Protein 3MLR (pdb70)

Sequence (459 aa):
SYDLTQPPSVSVSPGQTASISCSGDKLDDKYVSWYYQRPGQSPVLLMYQDFKRPSGIPERLSGSKSGKTATLTISGTQSLDEGDYYCQAWDASTGVSGGGTKLTVLFGDGTRLTVLGQPKAAPSVTLFPPSSEELQANKATLVCLISDFYPGAVTVAWKADSSPVKAGVETTTPSKQSNNKYAASSYLSLTPEQWKSHKSYSCQVTHEGSTVEKTVAPTEVQLVESGGEVKQPGQSLKISCKSSGYNFLDSWIGWVRQIPGKGLEWIGIIYPDDSDAHYSPSFEGQVTMSVDKSISTAYLQWTTLQASDTGKYFCTRLYLFEGAQSSNAFDLWGQGTMILVSSGTTKGPSVFPLAPSSKSTSGGTAALGCLVKDYFPEPVTVSWNSGALTSGVHTFPAVLQSSGLYSLSSVVTVPSSSLGTQTYICNVNHKPSNTKVDKKVEPKSTKKGIAIGPGRTLY

Radius of gyration: 25.27 Å; Cα contacts (8 Å, |Δi|>4): 1164; chains: 3; bounding box: 60×66×69 Å

Solvent-accessible surface area: 20810 Å² total; per-residue (Å²): 84,21,122,7,87,9,43,111,79,26,72,13,42,66,54,112,75,4,62,0,38,0,43,7,103,84,0,79,67,12,26,0,4,0,0,35,9,93,92,63,110,27,4,73,6,14,0,22,9,23,124,46,95,21,118,79,26,65,148,72,11,57,9,62,54,91,54,103,44,1,29,0,35,5,41,38,4,82,65,122,13,45,3,24,9,6,0,2,0,6,5,11,60,78,42,163,113,40,87,46,40,84,0,13,4,17,26,1,116,11,0,103,1,37,3,67,49,55,113,139,17,74,8,40,3,6,9,2,30,12,16,70,61,2,55,149,54,113,114,2,3,0,0,0,8,0,13,37,0,15,16,25,61,29,94,23,44,4,53,10,61,102,61,114,28,160,82,42,34,57,58,10,106,26,25,113,23,114,79,82,70,36,1,0,0,0,5,0,52,13,62,29,117,77,12,165,91,52,178,22,2,7,0,44,0,44,5,93,69,70,78,43,77,81,75,23,51,48,168,180,78,77,6,73,10,39,54,53,80,66,41,71,61,47,68,72,13,113,5,31,0,125,6,52,50,46,109,11,62,40,16,4,0,0,0,1,23,20,73,86,84,131,22,12,64,13,0,0,0,2,10,0,63,77,59,47,37,14,49,10,90,76,4,79,90,62,5,63,10,32,26,52,105,100,84,33,8,0,41,0,57,6,117,78,3,99,68,69,1,28,0,43,0,0,0,0,16,3,83,31,31,144,45,104,103,51,0,10,0,0,53,23,24,0,87,10,1,67,0,30,5,17,90,18,109,69,82,16,10,53,16,19,13,5,23,18,37,60,37,52,127,100,66,34,45,3,3,0,0,0,1,0,17,31,1,5,23,87,90,14,76,26,36,2,31,102,42,92,42,104,90,45,35,33,56,5,63,26,10,88,38,125,73,22,29,19,1,10,0,0,14,0,43,8,76,51,105,29,42,77,125,86,61,10,54,0,29,2,31,0,157,64,34,129,28,162,46,104,50,65,1,110,66,107,172,140,125,32,4,0,4,0,2,90,92,89,80,27,92

Foldseek 3Di:
DWAKAWDQEWEEAAQAKTKIKIFTPCQVPWKKWKWWDAPPGDIDTAGISQFDGDPPRDPQWTWHDDDRMIMIMHGNDDQVSFGKMKMKTKDWDADPVGDDIDIDIHIYPIYTYHHFPDDFDAKDKDKAWADVVQVVVQWTKIKIKIDDGPPQDKDKWKAQQNHTDDPQKDKDRWDADPVRGTMIMMMHIDTSVSQQPTQKMKIWMADPNDIDMDIDHDD/DFAKAKDAADEAAFFAKDKIKIATDDDQLQAWKKWKWWAAVPGDIHTAWIARNNPRDIDGDPVCPPQWDWDADNVGSMIMIIGNGHDQVVFTWMKMFTWDWDPPPDIDIDGPHIYPTYGYGHHPDDAAFWDKDWAAWDDDPPPPWKTKIKIKTDFGDDDDKDKDKPVNPDDPQKDWDDWDQDPVRGIITMMMGMGTPVCLVPDWIWMWMADVSVRDIDIHTHHHDD/DVPWDAPDVPRIDD

Nearest PDB structures (foldseek):
  3mlr-assembly1_P  TM=1.077E+00  e=1.013E+00  Human immunodeficiency virus type 1 (NEW YORK-5 ISOLATE)
  3mlt-assembly1_P  TM=9.337E-01  e=2.311E+00  Human immunodeficiency virus 1
  3mlt-assembly2_C  TM=8.605E-01  e=2.840E+00  Human immunodeficiency virus 1
  3mls-assembly4_O  TM=9.794E-01  e=2.198E-40  Homo sapiens
  3mlv-assembly1_L  TM=1.003E+00  e=1.243E-39  Homo sapiens

Structure (mmCIF, N/CA/C/O backbone):
data_3MLR
#
_entry.id   3MLR
#
_cell.length_a   42.414
_cell.length_b   43.076
_cell.length_c   58.212
_cell.angle_alpha   87.860
_cell.angle_beta   85.500
_cell.angle_gamma   85.820
#
_symmetry.space_group_name_H-M   'P 1'
#
loop_
_entity.id
_entity.type
_entity.pdbx_description
1 polymer 'Human monoclonal anti-HIV-1 gp120 V3 antibody 2557 Fab light chain'
2 polymer 'Human monoclonal anti-HIV-1 gp120 V3 antibody 2557 Fab heavy chain'
3 polymer 'HIV-1 gp120 third variable region (V3) crown'
4 water water
#
loop_
_atom_site.group_PDB
_atom_site.id
_atom_site.type_symbol
_atom_site.label_atom_id
_atom_site.label_alt_id
_atom_site.label_comp_id
_atom_site.label_asym_id
_atom_site.label_entity_id
_atom_site.label_seq_id
_atom_site.pdbx_PDB_ins_code
_atom_site.Cartn_x
_atom_site.Cartn_y
_atom_site.Cartn_z
_atom_site.occupancy
_atom_site.B_iso_or_equiv
_atom_site.auth_seq_id
_atom_site.auth_comp_id
_atom_site.auth_asym_id
_atom_site.auth_atom_id
_atom_site.pdbx_PDB_model_num
ATOM 1 N N . SER A 1 1 ? 0.515 19.879 -16.219 1.00 39.11 1 SER L N 1
ATOM 2 C CA . SER A 1 1 ? -0.374 20.568 -15.240 1.00 38.32 1 SER L CA 1
ATOM 3 C C . SER A 1 1 ? -1.761 19.928 -15.218 1.00 36.34 1 SER L C 1
ATOM 4 O O . SER A 1 1 ? -2.267 19.547 -14.160 1.00 38.08 1 SER L O 1
ATOM 7 N N . TYR A 1 2 ? -2.368 19.814 -16.394 1.00 32.58 2 TYR L N 1
ATOM 8 C CA . TYR A 1 2 ? -3.696 19.227 -16.527 1.00 27.95 2 TYR L CA 1
ATOM 9 C C . TYR A 1 2 ? -3.795 17.875 -15.820 1.00 26.24 2 TYR L C 1
ATOM 10 O O . TYR A 1 2 ? -2.849 17.084 -15.832 1.00 27.09 2 TYR L O 1
ATOM 19 N N . ASP A 1 3 ? -4.941 17.618 -15.195 1.00 23.16 3 ASP L N 1
ATOM 20 C CA . ASP A 1 3 ? -5.147 16.362 -14.479 1.00 21.07 3 ASP L CA 1
ATOM 21 C C . ASP A 1 3 ? -5.383 15.190 -15.417 1.00 18.52 3 ASP L C 1
ATOM 22 O O . ASP A 1 3 ? -6.014 15.335 -16.463 1.00 17.69 3 ASP L O 1
ATOM 27 N N . LEU A 1 4 ? -4.869 14.028 -15.029 1.00 15.08 4 LEU L N 1
ATOM 28 C CA . LEU A 1 4 ? -5.057 12.808 -15.800 1.00 12.37 4 LEU L CA 1
ATOM 29 C C . LEU A 1 4 ? -6.021 11.946 -14.995 1.00 10.65 4 LEU L C 1
ATOM 30 O O . LEU A 1 4 ? -5.722 11.556 -13.866 1.00 12.64 4 LEU L O 1
ATOM 35 N N . THR A 1 5 ? -7.178 11.662 -15.583 1.00 9.75 5 THR L N 1
ATOM 36 C CA . THR A 1 5 ? -8.214 10.874 -14.932 1.00 7.30 5 THR L CA 1
ATOM 37 C C . THR A 1 5 ? -8.255 9.420 -15.383 1.00 6.06 5 THR L C 1
ATOM 38 O O . THR A 1 5 ? -8.293 9.128 -16.580 1.00 7.72 5 THR L O 1
ATOM 42 N N . GLN A 1 6 ? -8.245 8.516 -14.408 1.00 4.37 6 GLN L N 1
ATOM 43 C CA . GLN A 1 6 ? -8.313 7.078 -14.660 1.00 4.94 6 GLN L CA 1
ATOM 44 C C . GLN A 1 6 ? -9.419 6.478 -13.798 1.00 6.32 6 GLN L C 1
ATOM 45 O O . GLN A 1 6 ? -9.729 7.000 -12.728 1.00 6.92 6 GLN L O 1
ATOM 51 N N . PRO A 1 7 ? -10.030 5.375 -14.253 1.00 7.29 7 PRO L N 1
ATOM 52 C CA . PRO A 1 7 ? -11.088 4.735 -13.463 1.00 7.82 7 PRO L CA 1
ATOM 53 C C . PRO A 1 7 ? -10.354 4.110 -12.280 1.00 7.35 7 PRO L C 1
ATOM 54 O O . PRO A 1 7 ? -9.328 3.453 -12.467 1.00 7.37 7 PRO L O 1
ATOM 58 N N . PRO A 1 8 ? -10.849 4.307 -11.051 1.00 5.87 8 PRO L N 1
ATOM 59 C CA . PRO A 1 8 ? -10.116 3.693 -9.941 1.00 7.32 8 PRO L CA 1
ATOM 60 C C . PRO A 1 8 ? -10.074 2.166 -9.997 1.00 6.55 8 PRO L C 1
ATOM 61 O O . PRO A 1 8 ? -9.144 1.550 -9.478 1.00 6.79 8 PRO L O 1
ATOM 65 N N . SER A 1 9 ? -11.061 1.558 -10.649 1.00 7.11 9 SER L N 1
ATOM 66 C CA . SER A 1 9 ? -11.097 0.106 -10.735 1.00 7.21 9 SER L CA 1
ATOM 67 C C . SER A 1 9 ? -11.681 -0.454 -12.028 1.00 5.97 9 SER L C 1
ATOM 68 O O . SER A 1 9 ? -12.590 0.123 -12.627 1.00 6.75 9 SER L O 1
ATOM 71 N N . VAL A 1 10 ? -11.137 -1.590 -12.447 1.00 5.12 11 VAL L N 1
ATOM 72 C CA . VAL A 1 10 ? -11.597 -2.287 -13.640 1.00 5.63 11 VAL L CA 1
ATOM 73 C C . VAL A 1 10 ? -11.598 -3.770 -13.310 1.00 5.27 11 VAL L C 1
ATOM 74 O O . VAL A 1 10 ? -10.618 -4.295 -12.788 1.00 4.82 11 VAL L O 1
ATOM 78 N N . SER A 1 11 ? -12.713 -4.432 -13.598 1.00 5.26 12 SER L N 1
ATOM 79 C CA . SER A 1 11 ? -12.846 -5.862 -13.342 1.00 8.41 12 SER L CA 1
ATOM 80 C C . SER A 1 11 ? -12.935 -6.582 -14.678 1.00 7.74 12 SER L C 1
ATOM 81 O O . SER A 1 11 ? -13.475 -6.044 -15.643 1.00 7.95 12 SER L O 1
ATOM 84 N N . VAL A 1 12 ? -12.401 -7.796 -14.739 1.00 6.49 13 VAL L N 1
ATOM 85 C CA . VAL A 1 12 ? -12.438 -8.567 -15.975 1.00 7.45 13 VAL L CA 1
ATOM 86 C C . VAL A 1 12 ? -12.415 -10.059 -15.663 1.00 9.35 13 VAL L C 1
ATOM 87 O O . VAL A 1 12 ? -11.906 -10.476 -14.623 1.00 9.24 13 VAL L O 1
ATOM 91 N N . SER A 1 13 ? -12.988 -10.863 -16.554 1.00 10.53 14 SER L N 1
ATOM 92 C CA . SER A 1 13 ? -12.978 -12.307 -16.367 1.00 10.47 14 SER L CA 1
ATOM 93 C C . SER A 1 13 ? -11.756 -12.832 -17.106 1.00 10.70 14 SER L C 1
ATOM 94 O O . SER A 1 13 ? -11.410 -12.334 -18.176 1.00 9.13 14 SER L O 1
ATOM 97 N N . PRO A 1 14 ? -11.084 -13.845 -16.541 1.00 10.18 15 PRO L N 1
ATOM 98 C CA . PRO A 1 14 ? -9.884 -14.456 -17.125 1.00 10.45 15 PRO L CA 1
ATOM 99 C C . PRO A 1 14 ? -10.067 -14.825 -18.592 1.00 11.90 15 PRO L C 1
ATOM 100 O O . PRO A 1 14 ? -11.074 -15.427 -18.965 1.00 11.90 15 PRO L O 1
ATOM 104 N N . GLY A 1 15 ? -9.086 -14.467 -19.414 1.00 10.50 16 GLY L N 1
ATOM 105 C CA . GLY A 1 15 ? -9.160 -14.781 -20.827 1.00 11.04 16 GLY L CA 1
ATOM 106 C C . GLY A 1 15 ? -9.797 -13.685 -21.654 1.00 9.31 16 GLY L C 1
ATOM 107 O O . GLY A 1 15 ? -9.572 -13.605 -22.862 1.00 11.61 16 GLY L O 1
ATOM 108 N N . GLN A 1 16 ? -10.607 -12.845 -21.018 1.00 9.58 17 GLN L N 1
ATOM 109 C CA . GLN A 1 16 ? -11.260 -11.756 -21.732 1.00 10.39 17 GLN L CA 1
ATOM 110 C C . GLN A 1 16 ? -10.358 -10.527 -21.766 1.00 8.62 17 GLN L C 1
ATOM 111 O O . GLN A 1 16 ? -9.306 -10.497 -21.122 1.00 9.14 17 GLN L O 1
ATOM 117 N N . THR A 1 17 ? -10.763 -9.519 -22.523 1.00 7.25 18 THR L N 1
ATOM 118 C CA . THR A 1 17 ? -9.960 -8.310 -22.639 1.00 7.92 18 THR L CA 1
ATOM 119 C C . THR A 1 17 ? -10.408 -7.223 -21.678 1.00 7.42 18 THR L C 1
ATOM 120 O O . THR A 1 17 ? -11.599 -7.009 -21.481 1.00 6.11 18 THR L O 1
ATOM 124 N N . ALA A 1 18 ? -9.436 -6.553 -21.067 1.00 6.98 19 ALA L N 1
ATOM 125 C CA . ALA A 1 18 ? -9.721 -5.458 -20.152 1.00 7.04 19 ALA L CA 1
ATOM 126 C C . ALA A 1 18 ? -9.152 -4.188 -20.768 1.00 8.24 19 ALA L C 1
ATOM 127 O O . ALA A 1 18 ? -8.075 -4.211 -21.368 1.00 8.07 19 ALA L O 1
ATOM 129 N N . SER A 1 19 ? -9.885 -3.089 -20.624 1.00 6.18 20 SER L N 1
ATOM 130 C CA . SER A 1 19 ? -9.462 -1.797 -21.151 1.00 7.24 20 SER L CA 1
ATOM 131 C C . SER A 1 19 ? -9.407 -0.772 -20.020 1.00 5.52 20 SER L C 1
ATOM 132 O O . SER A 1 19 ? -10.325 -0.684 -19.202 1.00 6.38 20 SER L O 1
ATOM 135 N N . ILE A 1 20 ? -8.325 -0.006 -19.975 1.00 5.40 21 ILE L N 1
ATOM 136 C CA . ILE A 1 20 ? -8.150 1.016 -18.944 1.00 6.00 21 ILE L CA 1
ATOM 137 C C . ILE A 1 20 ? -7.969 2.364 -19.617 1.00 5.18 21 ILE L C 1
ATOM 138 O O . ILE A 1 20 ? -7.063 2.541 -20.433 1.00 5.68 21 ILE L O 1
ATOM 143 N N . SER A 1 21 ? -8.833 3.312 -19.268 1.00 6.48 22 SER L N 1
ATOM 144 C CA . SER A 1 21 ? -8.787 4.648 -19.843 1.00 6.23 22 SER L CA 1
ATOM 145 C C . SER A 1 21 ? -7.964 5.649 -19.036 1.00 7.17 22 SER L C 1
ATOM 146 O O . SER A 1 21 ? -7.683 5.456 -17.850 1.00 6.67 22 SER L O 1
ATOM 149 N N . CYS A 1 22 ? -7.590 6.730 -19.708 1.00 7.12 23 CYS L N 1
ATOM 150 C CA . CYS A 1 22 ? -6.805 7.810 -19.124 1.00 7.82 23 CYS L CA 1
ATOM 151 C C . CYS A 1 22 ? -7.178 9.039 -19.935 1.00 7.60 23 CYS L C 1
ATOM 152 O O . CYS A 1 22 ? -6.932 9.084 -21.140 1.00 8.00 23 CYS L O 1
ATOM 155 N N . SER A 1 23 ? -7.788 10.023 -19.281 1.00 8.86 24 SER L N 1
ATOM 156 C CA . SER A 1 23 ? -8.216 11.240 -19.964 1.00 7.91 24 SER L CA 1
ATOM 157 C C . SER A 1 23 ? -7.538 12.482 -19.411 1.00 8.62 24 SER L C 1
ATOM 158 O O . SER A 1 23 ? -7.337 12.602 -18.202 1.00 9.13 24 SER L O 1
ATOM 161 N N . GLY A 1 24 ? -7.208 13.406 -20.310 1.00 8.44 25 GLY L N 1
ATOM 162 C CA . GLY A 1 24 ? -6.557 14.647 -19.926 1.00 9.86 25 GLY L CA 1
ATOM 163 C C . GLY A 1 24 ? -6.729 15.679 -21.026 1.00 11.13 25 GLY L C 1
ATOM 164 O O . GLY A 1 24 ? -6.707 15.341 -22.211 1.00 11.49 25 GLY L O 1
ATOM 165 N N . ASP A 1 25 ? -6.887 16.941 -20.643 1.00 12.99 26 ASP L N 1
ATOM 166 C CA . ASP A 1 25 ? -7.094 18.012 -21.615 1.00 15.63 26 ASP L CA 1
ATOM 167 C C . ASP A 1 25 ? -6.083 18.128 -22.755 1.00 15.84 26 ASP L C 1
ATOM 168 O O . ASP A 1 25 ? -6.451 18.493 -23.868 1.00 17.38 26 ASP L O 1
ATOM 173 N N . LYS A 1 26 ? -4.819 17.817 -22.502 1.00 17.35 27 LYS L N 1
ATOM 174 C CA . LYS A 1 26 ? -3.825 17.929 -23.564 1.00 16.45 27 LYS L CA 1
ATOM 175 C C . LYS A 1 26 ? -3.347 16.596 -24.135 1.00 16.00 27 LYS L C 1
ATOM 176 O O . LYS A 1 26 ? -2.467 16.568 -24.997 1.00 15.14 27 LYS L O 1
ATOM 182 N N . LEU A 1 27 ? -3.934 15.496 -23.680 1.00 14.53 28 LEU L N 1
ATOM 183 C CA . LEU A 1 27 ? -3.507 14.185 -24.150 1.00 13.83 28 LEU L CA 1
ATOM 184 C C . LEU A 1 27 ? -3.535 13.976 -25.659 1.00 14.54 28 LEU L C 1
ATOM 185 O O . LEU A 1 27 ? -2.734 13.210 -26.190 1.00 14.64 28 LEU L O 1
ATOM 190 N N . ASP A 1 28 ? -4.442 14.655 -26.355 1.00 15.87 29 ASP L N 1
ATOM 191 C CA . ASP A 1 28 ? -4.537 14.499 -27.802 1.00 17.70 29 ASP L CA 1
ATOM 192 C C . ASP A 1 28 ? -3.250 14.875 -28.537 1.00 17.03 29 ASP L C 1
ATOM 193 O O . ASP A 1 28 ? -3.046 14.462 -29.678 1.00 18.77 29 ASP L O 1
ATOM 198 N N . ASP A 1 29 ? -2.376 15.643 -27.891 1.00 16.79 30 ASP L N 1
ATOM 199 C CA . ASP A 1 29 ? -1.115 16.028 -28.527 1.00 16.03 30 ASP L CA 1
ATOM 200 C C . ASP A 1 29 ? 0.092 15.749 -27.626 1.00 13.98 30 ASP L C 1
ATOM 201 O O . ASP A 1 29 ? 1.185 16.273 -27.847 1.00 12.25 30 ASP L O 1
ATOM 206 N N . LYS A 1 30 ? -0.112 14.905 -26.620 1.00 11.13 31 LYS L N 1
ATOM 207 C CA . LYS A 1 30 ? 0.945 14.546 -25.672 1.00 11.59 31 LYS L CA 1
ATOM 208 C C . LYS A 1 30 ? 1.142 13.036 -25.644 1.00 9.74 31 LYS L C 1
ATOM 209 O O . LYS A 1 30 ? 0.167 12.298 -25.523 1.00 10.84 31 LYS L O 1
ATOM 215 N N . TYR A 1 31 ? 2.389 12.577 -25.753 1.00 7.39 32 TYR L N 1
ATOM 216 C CA . TYR A 1 31 ? 2.660 11.138 -25.719 1.00 6.98 32 TYR L CA 1
ATOM 217 C C . TYR A 1 31 ? 2.322 10.574 -24.350 1.00 6.27 32 TYR L C 1
ATOM 218 O O . TYR A 1 31 ? 2.662 11.164 -23.323 1.00 5.36 32 TYR L O 1
ATOM 227 N N . VAL A 1 32 ? 1.674 9.417 -24.338 1.00 7.24 33 VAL L N 1
ATOM 228 C CA . VAL A 1 32 ? 1.303 8.774 -23.086 1.00 5.68 33 VAL L CA 1
ATOM 229 C C . VAL A 1 32 ? 2.111 7.501 -22.861 1.00 5.74 33 VAL L C 1
ATOM 230 O O . VAL A 1 32 ? 2.406 6.764 -23.803 1.00 6.75 33 VAL L O 1
ATOM 234 N N . SER A 1 33 ? 2.480 7.262 -21.608 1.00 4.80 34 SER L N 1
ATOM 235 C CA . SER A 1 33 ? 3.224 6.069 -21.228 1.00 5.36 34 SER L CA 1
ATOM 236 C C . SER A 1 33 ? 2.401 5.390 -20.144 1.00 4.56 34 SER L C 1
ATOM 237 O O . SER A 1 33 ? 1.607 6.040 -19.468 1.00 3.90 34 SER L O 1
ATOM 240 N N . TRP A 1 34 ? 2.582 4.084 -19.989 1.00 4.15 35 TRP L N 1
ATOM 241 C CA . TRP A 1 34 ? 1.844 3.336 -18.978 1.00 3.97 35 TRP L CA 1
ATOM 242 C C . TRP A 1 34 ? 2.796 2.533 -18.105 1.00 3.66 35 TRP L C 1
ATOM 243 O O . TRP A 1 34 ? 3.811 2.032 -18.588 1.00 3.35 35 TRP L O 1
ATOM 254 N N . TYR A 1 35 ? 2.457 2.407 -16.825 1.00 3.92 36 TYR L N 1
ATOM 255 C CA . TYR A 1 35 ? 3.282 1.661 -15.879 1.00 4.17 36 TYR L CA 1
ATOM 256 C C . TYR A 1 35 ? 2.440 0.699 -15.060 1.00 5.40 36 TYR L C 1
ATOM 257 O O . TYR A 1 35 ? 1.286 0.985 -14.743 1.00 6.34 36 TYR L O 1
ATOM 266 N N . TYR A 1 36 ? 3.037 -0.437 -14.719 1.00 4.25 37 TYR L N 1
ATOM 267 C CA . TYR A 1 36 ? 2.384 -1.462 -13.917 1.00 5.02 37 TYR L CA 1
ATOM 268 C C . TYR A 1 36 ? 3.067 -1.530 -12.555 1.00 4.41 37 TYR L C 1
ATOM 269 O O . TYR A 1 36 ? 4.284 -1.385 -12.453 1.00 6.07 37 TYR L O 1
ATOM 278 N N . GLN A 1 37 ? 2.290 -1.749 -11.506 1.00 4.51 38 GLN L N 1
ATOM 279 C CA . GLN A 1 37 ? 2.885 -1.864 -10.187 1.00 7.21 38 GLN L CA 1
ATOM 280 C C . GLN A 1 37 ? 2.151 -2.879 -9.338 1.00 8.72 38 GLN L C 1
ATOM 281 O O . GLN A 1 37 ? 0.959 -2.742 -9.072 1.00 8.19 38 GLN L O 1
ATOM 287 N N . ARG A 1 38 ? 2.877 -3.908 -8.919 1.00 11.28 39 ARG L N 1
ATOM 288 C CA . ARG A 1 38 ? 2.311 -4.938 -8.067 1.00 15.20 39 ARG L CA 1
ATOM 289 C C . ARG A 1 38 ? 2.519 -4.441 -6.634 1.00 16.72 39 ARG L C 1
ATOM 290 O O . ARG A 1 38 ? 3.533 -3.810 -6.329 1.00 14.86 39 ARG L O 1
ATOM 298 N N . PRO A 1 39 ? 1.556 -4.703 -5.737 1.00 18.69 40 PRO L N 1
ATOM 299 C CA . PRO A 1 39 ? 1.674 -4.260 -4.344 1.00 20.13 40 PRO L CA 1
ATOM 300 C C . PRO A 1 39 ? 3.056 -4.480 -3.727 1.00 19.49 40 PRO L C 1
ATOM 301 O O . PRO A 1 39 ? 3.590 -5.589 -3.758 1.00 21.48 40 PRO L O 1
ATOM 305 N N . GLY A 1 40 ? 3.630 -3.412 -3.179 1.00 19.13 41 GLY L N 1
ATOM 306 C CA . GLY A 1 40 ? 4.933 -3.505 -2.542 1.00 18.30 41 GLY L CA 1
ATOM 307 C C . GLY A 1 40 ? 6.139 -3.501 -3.464 1.00 18.03 41 GLY L C 1
ATOM 308 O O . GLY A 1 40 ? 7.276 -3.443 -2.995 1.00 18.58 41 GLY L O 1
ATOM 309 N N . GLN A 1 41 ? 5.902 -3.557 -4.770 1.00 14.28 42 GLN L N 1
ATOM 310 C CA . GLN A 1 41 ? 6.992 -3.569 -5.744 1.00 14.04 42 GLN L CA 1
ATOM 311 C C . GLN A 1 41 ? 7.160 -2.231 -6.453 1.00 10.94 42 GLN L C 1
ATOM 312 O O . GLN A 1 41 ? 6.361 -1.317 -6.276 1.00 11.38 42 GLN L O 1
ATOM 318 N N . SER A 1 42 ? 8.208 -2.127 -7.264 1.00 9.25 43 SER L N 1
ATOM 319 C CA . SER A 1 42 ? 8.474 -0.904 -8.012 1.00 8.09 43 SER L CA 1
ATOM 320 C C . SER A 1 42 ? 7.707 -0.920 -9.330 1.00 6.84 43 SER L C 1
ATOM 321 O O . SER A 1 42 ? 7.399 -1.984 -9.872 1.00 7.18 43 SER L O 1
ATOM 324 N N . PRO A 1 43 ? 7.389 0.267 -9.864 1.00 6.77 44 PRO L N 1
ATOM 325 C CA . PRO A 1 43 ? 6.664 0.359 -11.131 1.00 5.74 44 PRO L CA 1
ATOM 326 C C . PRO A 1 43 ? 7.484 -0.245 -12.270 1.00 5.48 44 PRO L C 1
ATOM 327 O O . PRO A 1 43 ? 8.717 -0.308 -12.202 1.00 4.60 44 PRO L O 1
ATOM 331 N N . VAL A 1 44 ? 6.791 -0.677 -13.316 1.00 5.22 45 VAL L N 1
ATOM 332 C CA . VAL A 1 44 ? 7.433 -1.258 -14.490 1.00 5.65 45 VAL L CA 1
ATOM 333 C C . VAL A 1 44 ? 6.835 -0.615 -15.740 1.00 4.04 45 VAL L C 1
ATOM 334 O O . VAL A 1 44 ? 5.613 -0.511 -15.870 1.00 3.25 45 VAL L O 1
ATOM 338 N N . LEU A 1 45 ? 7.699 -0.179 -16.649 1.00 4.01 46 LEU L N 1
ATOM 339 C CA . LEU A 1 45 ? 7.252 0.453 -17.889 1.00 3.66 46 LEU L CA 1
ATOM 340 C C . LEU A 1 45 ? 6.598 -0.573 -18.803 1.00 3.98 46 LEU L C 1
ATOM 341 O O . LEU A 1 45 ? 7.194 -1.602 -19.116 1.00 4.32 46 LEU L O 1
ATOM 346 N N . LEU A 1 46 ? 5.383 -0.270 -19.249 1.00 2.25 47 LEU L N 1
ATOM 347 C CA . LEU A 1 46 ? 4.636 -1.166 -20.125 1.00 3.78 47 LEU L CA 1
ATOM 348 C C . LEU A 1 46 ? 4.460 -0.644 -21.536 1.00 3.98 47 LEU L C 1
ATOM 349 O O . LEU A 1 46 ? 4.360 -1.421 -22.490 1.00 4.04 47 LEU L O 1
ATOM 354 N N . MET A 1 47 ? 4.418 0.677 -21.662 1.00 4.11 48 MET L N 1
ATOM 355 C CA . MET A 1 47 ? 4.118 1.285 -22.947 1.00 4.48 48 MET L CA 1
ATOM 356 C C . MET A 1 47 ? 4.581 2.737 -22.977 1.00 4.50 48 MET L C 1
ATOM 357 O O . MET A 1 47 ? 4.581 3.411 -21.952 1.00 5.06 48 MET L O 1
ATOM 362 N N . TYR A 1 48 ? 4.973 3.219 -24.152 1.00 5.11 49 TYR L N 1
ATOM 363 C CA . TYR A 1 48 ? 5.406 4.605 -24.281 1.00 4.16 49 TYR L CA 1
ATOM 364 C C . TYR A 1 48 ? 5.037 5.124 -25.668 1.00 5.27 49 TYR L C 1
ATOM 365 O O . TYR A 1 48 ? 4.692 4.343 -26.553 1.00 4.79 49 TYR L O 1
ATOM 374 N N . GLN A 1 49 ? 5.078 6.440 -25.846 1.00 4.40 50 GLN L N 1
ATOM 375 C CA . GLN A 1 49 ? 4.721 7.051 -27.127 1.00 5.04 50 GLN L CA 1
ATOM 376 C C . GLN A 1 49 ? 3.345 6.530 -27.575 1.00 6.14 50 GLN L C 1
ATOM 377 O O . GLN A 1 49 ? 3.120 6.244 -28.755 1.00 7.71 50 GLN L O 1
ATOM 383 N N . ASP A 1 50 ? 2.433 6.414 -26.608 1.00 5.01 51 ASP L N 1
ATOM 384 C CA . ASP A 1 50 ? 1.066 5.934 -26.824 1.00 5.88 51 ASP L CA 1
ATOM 385 C C . ASP A 1 50 ? 0.886 4.437 -27.065 1.00 7.31 51 ASP L C 1
ATOM 386 O O . ASP A 1 50 ? 0.085 3.791 -26.392 1.00 4.92 51 ASP L O 1
ATOM 391 N N . PHE A 1 51 ? 1.627 3.890 -28.029 1.00 6.45 52 PHE L N 1
ATOM 392 C CA . PHE A 1 51 ? 1.447 2.489 -28.417 1.00 7.11 52 PHE L CA 1
ATOM 393 C C . PHE A 1 51 ? 2.678 1.596 -28.496 1.00 7.14 52 PHE L C 1
ATOM 394 O O . PHE A 1 51 ? 2.573 0.439 -28.911 1.00 8.18 52 PHE L O 1
ATOM 402 N N . LYS A 1 52 ? 3.838 2.106 -28.113 1.00 6.34 53 LYS L N 1
ATOM 403 C CA . LYS A 1 52 ? 5.048 1.310 -28.215 1.00 6.55 53 LYS L CA 1
ATOM 404 C C . LYS A 1 52 ? 5.422 0.508 -26.979 1.00 6.10 53 LYS L C 1
ATOM 405 O O . LYS A 1 52 ? 5.493 1.035 -25.873 1.00 5.45 53 LYS L O 1
ATOM 411 N N . ARG A 1 53 ? 5.662 -0.780 -27.186 1.00 5.64 54 ARG L N 1
ATOM 412 C CA . ARG A 1 53 ? 6.044 -1.668 -26.098 1.00 6.86 54 ARG L CA 1
ATOM 413 C C . ARG A 1 53 ? 7.549 -1.796 -25.971 1.00 6.55 54 ARG L C 1
ATOM 414 O O . ARG A 1 53 ? 8.236 -2.037 -26.962 1.00 7.23 54 ARG L O 1
ATOM 422 N N . PRO A 1 54 ? 8.086 -1.620 -24.754 1.00 7.24 55 PRO L N 1
ATOM 423 C CA . PRO A 1 54 ? 9.536 -1.764 -24.603 1.00 8.56 55 PRO L CA 1
ATOM 424 C C . PRO A 1 54 ? 9.804 -3.268 -24.695 1.00 7.52 55 PRO L C 1
ATOM 425 O O . PRO A 1 54 ? 8.872 -4.059 -24.609 1.00 7.60 55 PRO L O 1
ATOM 429 N N . SER A 1 55 ? 11.057 -3.667 -24.877 1.00 10.05 56 SER L N 1
ATOM 430 C CA . SER A 1 55 ? 11.370 -5.090 -25.004 1.00 12.58 56 SER L CA 1
ATOM 431 C C . SER A 1 55 ? 10.868 -5.934 -23.833 1.00 11.43 56 SER L C 1
ATOM 432 O O . SER A 1 55 ? 10.910 -5.506 -22.681 1.00 12.14 56 SER L O 1
ATOM 435 N N . GLY A 1 56 ? 10.383 -7.134 -24.143 1.00 10.68 57 GLY L N 1
ATOM 436 C CA . GLY A 1 56 ? 9.906 -8.030 -23.106 1.00 11.30 57 GLY L CA 1
ATOM 437 C C . GLY A 1 56 ? 8.430 -7.938 -22.773 1.00 9.70 57 GLY L C 1
ATOM 438 O O . GLY A 1 56 ? 7.870 -8.867 -22.196 1.00 8.80 57 GLY L O 1
ATOM 439 N N . ILE A 1 57 ? 7.794 -6.822 -23.116 1.00 7.72 58 ILE L N 1
ATOM 440 C CA . ILE A 1 57 ? 6.372 -6.667 -22.839 1.00 6.80 58 ILE L CA 1
ATOM 441 C C . ILE A 1 57 ? 5.619 -7.445 -23.917 1.00 6.31 58 ILE L C 1
ATOM 442 O O . ILE A 1 57 ? 5.823 -7.221 -25.110 1.00 6.97 58 ILE L O 1
ATOM 447 N N . PRO A 1 58 ? 4.739 -8.374 -23.504 1.00 6.87 59 PRO L N 1
ATOM 448 C CA . PRO A 1 58 ? 3.944 -9.219 -24.401 1.00 7.94 59 PRO L CA 1
ATOM 449 C C . PRO A 1 58 ? 2.995 -8.491 -25.346 1.00 8.59 59 PRO L C 1
ATOM 450 O O . PRO A 1 58 ? 2.432 -7.454 -25.010 1.00 7.45 59 PRO L O 1
ATOM 454 N N . GLU A 1 59 ? 2.818 -9.073 -26.527 1.00 7.70 60 GLU L N 1
ATOM 455 C CA . GLU A 1 59 ? 1.967 -8.513 -27.563 1.00 12.76 60 GLU L CA 1
ATOM 456 C C . GLU A 1 59 ? 0.492 -8.417 -27.167 1.00 11.20 60 GLU L C 1
ATOM 457 O O . GLU A 1 59 ? -0.260 -7.649 -27.766 1.00 11.90 60 GLU L O 1
ATOM 463 N N . ARG A 1 60 ? 0.079 -9.170 -26.149 1.00 9.14 61 ARG L N 1
ATOM 464 C CA . ARG A 1 60 ? -1.315 -9.126 -25.718 1.00 6.35 61 ARG L CA 1
ATOM 465 C C . ARG A 1 60 ? -1.658 -7.804 -25.036 1.00 7.97 61 ARG L C 1
ATOM 466 O O . ARG A 1 60 ? -2.824 -7.523 -24.758 1.00 6.62 61 ARG L O 1
ATOM 474 N N . LEU A 1 61 ? -0.639 -6.994 -24.768 1.00 6.21 62 LEU L N 1
ATOM 475 C CA . LEU A 1 61 ? -0.849 -5.691 -24.157 1.00 7.76 62 LEU L CA 1
ATOM 476 C C . LEU A 1 61 ? -0.690 -4.662 -25.272 1.00 8.16 62 LEU L C 1
ATOM 477 O O . LEU A 1 61 ? 0.306 -4.678 -25.988 1.00 8.47 62 LEU L O 1
ATOM 482 N N . SER A 1 62 ? -1.674 -3.786 -25.444 1.00 5.94 63 SER L N 1
ATOM 483 C CA . SER A 1 62 ? -1.571 -2.764 -26.482 1.00 7.73 63 SER L CA 1
ATOM 484 C C . SER A 1 62 ? -1.994 -1.413 -25.936 1.00 6.98 63 SER L C 1
ATOM 485 O O . SER A 1 62 ? -2.740 -1.338 -24.964 1.00 7.38 63 SER L O 1
ATOM 488 N N . GLY A 1 63 ? -1.508 -0.351 -26.569 1.00 6.63 64 GLY L N 1
ATOM 489 C CA . GLY A 1 63 ? -1.845 0.995 -26.144 1.00 9.30 64 GLY L CA 1
ATOM 490 C C . GLY A 1 63 ? -2.364 1.793 -27.325 1.00 8.76 64 GLY L C 1
ATOM 491 O O . GLY A 1 63 ? -1.903 1.615 -28.454 1.00 10.08 64 GLY L O 1
ATOM 492 N N . SER A 1 64 ? -3.335 2.661 -27.077 1.00 8.78 65 SER L N 1
ATOM 493 C CA . SER A 1 64 ? -3.896 3.474 -28.145 1.00 10.22 65 SER L CA 1
ATOM 494 C C . SER A 1 64 ? -4.375 4.800 -27.596 1.00 11.69 65 SER L C 1
ATOM 495 O O . SER A 1 64 ? -4.325 5.049 -26.392 1.00 10.26 65 SER L O 1
ATOM 498 N N . LYS A 1 65 ? -4.846 5.659 -28.485 1.00 12.60 66 LYS L N 1
ATOM 499 C CA . LYS A 1 65 ? -5.338 6.950 -28.056 1.00 13.56 66 LYS L CA 1
ATOM 500 C C . LYS A 1 65 ? -6.307 7.496 -29.084 1.00 15.53 66 LYS L C 1
ATOM 501 O O . LYS A 1 65 ? -6.067 7.411 -30.288 1.00 14.19 66 LYS L O 1
ATOM 507 N N . SER A 1 66 ? -7.415 8.033 -28.593 1.00 14.46 67 SER L N 1
ATOM 508 C CA . SER A 1 66 ? -8.437 8.616 -29.446 1.00 17.43 67 SER L CA 1
ATOM 509 C C . SER A 1 66 ? -8.873 9.913 -28.771 1.00 16.24 67 SER L C 1
ATOM 510 O O . SER A 1 66 ? -9.355 9.903 -27.639 1.00 15.18 67 SER L O 1
ATOM 513 N N . GLY A 1 67 ? -8.701 11.028 -29.467 1.00 16.39 68 GLY L N 1
ATOM 514 C CA . GLY A 1 67 ? -9.068 12.300 -28.879 1.00 15.93 68 GLY L CA 1
ATOM 515 C C . GLY A 1 67 ? -8.207 12.540 -27.654 1.00 14.94 68 GLY L C 1
ATOM 516 O O . GLY A 1 67 ? -7.001 12.293 -27.679 1.00 17.37 68 GLY L O 1
ATOM 517 N N . LYS A 1 68 ? -8.825 13.000 -26.572 1.00 13.64 69 LYS L N 1
ATOM 518 C CA . LYS A 1 68 ? -8.097 13.278 -25.340 1.00 13.44 69 LYS L CA 1
ATOM 519 C C . LYS A 1 68 ? -8.016 12.064 -24.419 1.00 11.40 69 LYS L C 1
ATOM 520 O O . LYS A 1 68 ? -7.679 12.202 -23.242 1.00 8.85 69 LYS L O 1
ATOM 526 N N . THR A 1 69 ? -8.318 10.883 -24.952 1.00 11.40 70 THR L N 1
ATOM 527 C CA . THR A 1 69 ? -8.292 9.668 -24.144 1.00 10.27 70 TH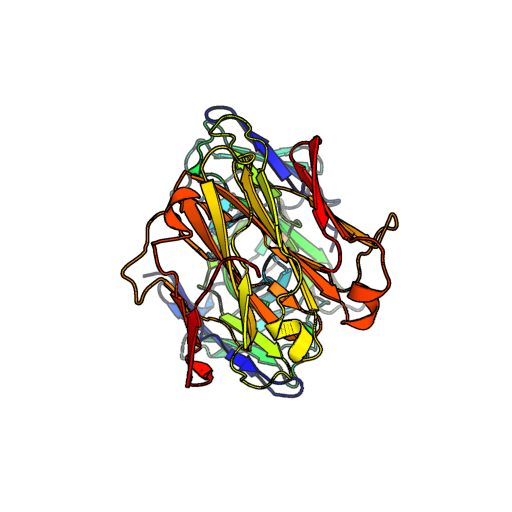R L CA 1
ATOM 528 C C . THR A 1 69 ? -7.314 8.594 -24.611 1.00 11.25 70 THR L C 1
ATOM 529 O O . THR A 1 69 ? -7.368 8.140 -25.754 1.00 12.37 70 THR L O 1
ATOM 533 N N . ALA A 1 70 ? -6.433 8.180 -23.706 1.00 8.88 71 ALA L N 1
ATOM 534 C CA . ALA A 1 70 ? -5.470 7.128 -23.994 1.00 7.64 71 ALA L CA 1
ATOM 535 C C . ALA A 1 70 ? -6.054 5.854 -23.386 1.00 8.03 71 ALA L C 1
ATOM 536 O O . ALA A 1 70 ? -6.711 5.903 -22.341 1.00 7.44 71 ALA L O 1
ATOM 538 N N . THR A 1 71 ? -5.820 4.721 -24.037 1.00 7.35 72 THR L N 1
ATOM 539 C CA . THR A 1 71 ? -6.346 3.454 -23.549 1.00 8.23 72 THR L CA 1
ATOM 540 C C . THR A 1 71 ? -5.317 2.333 -23.548 1.00 7.13 72 THR L C 1
ATOM 541 O O . THR A 1 71 ? -4.598 2.129 -24.524 1.00 8.67 72 THR L O 1
ATOM 545 N N . LEU A 1 72 ? -5.244 1.616 -22.434 1.00 7.36 73 LEU L N 1
ATOM 546 C CA . LEU A 1 72 ? -4.338 0.485 -22.321 1.00 6.03 73 LEU L CA 1
ATOM 547 C C . LEU A 1 72 ? -5.244 -0.737 -22.381 1.00 5.80 73 LEU L C 1
ATOM 548 O O . LEU A 1 72 ? -6.177 -0.866 -21.587 1.00 5.34 73 LEU L O 1
ATOM 553 N N . THR A 1 73 ? -4.978 -1.624 -23.332 1.00 5.46 74 THR L N 1
ATOM 554 C CA . THR A 1 73 ? -5.799 -2.811 -23.493 1.00 7.01 74 THR L CA 1
ATOM 555 C C . THR A 1 73 ? -5.022 -4.093 -23.246 1.00 8.48 74 THR L C 1
ATOM 556 O O . THR A 1 73 ? -3.989 -4.341 -23.870 1.00 7.53 74 THR L O 1
ATOM 560 N N . ILE A 1 74 ? -5.539 -4.906 -22.329 1.00 8.09 75 ILE L N 1
ATOM 561 C CA . ILE A 1 74 ? -4.911 -6.165 -21.964 1.00 9.73 75 ILE L CA 1
ATOM 562 C C . ILE A 1 74 ? -5.784 -7.314 -22.431 1.00 10.12 75 ILE L C 1
ATOM 563 O O . ILE A 1 74 ? -6.859 -7.530 -21.871 1.00 10.25 75 ILE L O 1
ATOM 568 N N . SER A 1 75 ? -5.345 -8.043 -23.454 1.00 9.27 76 SER L N 1
ATOM 569 C CA . SER A 1 75 ? -6.133 -9.178 -23.925 1.00 9.78 76 SER L CA 1
ATOM 570 C C . SER A 1 75 ? -5.621 -10.447 -23.248 1.00 9.90 76 SER L C 1
ATOM 571 O O . SER A 1 75 ? -4.516 -10.458 -22.697 1.00 9.85 76 SER L O 1
ATOM 574 N N . GLY A 1 76 ? -6.434 -11.503 -23.274 1.00 7.97 77 GLY L N 1
ATOM 575 C CA . GLY A 1 76 ? -6.053 -12.759 -22.648 1.00 9.99 77 GLY L CA 1
ATOM 576 C C . GLY A 1 76 ? -5.648 -12.569 -21.195 1.00 11.00 77 GLY L C 1
ATOM 577 O O . GLY A 1 76 ? -4.682 -13.175 -20.725 1.00 9.72 77 GLY L O 1
ATOM 578 N N . THR A 1 77 ? -6.390 -11.734 -20.476 1.00 9.58 78 THR L N 1
ATOM 579 C CA . THR A 1 77 ? -6.072 -11.461 -19.077 1.00 9.15 78 THR L CA 1
ATOM 580 C C . THR A 1 77 ? -5.932 -12.710 -18.216 1.00 10.40 78 THR L C 1
ATOM 581 O O . THR A 1 77 ? -6.638 -13.704 -18.407 1.00 11.18 78 THR L O 1
ATOM 585 N N . GLN A 1 78 ? -5.002 -12.645 -17.269 1.00 11.23 79 GLN L N 1
ATOM 586 C CA . GLN A 1 78 ? -4.743 -13.742 -16.343 1.00 11.57 79 GLN L CA 1
ATOM 587 C C . GLN A 1 78 ? -4.667 -13.175 -14.932 1.00 10.47 79 GLN L C 1
ATOM 588 O O . GLN A 1 78 ? -4.453 -11.979 -14.752 1.00 9.29 79 GLN L O 1
ATOM 594 N N . SER A 1 79 ? -4.842 -14.033 -13.934 1.00 10.34 80 SER L N 1
ATOM 595 C CA . SER A 1 79 ? -4.810 -13.589 -12.543 1.00 11.35 80 SER L CA 1
ATOM 596 C C . SER A 1 79 ? -3.581 -12.756 -12.195 1.00 10.16 80 SER L C 1
ATOM 597 O O . SER A 1 79 ? -3.676 -11.784 -11.444 1.00 9.44 80 SER L O 1
ATOM 600 N N . LEU A 1 80 ? -2.428 -13.133 -12.736 1.00 11.37 81 LEU L N 1
ATOM 601 C CA . LEU A 1 80 ? -1.199 -12.402 -12.448 1.00 12.19 81 LEU L CA 1
ATOM 602 C C . LEU A 1 80 ? -1.215 -10.959 -12.946 1.00 10.62 81 LEU L C 1
ATOM 603 O O . LEU A 1 80 ? -0.392 -10.148 -12.526 1.00 10.91 81 LEU L O 1
ATOM 608 N N . ASP A 1 81 ? -2.156 -10.636 -13.831 1.00 9.29 82 ASP L N 1
ATOM 609 C CA . ASP A 1 81 ? -2.260 -9.279 -14.361 1.00 9.02 82 ASP L CA 1
ATOM 610 C C . AS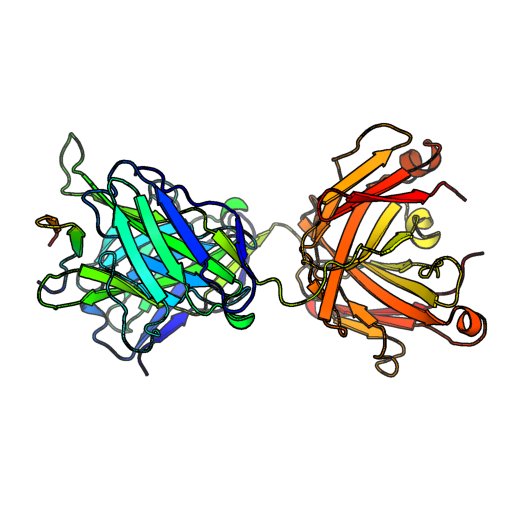P A 1 81 ? -2.787 -8.298 -13.313 1.00 8.96 82 ASP L C 1
ATOM 611 O O . ASP A 1 81 ? -2.711 -7.079 -13.499 1.00 7.39 82 ASP L O 1
ATOM 616 N N . GLU A 1 82 ? -3.328 -8.819 -12.216 1.00 8.97 83 GLU L N 1
ATOM 617 C CA . GLU A 1 82 ? -3.848 -7.943 -11.173 1.00 8.36 83 GLU L CA 1
ATOM 618 C C . GLU A 1 82 ? -2.768 -7.007 -10.642 1.00 9.71 83 GLU L C 1
ATOM 619 O O . GLU A 1 82 ? -1.589 -7.367 -10.565 1.00 9.03 83 GLU L O 1
ATOM 625 N N . GLY A 1 83 ? -3.192 -5.804 -10.275 1.00 7.52 84 GLY L N 1
ATOM 626 C CA . GLY A 1 83 ? -2.272 -4.810 -9.761 1.00 6.81 84 GLY L CA 1
ATOM 627 C C . GLY A 1 83 ? -2.728 -3.426 -10.172 1.00 6.35 84 GLY L C 1
ATOM 628 O O . GLY A 1 83 ? -3.863 -3.245 -10.625 1.00 7.97 84 GLY L O 1
ATOM 629 N N . ASP A 1 84 ? -1.845 -2.445 -10.027 1.00 6.26 85 ASP L N 1
ATOM 630 C CA . ASP A 1 84 ? -2.175 -1.074 -10.385 1.00 5.63 85 ASP L CA 1
ATOM 631 C C . ASP A 1 84 ? -1.551 -0.652 -11.705 1.00 5.22 85 ASP L C 1
ATOM 632 O O . ASP A 1 84 ? -0.427 -1.041 -12.037 1.00 4.65 85 ASP L O 1
ATOM 637 N N . TYR A 1 85 ? -2.297 0.145 -12.461 1.00 3.76 86 TYR L N 1
ATOM 638 C CA . TYR A 1 85 ? -1.829 0.635 -13.746 1.00 6.07 86 TYR L CA 1
ATOM 639 C C . TYR A 1 85 ? -1.928 2.153 -13.754 1.00 5.93 86 TYR L C 1
ATOM 640 O O . TYR A 1 85 ? -2.976 2.717 -13.437 1.00 7.44 86 TYR L O 1
ATOM 649 N N . TYR A 1 86 ? -0.825 2.804 -14.109 1.00 4.91 87 TYR L N 1
ATOM 650 C CA . TYR A 1 86 ? -0.765 4.260 -14.144 1.00 4.58 87 TYR L CA 1
ATOM 651 C C . TYR A 1 86 ? -0.408 4.809 -15.512 1.00 5.71 87 TYR L C 1
ATOM 652 O O . TYR A 1 86 ? 0.511 4.315 -16.165 1.00 4.87 87 TYR L O 1
ATOM 661 N N . CYS A 1 87 ? -1.122 5.842 -15.948 1.00 4.84 88 CYS L N 1
ATOM 662 C CA . CYS A 1 87 ? -0.772 6.461 -17.215 1.00 5.33 88 CYS L CA 1
ATOM 663 C C . CYS A 1 87 ? 0.055 7.681 -16.852 1.00 5.47 88 CYS L C 1
ATOM 664 O O . CYS A 1 87 ? -0.041 8.195 -15.735 1.00 6.29 88 CYS L O 1
ATOM 667 N N . GLN A 1 88 ? 0.869 8.138 -17.792 1.00 5.14 89 GLN L N 1
ATOM 668 C CA . GLN A 1 88 ? 1.745 9.274 -17.538 1.00 5.23 89 GLN L CA 1
ATOM 669 C C . GLN A 1 88 ? 1.955 10.086 -18.808 1.00 4.41 89 GLN L C 1
ATOM 670 O O . GLN A 1 88 ? 1.986 9.536 -19.911 1.00 4.87 89 GLN L O 1
ATOM 676 N N . ALA A 1 89 ? 2.090 11.399 -18.652 1.00 5.04 90 ALA L N 1
ATOM 677 C CA . ALA A 1 89 ? 2.308 12.278 -19.792 1.00 4.74 90 ALA L CA 1
ATOM 678 C C . ALA A 1 89 ? 3.066 13.508 -19.317 1.00 6.11 90 ALA L C 1
ATOM 679 O O . ALA A 1 89 ? 3.482 13.577 -18.159 1.00 6.78 90 ALA L O 1
ATOM 681 N N . TRP A 1 90 ? 3.241 14.479 -20.205 1.00 6.68 91 TRP L N 1
ATOM 682 C CA . TRP A 1 90 ? 3.975 15.687 -19.853 1.00 7.25 91 TRP L CA 1
ATOM 683 C C . TRP A 1 90 ? 3.209 16.960 -20.162 1.00 8.23 91 TRP L C 1
ATOM 684 O O . TRP A 1 90 ? 2.226 16.963 -20.900 1.00 7.24 91 TRP L O 1
ATOM 695 N N . ASP A 1 91 ? 3.699 18.048 -19.585 1.00 9.32 92 ASP L N 1
ATOM 696 C CA . ASP A 1 91 ? 3.164 19.377 -19.821 1.00 11.85 92 ASP L CA 1
ATOM 697 C C . ASP A 1 91 ? 4.409 20.239 -19.933 1.00 10.16 92 ASP L C 1
ATOM 698 O O . ASP A 1 91 ? 5.392 20.000 -19.234 1.00 6.93 92 ASP L O 1
ATOM 703 N N . ALA A 1 92 ? 4.385 21.218 -20.830 1.00 11.20 93 ALA L N 1
ATOM 704 C CA . ALA A 1 92 ? 5.521 22.108 -21.002 1.00 11.15 93 ALA L CA 1
ATOM 705 C C . ALA A 1 92 ? 5.007 23.511 -21.279 1.00 13.22 93 ALA L C 1
ATOM 706 O O . ALA A 1 92 ? 4.129 23.703 -22.118 1.00 14.09 93 ALA L O 1
ATOM 708 N N . SER A 1 93 ? 5.544 24.486 -20.559 1.00 13.01 94 SER L N 1
ATOM 709 C CA . SER A 1 93 ? 5.135 25.871 -20.752 1.00 13.92 94 SER L CA 1
ATOM 710 C C . SER A 1 93 ? 6.213 26.801 -20.237 1.00 13.32 94 SER L C 1
ATOM 711 O O . SER A 1 93 ? 6.994 26.436 -19.362 1.00 14.47 94 SER L O 1
ATOM 714 N N . THR A 1 94 ? 6.252 28.011 -20.779 1.00 13.02 95 THR L N 1
ATOM 715 C CA . THR A 1 94 ? 7.243 28.985 -20.351 1.00 13.06 95 THR L CA 1
ATOM 716 C C . THR A 1 94 ? 6.561 30.036 -19.492 1.00 11.89 95 THR L C 1
ATOM 717 O O . THR A 1 94 ? 5.485 30.525 -19.837 1.00 9.60 95 THR L O 1
ATOM 721 N N . GLY A 1 95 A 7.181 30.360 -18.363 1.00 9.17 95 GLY L N 1
ATOM 722 C CA . GLY A 1 95 A 6.621 31.354 -17.468 1.00 10.28 95 GLY L CA 1
ATOM 723 C C . GLY A 1 95 A 6.432 32.676 -18.185 1.00 9.19 95 GLY L C 1
ATOM 724 O O . GLY A 1 95 A 7.200 33.015 -19.082 1.00 9.73 95 GLY L O 1
ATOM 725 N N . VAL A 1 96 B 5.409 33.422 -17.785 1.00 9.49 95 VAL L N 1
ATOM 726 C CA . VAL A 1 96 B 5.113 34.707 -18.396 1.00 10.83 95 VAL L CA 1
ATOM 727 C C . VAL A 1 96 B 6.314 35.656 -18.359 1.00 10.08 95 VAL L C 1
ATOM 728 O O . VAL A 1 96 B 6.500 36.453 -19.277 1.00 9.69 95 VAL L O 1
ATOM 732 N N . SER A 1 97 C 7.137 35.562 -17.317 1.00 10.56 95 SER L N 1
ATOM 733 C CA . SER A 1 97 C 8.299 36.441 -17.207 1.00 10.70 95 SER L CA 1
ATOM 734 C C . SER A 1 97 C 9.608 35.796 -17.664 1.00 11.70 95 SER L C 1
ATOM 735 O O . SER A 1 97 C 10.695 36.278 -17.337 1.00 10.92 95 SER L O 1
ATOM 738 N N . GLY A 1 98 D 9.495 34.708 -18.425 1.00 10.22 95 GLY L N 1
ATOM 739 C CA . GLY A 1 98 D 10.675 34.032 -18.935 1.00 11.16 95 GLY L CA 1
ATOM 740 C C . GLY A 1 98 D 11.181 32.907 -18.057 1.00 12.53 95 GLY L C 1
ATOM 741 O O . GLY A 1 98 D 10.451 32.386 -17.214 1.00 13.31 95 GLY L O 1
ATOM 742 N N . GLY A 1 99 E 12.438 32.526 -18.262 1.00 14.39 95 GLY L N 1
ATOM 743 C CA . GLY A 1 99 E 13.018 31.459 -17.469 1.00 16.57 95 GLY L CA 1
ATOM 744 C C . GLY A 1 99 E 13.084 30.130 -18.194 1.00 16.49 95 GLY L C 1
ATOM 745 O O . GLY A 1 99 E 13.396 29.106 -17.588 1.00 18.81 95 GLY L O 1
ATOM 746 N N . GLY A 1 100 F 12.783 30.141 -19.488 1.00 16.30 95 GLY L N 1
ATOM 747 C CA . GLY A 1 100 F 12.829 28.920 -20.271 1.00 17.05 95 GLY L CA 1
ATOM 748 C C . GLY A 1 100 F 11.634 28.022 -20.035 1.00 15.75 95 GLY L C 1
ATOM 749 O O . GLY A 1 100 F 10.839 28.259 -19.129 1.00 15.44 95 GLY L O 1
ATOM 750 N N . THR A 1 101 ? 11.504 26.981 -20.847 1.00 16.25 96 THR L N 1
ATOM 751 C CA . THR A 1 101 ? 10.385 26.063 -20.707 1.00 15.25 96 THR L CA 1
ATOM 752 C C . THR A 1 101 ? 10.464 25.293 -19.392 1.00 14.97 96 THR L C 1
ATOM 753 O O . THR A 1 101 ? 11.534 24.850 -18.982 1.00 15.71 96 THR L O 1
ATOM 757 N N . LYS A 1 102 ? 9.318 25.150 -18.734 1.00 12.60 97 LYS L N 1
ATOM 758 C CA . LYS A 1 102 ? 9.232 24.429 -17.471 1.00 13.16 97 LYS L CA 1
ATOM 759 C C . LYS A 1 102 ? 8.502 23.118 -17.755 1.00 11.41 97 LYS L C 1
ATOM 760 O O . LYS A 1 102 ? 7.409 23.123 -18.319 1.00 10.31 97 LYS L O 1
ATOM 766 N N . LEU A 1 103 ? 9.118 22.000 -17.380 1.00 9.07 98 LEU L N 1
ATOM 767 C CA . LEU A 1 103 ? 8.529 20.688 -17.618 1.00 8.17 98 LEU L CA 1
ATOM 768 C C . LEU A 1 103 ? 7.804 20.114 -16.411 1.00 8.56 98 LEU L C 1
ATOM 769 O O . LEU A 1 103 ? 8.205 20.339 -15.267 1.00 6.56 98 LEU L O 1
ATOM 774 N N . THR A 1 104 ? 6.724 19.385 -16.681 1.00 6.20 99 THR L N 1
ATOM 775 C CA . THR A 1 104 ? 5.938 18.744 -15.634 1.00 6.46 99 THR L CA 1
ATOM 776 C C . THR A 1 104 ? 5.579 17.311 -16.025 1.00 5.50 99 THR L C 1
ATOM 777 O O . THR A 1 104 ? 5.064 17.068 -17.120 1.00 5.23 99 THR L O 1
ATOM 781 N N . VAL A 1 105 ? 5.862 16.367 -15.132 1.00 7.23 100 VAL L N 1
ATOM 782 C CA . VAL A 1 105 ? 5.515 14.969 -15.363 1.00 6.61 100 VAL L CA 1
ATOM 783 C C . VAL A 1 105 ? 4.163 14.779 -14.687 1.00 7.90 100 VAL L C 1
ATOM 784 O O . VAL A 1 105 ? 4.004 15.092 -13.503 1.00 7.90 100 VAL L O 1
ATOM 788 N N . LEU A 1 106 ? 3.189 14.292 -15.448 1.00 7.34 101 LEU L N 1
ATOM 789 C CA . LEU A 1 106 ? 1.838 14.076 -14.937 1.00 5.90 101 LEU L CA 1
ATOM 790 C C . LEU A 1 106 ? 1.509 12.591 -14.819 1.00 5.34 101 LEU L C 1
ATOM 791 O O . LEU A 1 106 ? 1.839 11.815 -15.709 1.00 5.98 101 LE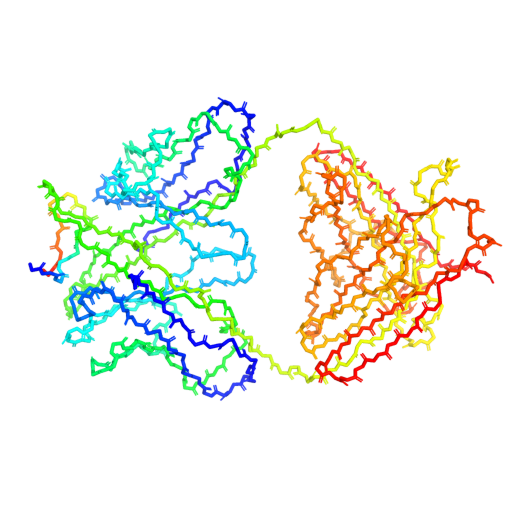U L O 1
ATOM 796 N N . PHE A 1 107 ? 0.866 12.204 -13.718 1.00 5.55 102 PHE L N 1
ATOM 797 C CA . PHE A 1 107 ? 0.469 10.812 -13.502 1.00 5.87 102 PHE L CA 1
ATOM 798 C C . PHE A 1 107 ? -1.032 10.704 -13.266 1.00 7.08 102 PHE L C 1
ATOM 799 O O . PHE A 1 107 ? -1.631 11.570 -12.625 1.00 7.93 102 PHE L O 1
ATOM 807 N N . GLY A 1 108 ? -1.634 9.638 -13.782 1.00 6.30 103 GLY L N 1
ATOM 808 C CA . GLY A 1 108 ? -3.046 9.414 -13.545 1.00 6.77 103 GLY L CA 1
ATOM 809 C C . GLY A 1 108 ? -3.089 8.895 -12.122 1.00 7.68 103 GLY L C 1
ATOM 810 O O . GLY A 1 108 ? -2.050 8.511 -11.588 1.00 7.03 103 GLY L O 1
ATOM 811 N N . ASP A 1 109 ? -4.263 8.871 -11.500 1.00 7.51 104 ASP L N 1
ATOM 812 C CA . ASP A 1 109 ? -4.373 8.407 -10.122 1.00 8.69 104 ASP L CA 1
ATOM 813 C C . ASP A 1 109 ? -4.262 6.894 -9.972 1.00 6.86 104 ASP L C 1
ATOM 814 O O . ASP A 1 109 ? -4.194 6.373 -8.854 1.00 7.14 104 ASP L O 1
ATOM 819 N N . GLY A 1 110 ? -4.237 6.196 -11.102 1.00 7.01 105 GLY L N 1
ATOM 820 C CA . GLY A 1 110 ? -4.101 4.753 -11.077 1.00 5.12 105 GLY L CA 1
ATOM 821 C C . GLY A 1 110 ? -5.392 3.965 -11.142 1.00 6.84 105 GLY L C 1
ATOM 822 O O . GLY A 1 110 ? -6.439 4.401 -10.660 1.00 6.36 105 GLY L O 1
ATOM 823 N N . THR A 1 111 ? -5.306 2.787 -11.747 1.00 6.08 106 THR L N 1
ATOM 824 C CA . THR A 1 111 ? -6.445 1.893 -11.872 1.00 6.72 106 THR L CA 1
ATOM 825 C C . THR A 1 111 ? -6.055 0.526 -11.323 1.00 6.40 106 THR L C 1
ATOM 826 O O . THR A 1 111 ? -5.039 -0.045 -11.729 1.00 7.22 106 THR L O 1
ATOM 830 N N . ARG A 1 112 A -6.858 0.006 -10.402 1.00 6.01 106 ARG L N 1
ATOM 831 C CA . ARG A 1 112 A -6.597 -1.313 -9.841 1.00 6.61 106 ARG L CA 1
ATOM 832 C C . ARG A 1 112 A -7.374 -2.323 -10.679 1.00 5.84 106 ARG L C 1
ATOM 833 O O . ARG A 1 112 A -8.599 -2.236 -10.798 1.00 6.25 106 ARG L O 1
ATOM 841 N N . LEU A 1 113 ? -6.657 -3.268 -11.275 1.00 6.10 107 LEU L N 1
ATOM 842 C CA . LEU A 1 113 ? -7.291 -4.289 -12.096 1.00 5.70 107 LEU L CA 1
ATOM 843 C C . LEU A 1 113 ? -7.586 -5.533 -11.272 1.00 4.38 107 LEU L C 1
ATOM 844 O O . LEU A 1 113 ? -6.725 -6.032 -10.539 1.00 4.90 107 LEU L O 1
ATOM 849 N N . THR A 1 114 ? -8.816 -6.018 -11.386 1.00 4.35 108 THR L N 1
ATOM 850 C CA . THR A 1 114 ? -9.234 -7.226 -10.694 1.00 5.26 108 THR L CA 1
ATOM 851 C C . THR A 1 114 ? -9.589 -8.258 -11.754 1.00 7.56 108 THR L C 1
ATOM 852 O O . THR A 1 114 ? -10.308 -7.952 -12.705 1.00 6.88 108 THR L O 1
ATOM 856 N N . VAL A 1 115 ? -9.066 -9.471 -11.599 1.00 6.94 109 VAL L N 1
ATOM 857 C CA . VAL A 1 115 ? -9.352 -10.554 -12.531 1.00 8.91 109 VAL L CA 1
ATOM 858 C C . VAL A 1 115 ? -10.118 -11.582 -11.712 1.00 11.21 109 VAL L C 1
ATOM 859 O O . VAL A 1 115 ? -9.568 -12.191 -10.793 1.00 10.68 109 VAL L O 1
ATOM 863 N N . LEU A 1 116 ? -11.398 -11.740 -12.036 1.00 11.80 110 LEU L N 1
ATOM 864 C CA . LEU A 1 116 ? -12.286 -12.655 -11.320 1.00 14.42 110 LEU L CA 1
ATOM 865 C C . LEU A 1 116 ? -11.980 -14.119 -11.606 1.00 15.22 110 LEU L C 1
ATOM 866 O O . LEU A 1 116 ? -12.585 -14.722 -12.492 1.00 16.25 110 LEU L O 1
ATOM 871 N N . GLY A 1 117 ? -11.060 -14.686 -10.827 1.00 15.57 111 GLY L N 1
ATOM 872 C CA . GLY A 1 117 ? -10.647 -16.066 -11.018 1.00 17.26 111 GLY L CA 1
ATOM 873 C C . GLY A 1 117 ? -11.395 -17.155 -10.268 1.00 18.47 111 GLY L C 1
ATOM 874 O O . GLY A 1 117 ? -11.076 -18.338 -10.408 1.00 18.66 111 GLY L O 1
ATOM 875 N N . GLN A 1 118 ? -12.378 -16.773 -9.464 1.00 17.82 112 GLN L N 1
ATOM 876 C CA . GLN A 1 118 ? -13.160 -17.752 -8.723 1.00 17.83 112 GLN L CA 1
ATOM 877 C C . GLN A 1 118 ? -14.542 -17.176 -8.437 1.00 17.39 112 GLN L C 1
ATOM 878 O O . GLN A 1 118 ? -14.758 -15.969 -8.559 1.00 14.66 112 GLN L O 1
ATOM 884 N N . PRO A 1 119 ? -15.502 -18.036 -8.068 1.00 16.65 113 PRO L N 1
ATOM 885 C CA . PRO A 1 119 ? -16.872 -17.608 -7.771 1.00 17.14 113 PRO L CA 1
ATOM 886 C C . PRO A 1 119 ? -1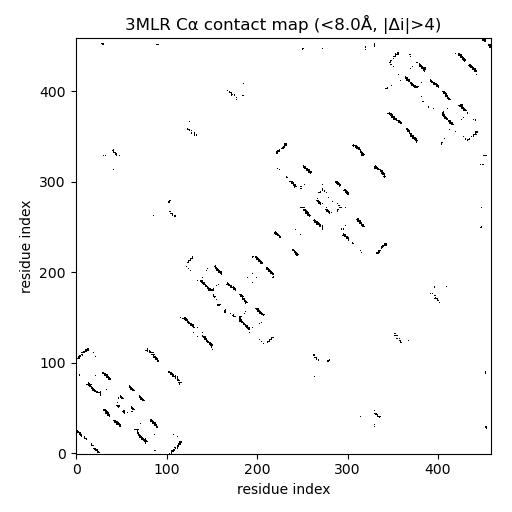6.976 -16.567 -6.660 1.00 16.24 113 PRO L C 1
ATOM 887 O O . PRO A 1 119 ? -16.130 -16.507 -5.769 1.00 15.81 113 PRO L O 1
ATOM 891 N N . LYS A 1 120 ? -18.015 -15.741 -6.723 1.00 16.49 114 LYS L N 1
ATOM 892 C CA . LYS A 1 120 ? -18.225 -14.736 -5.692 1.00 15.40 114 LYS L CA 1
ATOM 893 C C . LYS A 1 120 ? -18.530 -15.478 -4.400 1.00 14.82 114 LYS L C 1
ATOM 894 O O . LYS A 1 120 ? -19.291 -16.444 -4.403 1.00 14.83 114 LYS L O 1
ATOM 900 N N . ALA A 1 121 ? -17.928 -15.036 -3.302 1.00 13.72 115 ALA L N 1
ATOM 901 C CA . ALA A 1 121 ? -18.161 -15.663 -2.006 1.00 12.66 115 ALA L CA 1
ATOM 902 C C . ALA A 1 121 ? -18.437 -14.580 -0.971 1.00 12.90 115 ALA L C 1
ATOM 903 O O . ALA A 1 121 ? -17.635 -13.661 -0.791 1.00 12.23 115 ALA L O 1
ATOM 905 N N . ALA A 1 122 ? -19.584 -14.688 -0.305 1.00 12.33 116 ALA L N 1
ATOM 906 C CA . ALA A 1 122 ? -19.978 -13.721 0.714 1.00 12.15 116 ALA L CA 1
ATOM 907 C C . ALA A 1 122 ? -19.096 -13.860 1.949 1.00 10.76 116 ALA L C 1
ATOM 908 O O . ALA A 1 122 ? -18.672 -14.959 2.305 1.00 11.71 116 ALA L O 1
ATOM 910 N N . PRO A 1 123 ? -18.815 -12.740 2.630 1.00 9.80 117 PRO L N 1
ATOM 911 C CA . PRO A 1 123 ? -17.973 -12.766 3.826 1.00 9.58 117 PRO L CA 1
ATOM 912 C C . PRO A 1 123 ? -18.644 -13.262 5.103 1.00 10.12 117 PRO L C 1
ATOM 913 O O . PRO A 1 123 ? -19.847 -13.108 5.291 1.00 9.49 117 PRO L O 1
ATOM 917 N N . SER A 1 124 ? -17.840 -13.869 5.967 1.00 11.48 118 SER L N 1
ATOM 918 C CA . SER A 1 124 ? -18.308 -14.325 7.268 1.00 11.81 118 SER L CA 1
ATOM 919 C C . SER A 1 124 ? -17.806 -13.207 8.165 1.00 11.11 118 SER L C 1
ATOM 920 O O . SER A 1 124 ? -16.668 -12.765 8.020 1.00 10.54 118 SER L O 1
ATOM 923 N N . VAL A 1 125 ? -18.654 -12.737 9.069 1.00 10.51 119 VAL L N 1
ATOM 924 C CA . VAL A 1 125 ? -18.272 -11.656 9.965 1.00 9.41 119 VAL L CA 1
ATOM 925 C C . VAL A 1 125 ? -18.332 -12.094 11.421 1.00 9.24 119 VAL L C 1
ATOM 926 O O . VAL A 1 125 ? -19.330 -12.660 11.867 1.00 9.18 119 VAL L O 1
ATOM 930 N N . THR A 1 126 ? -17.250 -11.838 12.148 1.00 9.71 120 THR L N 1
ATOM 931 C CA . THR A 1 126 ? -17.168 -12.165 13.566 1.00 10.45 120 THR L CA 1
ATOM 932 C C . THR A 1 126 ? -16.776 -10.875 14.278 1.00 9.15 120 THR L C 1
ATOM 933 O O . THR A 1 126 ? -15.740 -10.278 13.977 1.00 8.73 120 THR L O 1
ATOM 937 N N . LEU A 1 127 ? -17.609 -10.438 15.215 1.00 7.65 121 LEU L N 1
ATOM 938 C CA . LEU A 1 127 ? -17.338 -9.209 15.947 1.00 7.15 121 LEU L CA 1
ATOM 939 C C . LEU A 1 127 ? -16.967 -9.509 17.397 1.00 8.75 121 LEU L C 1
ATOM 940 O O . LEU A 1 127 ? -17.735 -10.136 18.124 1.00 7.25 121 LEU L O 1
ATOM 945 N N . PHE A 1 128 ? -15.776 -9.069 17.797 1.00 8.12 122 PHE L N 1
ATOM 946 C CA . PHE A 1 128 ? -15.275 -9.283 19.153 1.00 6.99 122 PHE L CA 1
ATOM 947 C C . PHE A 1 128 ? -15.417 -8.032 20.006 1.00 6.88 122 PHE L C 1
ATOM 948 O O . PHE A 1 128 ? -14.977 -6.946 19.613 1.00 6.97 122 PHE L O 1
ATOM 956 N N . PRO A 1 129 ? -16.024 -8.166 21.192 1.00 6.70 123 PRO L N 1
ATOM 957 C CA . PRO A 1 129 ? -16.184 -7.009 22.075 1.00 6.81 123 PRO L CA 1
ATOM 958 C C . PRO A 1 129 ? -14.861 -6.784 22.809 1.00 7.97 123 PRO L C 1
ATOM 959 O O . PRO A 1 129 ? -13.940 -7.599 22.705 1.00 7.49 123 PRO L O 1
ATOM 963 N N . PRO A 1 130 ? -14.748 -5.675 23.556 1.00 8.67 124 PRO L N 1
ATOM 964 C CA . PRO A 1 130 ? -13.510 -5.402 24.289 1.00 10.28 124 PRO L CA 1
ATOM 965 C C . PRO A 1 130 ? -13.225 -6.529 25.279 1.00 11.64 124 PRO L C 1
ATOM 966 O O . PRO A 1 130 ? -14.146 -7.081 25.880 1.00 10.31 124 PRO L O 1
ATOM 970 N N . SER A 1 131 ? -11.955 -6.884 25.434 1.00 9.71 125 SER L N 1
ATOM 971 C CA . SER A 1 131 ? -11.590 -7.931 26.376 1.00 10.83 125 SER L CA 1
ATOM 972 C C . SER A 1 131 ? -11.672 -7.341 27.781 1.00 10.46 125 SER L C 1
ATOM 973 O O . SER A 1 131 ? -11.562 -6.128 27.956 1.00 8.79 125 SER L O 1
ATOM 976 N N . SER A 1 132 ? -11.875 -8.191 28.781 1.00 10.97 126 SER L N 1
ATOM 977 C CA . SER A 1 132 ? -11.935 -7.699 30.149 1.00 13.06 126 SER L CA 1
ATOM 978 C C . SER A 1 132 ? -10.576 -7.085 30.480 1.00 11.77 126 SER L C 1
ATOM 979 O O . SER A 1 132 ? -10.494 -6.114 31.224 1.00 10.48 126 SER L O 1
ATOM 982 N N . GLU A 1 133 ? -9.510 -7.644 29.910 1.00 11.00 127 GLU L N 1
ATOM 983 C CA . GLU A 1 133 ? -8.172 -7.119 30.165 1.00 10.49 127 GLU L CA 1
ATOM 984 C C . GLU A 1 133 ? -7.998 -5.701 29.633 1.00 9.89 127 GLU L C 1
ATOM 985 O O . GLU A 1 133 ? -7.424 -4.843 30.303 1.00 9.77 127 GLU L O 1
ATOM 991 N N . GLU A 1 134 ? -8.482 -5.447 28.423 1.00 7.38 128 GLU L N 1
ATOM 992 C CA . GLU A 1 134 ? -8.347 -4.112 27.869 1.00 7.39 128 GLU L CA 1
ATOM 993 C C . GLU A 1 134 ? -9.187 -3.120 28.671 1.00 6.11 128 GLU L C 1
ATOM 994 O O . GLU A 1 134 ? -8.753 -2.002 28.931 1.00 8.52 128 GLU L O 1
ATOM 1000 N N . LEU A 1 135 ? -10.387 -3.532 29.067 1.00 7.66 129 LEU L N 1
ATOM 1001 C CA . LEU A 1 135 ? -11.257 -2.656 29.849 1.00 8.27 129 LEU L CA 1
ATOM 1002 C C . LEU A 1 135 ? -10.617 -2.319 31.192 1.00 10.48 129 LEU L C 1
ATOM 1003 O O . LEU A 1 135 ? -10.757 -1.199 31.694 1.00 11.09 129 LEU L O 1
ATOM 1008 N N . GLN A 1 136 ? -9.917 -3.292 31.771 1.00 8.92 130 GLN L N 1
ATOM 1009 C CA . GLN A 1 136 ? -9.256 -3.089 33.055 1.00 10.04 130 GLN L CA 1
ATOM 1010 C C . GLN A 1 136 ? -8.039 -2.191 32.871 1.00 10.65 130 GLN L C 1
ATOM 1011 O O . GLN A 1 136 ? -7.450 -1.712 33.841 1.00 9.16 130 GLN L O 1
ATOM 1017 N N . ALA A 1 137 ? -7.675 -1.963 31.613 1.00 8.56 131 ALA L N 1
ATOM 1018 C CA . ALA A 1 137 ? -6.561 -1.089 31.275 1.00 10.87 131 ALA L CA 1
ATOM 1019 C C . ALA A 1 137 ? -7.145 0.258 30.845 1.00 11.62 131 ALA L C 1
ATOM 1020 O O . ALA A 1 137 ? -6.445 1.106 30.296 1.00 14.19 131 ALA L O 1
ATOM 1022 N N . ASN A 1 138 ? -8.440 0.437 31.098 1.00 12.88 132 ASN L N 1
ATOM 1023 C CA . ASN A 1 138 ? -9.154 1.672 30.765 1.00 14.58 132 ASN L CA 1
ATOM 1024 C C . ASN A 1 138 ? -9.231 1.997 29.280 1.00 13.78 132 ASN L C 1
ATOM 1025 O O . ASN A 1 138 ? -9.243 3.166 28.883 1.00 14.55 132 ASN L O 1
ATOM 1030 N N . LYS A 1 139 ? -9.298 0.956 28.463 1.00 12.77 133 LYS L N 1
ATOM 1031 C CA . LYS A 1 139 ? -9.392 1.124 27.023 1.00 13.05 133 LYS L CA 1
ATOM 1032 C C . LYS A 1 139 ? -10.433 0.149 26.501 1.00 10.82 133 LYS L C 1
ATOM 1033 O O . LYS A 1 139 ? -10.847 -0.771 27.207 1.00 9.26 133 LYS L O 1
ATOM 1039 N N . ALA A 1 140 ? -10.860 0.354 25.262 1.00 10.40 134 ALA L N 1
ATOM 1040 C CA . ALA A 1 140 ? -11.839 -0.530 24.658 1.00 8.56 134 ALA L CA 1
ATOM 1041 C C . ALA A 1 140 ? -11.680 -0.508 23.148 1.00 9.19 134 ALA L C 1
ATOM 1042 O O . ALA A 1 140 ? -11.596 0.556 22.529 1.00 10.12 134 ALA L O 1
ATOM 1044 N N . THR A 1 141 ? -11.621 -1.694 22.562 1.00 6.82 135 THR L N 1
ATOM 1045 C CA . THR A 1 141 ? -11.487 -1.817 21.121 1.00 6.95 135 THR L CA 1
ATOM 1046 C C . THR A 1 141 ? -12.388 -2.938 20.632 1.00 6.38 135 THR L C 1
ATOM 1047 O O . THR A 1 141 ? -12.366 -4.046 21.175 1.00 6.82 135 THR L O 1
ATOM 1051 N N . LEU A 1 142 ? -13.196 -2.641 19.619 1.00 5.50 136 LEU L N 1
ATOM 1052 C CA . LEU A 1 142 ? -14.074 -3.639 19.032 1.00 6.06 136 LEU L CA 1
ATOM 1053 C C . LEU A 1 142 ? -13.327 -4.117 17.802 1.00 6.64 136 LEU L C 1
ATOM 1054 O O . LEU A 1 142 ? -12.781 -3.303 17.059 1.00 6.12 136 LEU L O 1
ATOM 1059 N N . VAL A 1 143 ? -13.295 -5.426 17.587 1.00 5.31 137 VAL L N 1
ATOM 1060 C CA . VAL A 1 143 ? -12.583 -5.970 16.441 1.00 6.50 137 VAL L CA 1
ATOM 1061 C C . VAL A 1 143 ? -13.524 -6.740 15.536 1.00 6.89 137 VAL L C 1
ATOM 1062 O O . VAL A 1 143 ? -14.158 -7.713 15.946 1.00 6.49 137 VAL L O 1
ATOM 1066 N N . CYS A 1 144 ? -13.616 -6.282 14.295 1.00 6.63 138 CYS L N 1
ATOM 1067 C CA . CYS A 1 144 ? -14.483 -6.912 13.319 1.00 6.51 138 CYS L CA 1
ATOM 1068 C C . CYS A 1 144 ? -13.635 -7.701 12.329 1.00 7.99 138 CYS L C 1
ATOM 1069 O O . CYS A 1 144 ? -12.924 -7.117 11.516 1.00 8.11 138 CYS L O 1
ATOM 1072 N N . LEU A 1 145 ? -13.701 -9.028 12.415 1.00 8.46 139 LEU L N 1
ATOM 1073 C CA . LEU A 1 145 ? -12.938 -9.883 11.513 1.00 10.05 139 LEU L CA 1
ATOM 1074 C C . LEU A 1 145 ? -13.833 -10.358 10.377 1.00 8.67 139 LEU L C 1
ATOM 1075 O O . LEU A 1 145 ? -14.889 -10.948 10.601 1.00 8.35 139 LEU L O 1
ATOM 1080 N N . ILE A 1 146 ? -13.399 -10.070 9.155 1.00 9.33 140 ILE L N 1
ATOM 1081 C CA . ILE A 1 146 ? -14.140 -10.411 7.945 1.00 8.57 140 ILE L CA 1
ATOM 1082 C C . ILE A 1 146 ? -13.334 -11.463 7.186 1.00 8.58 140 ILE L C 1
ATOM 1083 O O . ILE A 1 146 ? -12.156 -11.257 6.911 1.00 9.78 140 ILE L O 1
ATOM 1088 N N . SER A 1 147 ? -13.957 -12.589 6.849 1.00 9.56 141 SER L N 1
ATOM 1089 C CA . SER A 1 147 ? -13.221 -13.639 6.159 1.00 10.96 141 SER L CA 1
ATOM 1090 C C . SER A 1 147 ? -13.972 -14.421 5.089 1.00 9.67 141 SER L C 1
ATOM 1091 O O . SER A 1 147 ? -15.190 -14.313 4.941 1.00 9.01 141 SER L O 1
ATOM 1094 N N . ASP A 1 148 ? -13.204 -15.222 4.357 1.00 10.09 142 ASP L N 1
ATOM 1095 C CA . ASP A 1 148 ? -13.700 -16.087 3.292 1.00 12.09 142 ASP L CA 1
ATOM 1096 C C . ASP A 1 148 ? -14.527 -15.410 2.208 1.00 11.51 142 ASP L C 1
ATOM 1097 O O . ASP A 1 148 ? -15.539 -15.958 1.766 1.00 12.04 142 ASP L O 1
ATOM 1102 N N . PHE A 1 149 ? -14.109 -14.230 1.766 1.00 10.00 143 PHE L N 1
ATOM 1103 C CA . PHE A 1 149 ? -14.860 -13.560 0.717 1.00 9.24 143 PHE L CA 1
ATOM 1104 C C . PHE A 1 149 ? -14.075 -13.389 -0.574 1.00 8.84 143 PHE L C 1
ATOM 1105 O O . PHE A 1 149 ? -12.849 -13.427 -0.585 1.00 8.59 143 PHE L O 1
ATOM 1113 N N . TYR A 1 150 ? -14.811 -13.219 -1.666 1.00 8.50 144 TYR L N 1
ATOM 1114 C CA . TYR A 1 150 ? -14.214 -13.018 -2.977 1.00 8.48 144 TYR L CA 1
ATOM 1115 C C . TYR A 1 150 ? -15.255 -12.328 -3.841 1.00 8.59 144 TYR L C 1
ATOM 1116 O O . TYR A 1 150 ? -16.420 -12.727 -3.841 1.00 10.90 144 TYR L O 1
ATOM 1125 N N . PRO A 1 151 ? -14.855 -11.294 -4.606 1.00 8.98 145 PRO L N 1
ATOM 1126 C CA . PRO A 1 151 ? -13.516 -10.704 -4.747 1.00 8.84 145 PRO L CA 1
ATOM 1127 C C . PRO A 1 151 ? -13.013 -10.048 -3.465 1.00 9.51 145 PRO L C 1
ATOM 1128 O O . PRO A 1 151 ? -13.761 -9.901 -2.501 1.00 8.79 145 PRO L O 1
ATOM 1132 N N . GLY A 1 152 ? -11.751 -9.626 -3.481 1.00 9.11 146 GLY L N 1
ATOM 1133 C CA . GLY A 1 152 ? -11.150 -9.023 -2.305 1.00 9.22 146 GLY L CA 1
ATOM 1134 C C . GLY A 1 152 ? -11.388 -7.545 -2.085 1.00 9.23 146 GLY L C 1
ATOM 1135 O O . GLY A 1 152 ? -10.447 -6.753 -2.117 1.00 11.07 146 GLY L O 1
ATOM 1136 N N . ALA A 1 153 ? -12.639 -7.162 -1.861 1.00 8.96 147 ALA L N 1
ATOM 1137 C CA . ALA A 1 153 ? -12.961 -5.762 -1.614 1.00 8.65 147 ALA L CA 1
ATOM 1138 C C . ALA A 1 153 ? -14.246 -5.666 -0.811 1.00 7.72 147 ALA L C 1
ATOM 1139 O O . ALA A 1 153 ? -15.225 -6.344 -1.109 1.00 7.19 147 ALA L O 1
ATOM 1141 N N . VAL A 1 154 ? -14.229 -4.835 0.224 1.00 8.71 148 VAL L N 1
ATOM 1142 C CA . VAL A 1 154 ? -15.406 -4.640 1.062 1.00 7.21 148 VAL L CA 1
ATOM 1143 C C . VAL A 1 154 ? -15.368 -3.244 1.654 1.00 7.78 148 VAL L C 1
ATOM 1144 O O . VAL A 1 154 ? -14.340 -2.570 1.614 1.00 8.51 148 VAL L O 1
ATOM 1148 N N . THR A 1 155 ? -16.507 -2.812 2.182 1.00 8.37 149 THR L N 1
ATOM 1149 C CA . THR A 1 155 ? -16.599 -1.529 2.857 1.00 9.27 149 THR L CA 1
ATOM 1150 C C . THR A 1 155 ? -17.183 -1.880 4.214 1.00 10.30 149 THR L C 1
ATOM 1151 O O . THR A 1 155 ? -17.962 -2.832 4.336 1.00 10.13 149 THR L O 1
ATOM 1155 N N . VAL A 1 156 ? -16.797 -1.131 5.237 1.00 8.82 150 VAL L N 1
ATOM 1156 C CA . VAL A 1 156 ? -17.285 -1.406 6.576 1.00 8.90 150 VAL L CA 1
ATOM 1157 C C . VAL A 1 156 ? -17.919 -0.171 7.189 1.00 9.01 150 VAL L C 1
ATOM 1158 O O . VAL A 1 156 ? -17.399 0.940 7.073 1.00 10.25 150 VAL L O 1
ATOM 1162 N N . ALA A 1 157 ? -19.059 -0.375 7.833 1.00 7.11 151 ALA L N 1
ATOM 1163 C CA . ALA A 1 157 ? -19.765 0.708 8.486 1.00 8.55 151 ALA L CA 1
ATOM 1164 C C . ALA A 1 157 ? -19.986 0.305 9.936 1.00 9.14 151 ALA L C 1
ATOM 1165 O O . ALA A 1 157 ? -20.385 -0.822 10.218 1.00 9.93 151 ALA L O 1
ATOM 1167 N N . TRP A 1 158 ? -19.700 1.218 10.856 1.00 7.67 152 TRP L N 1
ATOM 1168 C CA . TRP A 1 158 ? -19.898 0.938 12.269 1.00 7.03 152 TRP L CA 1
ATOM 1169 C C . TRP A 1 158 ? -21.075 1.752 12.775 1.00 6.03 152 TRP L C 1
ATOM 1170 O O . TRP A 1 158 ? -21.354 2.838 12.267 1.00 6.48 152 TRP L O 1
ATOM 1181 N N . LYS A 1 159 ? -21.763 1.217 13.773 1.00 6.73 153 LYS L N 1
ATOM 1182 C CA . LYS A 1 159 ? -22.901 1.899 14.367 1.00 8.57 153 LYS L CA 1
ATOM 1183 C C . LYS A 1 159 ? -22.840 1.820 15.890 1.00 8.64 153 LYS L C 1
ATOM 1184 O O . LYS A 1 159 ? -22.492 0.779 16.444 1.00 6.49 153 LYS L O 1
ATOM 1190 N N . ALA A 1 160 ? -23.148 2.934 16.551 1.00 8.07 154 ALA L N 1
ATOM 1191 C CA . ALA A 1 160 ? -23.196 3.001 18.014 1.00 8.34 154 ALA L CA 1
ATOM 1192 C C . ALA A 1 160 ? -24.707 3.043 18.212 1.00 7.61 154 ALA L C 1
ATOM 1193 O O . ALA A 1 160 ? -25.348 4.028 17.858 1.00 7.70 154 ALA L O 1
ATOM 1195 N N . ASP A 1 161 ? -25.267 1.978 18.774 1.00 9.40 155 ASP L N 1
ATOM 1196 C CA . ASP A 1 161 ? -26.712 1.863 18.899 1.00 10.81 155 ASP L CA 1
ATOM 1197 C C . ASP A 1 161 ? -27.144 1.827 17.433 1.00 13.15 155 ASP L C 1
ATOM 1198 O O . ASP A 1 161 ? -26.770 0.900 16.707 1.00 14.04 155 ASP L O 1
ATOM 1203 N N . SER A 1 162 ? -27.883 2.829 16.973 1.00 11.84 156 SER L N 1
ATOM 1204 C CA . SER A 1 162 ? -28.318 2.839 15.579 1.00 13.89 156 SER L CA 1
ATOM 1205 C C . SER A 1 162 ? -27.671 3.930 14.739 1.00 13.66 156 SER L C 1
ATOM 1206 O O . SER A 1 162 ? -27.896 3.999 13.530 1.00 13.19 156 SER L O 1
ATOM 1209 N N . SER A 1 163 ? -26.861 4.770 15.370 1.00 14.41 157 SER L N 1
ATOM 1210 C CA . SER A 1 163 ? -26.224 5.870 14.651 1.00 14.88 157 SER L CA 1
ATOM 1211 C C . SER A 1 163 ? -24.859 5.533 14.067 1.00 13.47 157 SER L C 1
ATOM 1212 O O . SER A 1 163 ? -24.090 4.766 14.646 1.00 10.01 157 SER L O 1
ATOM 1215 N N . PRO A 1 164 ? -24.544 6.107 12.897 1.00 11.72 158 PRO L N 1
ATOM 1216 C CA . PRO A 1 164 ? -23.255 5.856 12.251 1.00 12.49 158 PRO L CA 1
ATOM 1217 C C . PRO A 1 164 ? -22.116 6.427 13.090 1.00 11.36 158 PRO L C 1
ATOM 1218 O O . PRO A 1 164 ? -22.264 7.477 13.716 1.00 9.59 158 PRO L O 1
ATOM 1222 N N . VAL A 1 165 ? -20.989 5.725 13.116 1.00 13.23 159 VAL L N 1
ATOM 1223 C CA . VAL A 1 165 ? -19.818 6.204 13.838 1.00 13.09 159 VAL L CA 1
ATOM 1224 C C . VAL A 1 165 ? -18.624 6.008 12.916 1.00 14.24 159 VAL L C 1
ATOM 1225 O O . VAL A 1 165 ? -18.364 4.899 12.450 1.00 15.17 159 VAL L O 1
ATOM 1229 N N . LYS A 1 166 ? -17.919 7.099 12.636 1.00 15.01 160 LYS L N 1
ATOM 1230 C CA . LYS A 1 166 ? -16.760 7.067 11.747 1.00 16.86 160 LYS L CA 1
ATOM 1231 C C . LYS A 1 166 ? -15.466 7.368 12.488 1.00 17.26 160 LYS L C 1
ATOM 1232 O O . LYS A 1 166 ? -14.384 6.978 12.047 1.00 16.24 160 LYS L O 1
ATOM 1238 N N . ALA A 1 167 ? -15.578 8.071 13.610 1.00 15.57 161 ALA L N 1
ATOM 1239 C CA . ALA A 1 167 ? -14.404 8.416 14.397 1.00 15.69 161 ALA L CA 1
ATOM 1240 C C . ALA A 1 167 ? -13.819 7.168 15.050 1.00 14.76 161 ALA L C 1
ATOM 1241 O O . ALA A 1 167 ? -14.552 6.292 15.499 1.00 15.07 161 ALA L O 1
ATOM 1243 N N . GLY A 1 168 ? -12.493 7.085 15.086 1.00 13.91 162 GLY L N 1
ATOM 1244 C CA . GLY A 1 168 ? -11.843 5.944 15.705 1.00 11.42 162 GLY L CA 1
ATOM 1245 C C . GLY A 1 168 ? -11.930 4.643 14.932 1.00 9.47 162 GLY L C 1
ATOM 1246 O O . GLY A 1 168 ? -11.714 3.571 15.495 1.00 10.58 162 GLY L O 1
ATOM 1247 N N . VAL A 1 169 ? -12.244 4.727 13.643 1.00 10.24 163 VAL L N 1
ATOM 1248 C CA . VAL A 1 169 ? -12.347 3.535 12.813 1.00 10.01 163 VAL L CA 1
ATOM 1249 C C . VAL A 1 169 ? -11.112 3.358 11.941 1.00 10.36 163 VAL L C 1
ATOM 1250 O O . VAL A 1 169 ? -10.607 4.316 11.365 1.00 9.83 163 VAL L O 1
ATOM 1254 N N . GLU A 1 170 ? -10.637 2.122 11.847 1.00 9.69 164 GLU L N 1
ATOM 1255 C CA . GLU A 1 170 ? -9.472 1.798 11.033 1.00 10.85 164 GLU L CA 1
ATOM 1256 C C . GLU A 1 170 ? -9.757 0.439 10.399 1.00 9.71 164 GLU L C 1
ATOM 1257 O O . GLU A 1 170 ? -10.203 -0.481 11.080 1.00 8.80 164 GLU L O 1
ATOM 1263 N N . THR A 1 171 ? -9.508 0.312 9.100 1.00 9.37 165 THR L N 1
ATOM 1264 C CA . THR A 1 171 ? -9.777 -0.941 8.401 1.00 7.89 165 THR L CA 1
ATOM 1265 C C . THR A 1 171 ? -8.619 -1.310 7.484 1.00 8.68 165 THR L C 1
ATOM 1266 O O . THR A 1 171 ? -8.029 -0.445 6.839 1.00 7.33 165 THR L O 1
ATOM 1270 N N . THR A 1 172 ? -8.294 -2.594 7.420 1.00 9.19 166 THR L N 1
ATOM 1271 C CA . THR A 1 172 ? -7.192 -3.031 6.574 1.00 9.23 166 THR L CA 1
ATOM 1272 C C . THR A 1 172 ? -7.660 -3.369 5.170 1.00 10.29 166 THR L C 1
ATOM 1273 O O . THR A 1 172 ? -8.842 -3.634 4.937 1.00 8.12 166 THR L O 1
ATOM 1277 N N . THR A 1 173 ? -6.727 -3.333 4.225 1.00 11.14 167 THR L N 1
ATOM 1278 C CA . THR A 1 173 ? -7.049 -3.688 2.856 1.00 12.13 167 THR L CA 1
ATOM 1279 C C . THR A 1 173 ? -7.070 -5.210 2.875 1.00 12.23 167 THR L C 1
ATOM 1280 O O . THR A 1 173 ? -6.187 -5.838 3.462 1.00 10.66 167 THR L O 1
ATOM 1284 N N . PRO A 1 174 ? -8.088 -5.823 2.252 1.00 12.08 168 PRO L N 1
ATOM 1285 C CA . PRO A 1 174 ? -8.191 -7.284 2.226 1.00 13.73 168 PRO L CA 1
ATOM 1286 C C . PRO A 1 174 ? -6.932 -8.016 1.784 1.00 14.05 168 PRO L C 1
ATOM 1287 O O . PRO A 1 174 ? -6.304 -7.665 0.781 1.00 14.58 168 PRO L O 1
ATOM 1291 N N . SER A 1 175 ? -6.577 -9.030 2.567 1.00 14.86 169 SER L N 1
ATOM 1292 C CA . SER A 1 175 ? -5.404 -9.862 2.338 1.00 15.14 169 SER L CA 1
ATOM 1293 C C . SER A 1 175 ? -5.850 -11.281 2.005 1.00 13.93 169 SER L C 1
ATOM 1294 O O . SER A 1 175 ? -6.848 -11.764 2.531 1.00 12.81 169 SER L O 1
ATOM 1297 N N . LYS A 1 176 ? -5.115 -11.958 1.132 1.00 14.85 170 LYS L N 1
ATOM 1298 C CA . LYS A 1 176 ? -5.496 -13.312 0.771 1.00 15.65 170 LYS L CA 1
ATOM 1299 C C . LYS A 1 176 ? -5.230 -14.302 1.898 1.00 15.93 170 LYS L C 1
ATOM 1300 O O . LYS A 1 176 ? -4.205 -14.233 2.579 1.00 16.07 170 LYS L O 1
ATOM 1306 N N . GLN A 1 177 ? -6.175 -15.215 2.094 1.00 15.86 171 GLN L N 1
ATOM 1307 C CA . GLN A 1 177 ? -6.069 -16.244 3.122 1.00 19.11 171 GLN L CA 1
ATOM 1308 C C . GLN A 1 177 ? -5.400 -17.470 2.520 1.00 18.99 171 GLN L C 1
ATOM 1309 O O . GLN A 1 177 ? -5.183 -17.532 1.313 1.00 20.14 171 GLN L O 1
ATOM 1315 N N . SER A 1 178 ? -5.092 -18.450 3.363 1.00 20.37 172 SER L N 1
ATOM 1316 C CA . SER A 1 178 ? -4.458 -19.678 2.903 1.00 21.77 172 SER L CA 1
ATOM 1317 C C . SER A 1 178 ? -5.308 -20.417 1.870 1.00 21.16 172 SER L C 1
ATOM 1318 O O . SER A 1 178 ? -4.774 -21.116 1.008 1.00 21.81 172 SER L O 1
ATOM 1321 N N . ASN A 1 179 ? -6.627 -20.263 1.955 1.00 20.93 173 ASN L N 1
ATOM 1322 C CA . ASN A 1 179 ? -7.530 -20.936 1.026 1.00 19.88 173 ASN L CA 1
ATOM 1323 C C . ASN A 1 179 ? -7.833 -20.135 -0.236 1.00 19.91 173 ASN L C 1
ATOM 1324 O O . ASN A 1 179 ? -8.762 -20.463 -0.970 1.00 19.73 173 ASN L O 1
ATOM 1329 N N . ASN A 1 180 ? -7.050 -19.085 -0.474 1.00 20.63 174 ASN L N 1
ATOM 1330 C CA . ASN A 1 180 ? -7.192 -18.229 -1.657 1.00 21.28 174 ASN L CA 1
ATOM 1331 C C . ASN A 1 180 ? -8.326 -17.212 -1.635 1.00 19.02 174 ASN L C 1
ATOM 1332 O O . ASN A 1 180 ? -8.463 -16.412 -2.562 1.00 19.15 174 ASN L O 1
ATOM 1337 N N . LYS A 1 181 ? -9.148 -17.247 -0.594 1.00 16.01 175 LYS L N 1
ATOM 1338 C CA . LYS A 1 181 ? -10.228 -16.279 -0.471 1.00 13.46 175 LYS L CA 1
ATOM 1339 C C . LYS A 1 181 ? -9.620 -15.107 0.288 1.00 11.95 175 LYS L C 1
ATOM 1340 O O . LYS A 1 181 ? -8.438 -15.145 0.632 1.00 11.88 175 LYS L O 1
ATOM 1346 N N . TYR A 1 182 ? -10.402 -14.068 0.552 1.00 10.36 176 TYR L N 1
ATOM 1347 C CA . TYR A 1 182 ? -9.861 -12.917 1.261 1.00 10.47 176 TYR L CA 1
ATOM 1348 C C . TYR A 1 182 ? -10.373 -12.717 2.677 1.00 10.20 176 TYR L C 1
ATOM 1349 O O . TYR A 1 182 ? -11.410 -13.250 3.068 1.00 10.78 176 TYR L O 1
ATOM 1358 N N . ALA A 1 183 ? -9.618 -11.936 3.440 1.00 9.73 177 ALA L N 1
ATOM 1359 C CA . ALA A 1 183 ? -9.973 -11.611 4.812 1.00 9.70 177 ALA L CA 1
ATOM 1360 C C . ALA A 1 183 ? -9.650 -10.138 5.008 1.00 9.72 177 ALA L C 1
ATOM 1361 O O . ALA A 1 183 ? -8.837 -9.568 4.280 1.00 9.29 177 ALA L O 1
ATOM 1363 N N . ALA A 1 184 ? -10.300 -9.520 5.984 1.00 8.11 178 ALA L N 1
ATOM 1364 C CA . ALA A 1 184 ? -10.062 -8.120 6.279 1.00 7.74 178 ALA L CA 1
ATOM 1365 C C . ALA A 1 184 ? -10.395 -7.907 7.742 1.00 6.68 178 ALA L C 1
ATOM 1366 O O . ALA A 1 184 ? -11.070 -8.729 8.355 1.00 9.49 178 ALA L O 1
ATOM 1368 N N . SER A 1 185 ? -9.913 -6.808 8.305 1.00 8.71 179 SER L N 1
ATOM 1369 C CA . SER A 1 185 ? -10.187 -6.507 9.699 1.00 7.71 179 SER L CA 1
ATOM 1370 C C . SER A 1 185 ? -10.548 -5.034 9.848 1.00 6.95 179 SER L C 1
ATOM 1371 O O . SER A 1 185 ? -10.082 -4.190 9.083 1.00 9.64 179 SER L O 1
ATOM 1374 N N . SER A 1 186 ? -11.402 -4.725 10.816 1.00 6.59 180 SER L N 1
ATOM 1375 C CA . SER A 1 186 ? -11.776 -3.338 11.060 1.00 6.83 180 SER L CA 1
ATOM 1376 C C . SER A 1 186 ? -11.813 -3.135 12.560 1.00 5.81 180 SER L C 1
ATOM 1377 O O . SER A 1 186 ? -12.212 -4.032 13.302 1.00 5.26 180 SER L O 1
ATOM 1380 N N . TYR A 1 187 ? -11.383 -1.960 13.000 1.00 6.21 181 TYR L N 1
ATOM 1381 C CA . TYR A 1 187 ? -11.344 -1.652 14.418 1.00 8.11 181 TYR L CA 1
ATOM 1382 C C . TYR A 1 187 ? -12.081 -0.375 14.761 1.00 8.58 181 TYR L C 1
ATOM 1383 O O . TYR A 1 187 ? -12.059 0.590 13.996 1.00 11.33 181 TYR L O 1
ATOM 1392 N N . LEU A 1 188 ? -12.729 -0.382 15.923 1.00 7.25 182 LEU L N 1
ATOM 1393 C CA . LEU A 1 188 ? -13.431 0.788 16.427 1.00 7.91 182 LEU L CA 1
ATOM 1394 C C . LEU A 1 188 ? -12.904 1.030 17.835 1.00 7.04 182 LEU L C 1
ATOM 1395 O O . LEU A 1 188 ? -13.070 0.184 18.718 1.00 5.78 182 LEU L O 1
ATOM 1400 N N . SER A 1 189 ? -12.239 2.165 18.028 1.00 8.99 183 SER L N 1
ATOM 1401 C CA . SER A 1 189 ? -11.691 2.521 19.330 1.00 10.71 183 SER L CA 1
ATOM 1402 C C . SER A 1 189 ? -12.714 3.349 20.078 1.00 10.71 183 SER L C 1
ATOM 1403 O O . SER A 1 189 ? -13.233 4.335 19.554 1.00 11.96 183 SER L O 1
ATOM 1406 N N . LEU A 1 190 ? -12.993 2.938 21.309 1.00 11.14 184 LEU L N 1
ATOM 1407 C CA . LEU A 1 190 ? -13.969 3.608 22.158 1.00 12.49 184 LEU L CA 1
ATOM 1408 C C . LEU A 1 190 ? -13.408 3.693 23.565 1.00 11.05 184 LEU L C 1
ATOM 1409 O O . LEU A 1 190 ? -12.415 3.048 23.886 1.00 10.10 184 LEU L O 1
ATOM 1414 N N . THR A 1 191 ? -14.057 4.485 24.405 1.00 12.11 185 THR L N 1
ATOM 1415 C CA . THR A 1 191 ? -13.646 4.599 25.795 1.00 11.18 185 THR L CA 1
ATOM 1416 C C . THR A 1 191 ? -14.523 3.593 26.533 1.00 11.21 185 THR L C 1
ATOM 1417 O O . THR A 1 191 ? -15.581 3.202 26.031 1.00 9.98 185 THR L O 1
ATOM 1421 N N . PRO A 1 192 ? -14.092 3.139 27.718 1.00 9.34 186 PRO L N 1
ATOM 1422 C CA . PRO A 1 192 ? -14.933 2.181 28.441 1.00 10.69 186 PRO L CA 1
ATOM 1423 C C . PRO A 1 192 ? -16.318 2.779 28.706 1.00 9.51 186 PRO L C 1
ATOM 1424 O O . PRO A 1 192 ? -17.318 2.068 28.699 1.00 10.45 186 PRO L O 1
ATOM 1428 N N . GLU A 1 193 ? -16.365 4.090 28.935 1.00 10.37 187 GLU L N 1
ATOM 1429 C CA . GLU A 1 193 ? -17.623 4.789 29.204 1.00 12.01 187 GLU L CA 1
ATOM 1430 C C . GLU A 1 193 ? -18.586 4.690 28.025 1.00 11.44 187 GLU L C 1
ATOM 1431 O O . GLU A 1 193 ? -19.781 4.456 28.209 1.00 11.45 187 GLU L O 1
ATOM 1437 N N . GLN A 1 194 ? -18.065 4.877 26.815 1.00 9.96 188 GLN L N 1
ATOM 1438 C CA . GLN A 1 194 ? -18.890 4.793 25.613 1.00 10.84 188 GLN L CA 1
ATOM 1439 C C . GLN A 1 194 ? -19.406 3.372 25.447 1.00 10.64 188 GLN L C 1
ATOM 1440 O O . GLN A 1 194 ? -20.587 3.150 25.183 1.00 11.28 188 GLN L O 1
ATOM 1446 N N . TRP A 1 195 ? -18.501 2.412 25.596 1.00 8.44 189 TRP L N 1
ATOM 1447 C CA . TRP A 1 195 ? -18.845 1.003 25.465 1.00 9.04 189 TRP L CA 1
ATOM 1448 C C . TRP A 1 195 ? -19.987 0.625 26.399 1.00 9.16 189 TRP L C 1
ATOM 1449 O O . TRP A 1 195 ? -20.930 -0.058 26.002 1.00 10.81 189 TRP L O 1
ATOM 1460 N N . LYS A 1 196 ? -19.897 1.088 27.638 1.00 9.20 190 LYS L N 1
ATOM 1461 C CA . LYS A 1 196 ? -20.895 0.790 28.653 1.00 11.89 190 LYS L CA 1
ATOM 1462 C C . LYS A 1 196 ? -22.222 1.530 28.485 1.00 11.12 190 LYS L C 1
ATOM 1463 O O . LYS A 1 196 ? -23.287 0.979 28.778 1.00 12.22 190 LYS L O 1
ATOM 1469 N N . SER A 1 197 ? -22.155 2.761 27.991 1.00 8.78 191 SER L N 1
ATOM 1470 C CA . SER A 1 197 ? -23.339 3.597 27.838 1.00 10.20 191 SER L CA 1
ATOM 1471 C C . SER A 1 197 ? -24.259 3.337 26.647 1.00 9.89 191 SER L C 1
ATOM 1472 O O . SER A 1 197 ? -25.393 3.817 26.631 1.00 12.69 191 SER L O 1
ATOM 1475 N N . HIS A 1 198 ? -23.789 2.607 25.643 1.00 8.92 192 HIS L N 1
ATOM 1476 C CA . HIS A 1 198 ? -24.649 2.314 24.502 1.00 8.80 192 HIS L CA 1
ATOM 1477 C C . HIS A 1 198 ? -25.234 0.928 24.698 1.00 8.64 192 HIS L C 1
ATOM 1478 O O . HIS A 1 198 ? -24.659 0.110 25.407 1.00 8.51 192 HIS L O 1
ATOM 1485 N N . LYS A 1 199 ? -26.377 0.664 24.074 1.00 9.46 193 LYS L N 1
ATOM 1486 C CA . LYS A 1 199 ? -27.003 -0.647 24.202 1.00 10.25 193 LYS L CA 1
ATOM 1487 C C . LYS A 1 199 ? -26.262 -1.661 23.345 1.00 9.08 193 LYS L C 1
ATOM 1488 O O . LYS A 1 199 ? -26.250 -2.853 23.649 1.00 6.52 193 LYS L O 1
ATOM 1494 N N . SER A 1 200 ? -25.640 -1.187 22.270 1.00 8.55 194 SER L N 1
ATOM 1495 C CA . SER A 1 200 ? -24.895 -2.083 21.393 1.00 8.31 194 SER L CA 1
ATOM 1496 C C . SER A 1 200 ? -24.072 -1.323 20.371 1.00 6.57 194 SER L C 1
ATOM 1497 O O . SER A 1 200 ? -24.224 -0.113 20.205 1.00 7.80 194 SER L O 1
ATOM 1500 N N . TYR A 1 201 ? -23.182 -2.057 19.712 1.00 6.76 195 TYR L N 1
ATOM 1501 C CA . TYR A 1 201 ? -22.349 -1.535 18.637 1.00 6.70 195 TYR L CA 1
ATOM 1502 C C . TYR A 1 201 ? -22.420 -2.599 17.564 1.00 6.67 195 TYR L C 1
ATOM 1503 O O . TYR A 1 201 ? -22.493 -3.791 17.869 1.00 7.88 195 TYR L O 1
ATOM 1512 N N . SER A 1 202 ? -22.394 -2.172 16.308 1.00 6.86 196 SER L N 1
ATOM 1513 C CA . SER A 1 202 ? -22.482 -3.109 15.200 1.00 5.92 196 SER L CA 1
ATOM 1514 C C . SER A 1 202 ? -21.452 -2.835 14.124 1.00 5.51 196 SER L C 1
ATOM 1515 O O . SER A 1 202 ? -21.015 -1.703 13.928 1.00 7.07 196 SER L O 1
ATOM 1518 N N . CYS A 1 203 ? -21.079 -3.900 13.427 1.00 6.54 197 CYS L N 1
ATOM 1519 C CA . CYS A 1 203 ? -20.135 -3.832 12.326 1.00 6.38 197 CYS L CA 1
ATOM 1520 C C . CYS A 1 203 ? -20.912 -4.379 11.138 1.00 6.31 197 CYS L C 1
ATOM 1521 O O . CYS A 1 203 ? -21.293 -5.553 11.127 1.00 8.27 197 CYS L O 1
ATOM 1524 N N . GLN A 1 204 ? -21.177 -3.523 10.159 1.00 4.67 198 GLN L N 1
ATOM 1525 C CA . GLN A 1 204 ? -21.912 -3.949 8.975 1.00 4.99 198 GLN L CA 1
ATOM 1526 C C . GLN A 1 204 ? -20.980 -3.918 7.772 1.00 5.82 198 GLN L C 1
ATOM 1527 O O . GLN A 1 204 ? -20.466 -2.867 7.389 1.00 7.75 198 GLN L O 1
ATOM 1533 N N . VAL A 1 205 ? -20.765 -5.087 7.178 1.00 5.16 199 VAL L N 1
ATOM 1534 C CA . VAL A 1 205 ? -19.877 -5.209 6.033 1.00 5.18 199 VAL L CA 1
ATOM 1535 C C . VAL A 1 205 ? -20.684 -5.341 4.751 1.00 6.24 199 VAL L C 1
ATOM 1536 O O . VAL A 1 205 ? -21.670 -6.070 4.711 1.00 8.24 199 VAL L O 1
ATOM 1540 N N . THR A 1 206 ? -20.267 -4.617 3.719 1.00 6.10 200 THR L N 1
ATOM 1541 C CA . THR A 1 206 ? -20.931 -4.666 2.422 1.00 8.44 200 THR L CA 1
ATOM 1542 C C . THR A 1 206 ? -19.943 -5.261 1.431 1.00 7.86 200 THR L C 1
ATOM 1543 O O . THR A 1 206 ? -18.846 -4.736 1.245 1.00 6.46 200 THR L O 1
ATOM 1547 N N . HIS A 1 207 ? -20.335 -6.372 0.818 1.00 8.61 201 HIS L N 1
ATOM 1548 C CA . HIS A 1 207 ? -19.502 -7.051 -0.162 1.00 7.97 201 HIS L CA 1
ATOM 1549 C C . HIS A 1 207 ? -20.333 -7.259 -1.421 1.00 9.96 201 HIS L C 1
ATOM 1550 O O . HIS A 1 207 ? -21.366 -7.926 -1.388 1.00 10.39 201 HIS L O 1
ATOM 1557 N N . GLU A 1 208 ? -19.884 -6.678 -2.528 1.00 9.87 202 GLU L N 1
ATOM 1558 C CA . GLU A 1 208 ? -20.619 -6.798 -3.780 1.00 14.30 202 GLU L CA 1
ATOM 1559 C C . GLU A 1 208 ? -22.075 -6.382 -3.574 1.00 14.76 202 GLU L C 1
ATOM 1560 O O . GLU A 1 208 ? -23.001 -7.075 -3.996 1.00 15.25 202 GLU L O 1
ATOM 1566 N N . GLY A 1 209 ? -22.265 -5.251 -2.900 1.00 16.73 203 GLY L N 1
ATOM 1567 C CA . GLY A 1 209 ? -23.603 -4.733 -2.669 1.00 18.51 203 GLY L CA 1
ATOM 1568 C C . GLY A 1 209 ? -24.474 -5.408 -1.623 1.00 18.86 203 GLY L C 1
ATOM 1569 O O . GLY A 1 209 ? -25.536 -4.882 -1.286 1.00 21.12 203 GLY L O 1
ATOM 1570 N N . SER A 1 210 ? -24.047 -6.558 -1.112 1.00 18.07 204 SER L N 1
ATOM 1571 C CA . SER A 1 210 ? -24.822 -7.274 -0.101 1.00 16.70 204 SER L CA 1
ATOM 1572 C C . SER A 1 210 ? -24.186 -7.099 1.273 1.00 14.65 204 SER L C 1
ATOM 1573 O O . SER A 1 210 ? -22.967 -7.180 1.411 1.00 11.14 204 SER L O 1
ATOM 1576 N N . THR A 1 211 ? -25.020 -6.879 2.285 1.00 13.73 205 THR L N 1
ATOM 1577 C CA . THR A 1 211 ? -24.528 -6.655 3.641 1.00 13.15 205 THR L CA 1
ATOM 1578 C C . THR A 1 211 ? -24.629 -7.841 4.594 1.00 13.06 205 THR L C 1
ATOM 1579 O O . THR A 1 211 ? -25.542 -8.665 4.509 1.00 12.70 205 THR L O 1
ATOM 1583 N N . VAL A 1 212 ? -23.670 -7.899 5.513 1.00 10.41 206 VAL L N 1
ATOM 1584 C CA . VAL A 1 212 ? -23.602 -8.932 6.538 1.00 11.13 206 VAL L CA 1
ATOM 1585 C C . VAL A 1 212 ? -23.211 -8.164 7.788 1.00 11.14 206 VAL L C 1
ATOM 1586 O O . VAL A 1 212 ? -22.198 -7.466 7.788 1.00 10.00 206 VAL L O 1
ATOM 1590 N N . GLU A 1 213 ? -24.005 -8.263 8.845 1.00 10.07 207 GLU L N 1
ATOM 1591 C CA . GLU A 1 213 ? -23.658 -7.526 10.047 1.00 11.33 207 GLU L CA 1
ATOM 1592 C C . GLU A 1 213 ? -23.707 -8.346 11.321 1.00 10.02 207 GLU L C 1
ATOM 1593 O O . GLU A 1 213 ? -24.404 -9.355 11.410 1.00 10.05 207 GLU L O 1
ATOM 1599 N N . LYS A 1 214 ? -22.930 -7.903 12.300 1.00 8.74 208 LYS L N 1
ATOM 1600 C CA . LYS A 1 214 ? -22.874 -8.538 13.607 1.00 8.35 208 LYS L CA 1
ATOM 1601 C C . LYS A 1 214 ? -22.991 -7.426 14.638 1.00 8.77 208 LYS L C 1
ATOM 1602 O O . LYS A 1 214 ? -22.537 -6.298 14.409 1.00 7.23 208 LYS L O 1
ATOM 1608 N N . THR A 1 215 ? -23.602 -7.754 15.769 1.00 6.91 209 THR L N 1
ATOM 1609 C CA . THR A 1 215 ? -23.819 -6.794 16.845 1.00 7.50 209 THR L CA 1
ATOM 1610 C C . THR A 1 215 ? -23.325 -7.356 18.175 1.00 7.92 209 THR L C 1
ATOM 1611 O O . THR A 1 215 ? -23.425 -8.553 18.421 1.00 8.77 209 THR L O 1
ATOM 1615 N N . VAL A 1 216 ? -22.774 -6.491 19.023 1.00 7.88 210 VAL L N 1
ATOM 1616 C CA . VAL A 1 216 ? -22.301 -6.902 20.342 1.00 8.22 210 VAL L CA 1
ATOM 1617 C C . VAL A 1 216 ? -22.746 -5.881 21.379 1.00 9.64 210 VAL L C 1
ATOM 1618 O O . VAL A 1 216 ? -23.053 -4.740 21.041 1.00 9.98 210 VAL L O 1
ATOM 1622 N N . ALA A 1 217 ? -22.792 -6.301 22.639 1.00 10.01 211 ALA L N 1
ATOM 1623 C CA . ALA A 1 217 ? -23.206 -5.417 23.722 1.00 11.49 211 ALA L CA 1
ATOM 1624 C C . ALA A 1 217 ? -22.430 -5.737 24.996 1.00 11.59 211 ALA L C 1
ATOM 1625 O O . ALA A 1 217 ? -21.915 -6.838 25.157 1.00 11.73 211 ALA L O 1
ATOM 1627 N N . PRO A 1 218 ? -22.338 -4.769 25.918 1.00 14.55 212 PRO L N 1
ATOM 1628 C CA . PRO A 1 218 ? -21.614 -4.974 27.177 1.00 17.63 212 PRO L CA 1
ATOM 1629 C C . PRO A 1 218 ? -22.090 -6.216 27.927 1.00 21.92 212 PRO L C 1
ATOM 1630 O O . PRO A 1 218 ? -23.293 -6.454 28.049 1.00 21.87 212 PRO L O 1
ATOM 1634 N N . THR A 1 219 ? -21.134 -6.999 28.423 1.00 25.73 213 THR L N 1
ATOM 1635 C CA . THR A 1 219 ? -21.423 -8.227 29.163 1.00 30.47 213 THR L CA 1
ATOM 1636 C C . THR A 1 219 ? -22.098 -7.938 30.498 1.00 32.38 213 THR L C 1
ATOM 1637 O O . THR A 1 219 ? -23.155 -8.549 30.767 1.00 34.77 213 THR L O 1
ATOM 1642 N N . GLU B 2 1 ? 24.778 -5.080 -13.989 1.00 32.86 1 GLU H N 1
ATOM 1643 C CA . GLU B 2 1 ? 23.473 -4.912 -14.692 1.00 31.88 1 GLU H CA 1
ATOM 1644 C C . GLU B 2 1 ? 22.986 -3.462 -14.633 1.00 29.07 1 GLU H C 1
ATOM 1645 O O . GLU B 2 1 ? 23.445 -2.675 -13.806 1.00 29.16 1 GLU H O 1
ATOM 1651 N N . VAL B 2 2 ? 22.056 -3.121 -15.520 1.00 25.01 2 VAL H N 1
ATOM 1652 C CA . VAL B 2 2 ? 21.490 -1.774 -15.580 1.00 21.59 2 VAL H CA 1
ATOM 1653 C C . VAL B 2 2 ? 20.470 -1.620 -14.455 1.00 17.68 2 VAL H C 1
ATOM 1654 O O . VAL B 2 2 ? 19.431 -2.283 -14.458 1.00 13.35 2 VAL H O 1
ATOM 1658 N N . GLN B 2 3 ? 20.761 -0.745 -13.496 1.00 14.65 3 GLN H N 1
ATOM 1659 C CA . GLN B 2 3 ? 19.858 -0.568 -12.371 1.00 12.61 3 GLN H CA 1
ATOM 1660 C C . GLN B 2 3 ? 20.095 0.690 -11.547 1.00 10.61 3 GLN H C 1
ATOM 1661 O O . GLN B 2 3 ? 21.090 1.398 -11.716 1.00 8.34 3 GLN H O 1
ATOM 1667 N N . LEU B 2 4 ? 19.149 0.949 -10.653 1.00 8.50 4 LEU H N 1
ATOM 1668 C CA . LEU B 2 4 ? 19.205 2.076 -9.730 1.00 6.69 4 LEU H CA 1
ATOM 1669 C C . LEU B 2 4 ? 19.020 1.457 -8.347 1.00 8.46 4 LEU H C 1
ATOM 1670 O O . LEU B 2 4 ? 18.046 0.741 -8.107 1.00 7.32 4 LEU H O 1
ATOM 1675 N N . VAL B 2 5 ? 19.964 1.707 -7.446 1.00 8.10 5 VAL H N 1
ATOM 1676 C CA . VAL B 2 5 ? 19.878 1.160 -6.099 1.00 7.48 5 VAL H CA 1
ATOM 1677 C C . VAL B 2 5 ? 19.801 2.296 -5.090 1.00 6.27 5 VAL H C 1
ATOM 1678 O O . VAL B 2 5 ? 20.726 3.095 -4.965 1.00 7.71 5 VAL H O 1
ATOM 1682 N N . GLU B 2 6 ? 18.691 2.356 -4.364 1.00 5.68 6 GLU H N 1
ATOM 1683 C CA . GLU B 2 6 ? 18.478 3.417 -3.389 1.00 4.44 6 GLU H CA 1
ATOM 1684 C C . GLU B 2 6 ? 18.911 3.089 -1.962 1.00 5.66 6 GLU H C 1
ATOM 1685 O O . GLU B 2 6 ? 19.038 1.924 -1.583 1.00 6.06 6 GLU H O 1
ATOM 1691 N N . SER B 2 7 ? 19.133 4.142 -1.181 1.00 6.34 7 SER H N 1
ATOM 1692 C CA . SER B 2 7 ? 19.545 4.004 0.209 1.00 7.04 7 SER H CA 1
ATOM 1693 C C . SER B 2 7 ? 18.439 3.376 1.060 1.00 6.85 7 SER H C 1
ATOM 1694 O O . SER B 2 7 ? 17.281 3.295 0.635 1.00 5.36 7 SER H O 1
ATOM 1697 N N . GLY B 2 8 ? 18.806 2.940 2.263 1.00 7.43 8 GLY H N 1
ATOM 1698 C CA . GLY B 2 8 ? 17.866 2.285 3.160 1.00 7.39 8 GLY H CA 1
ATOM 1699 C C . GLY B 2 8 ? 16.752 3.105 3.786 1.00 6.93 8 GLY H C 1
ATOM 1700 O O . GLY B 2 8 ? 16.881 4.310 3.976 1.00 6.55 8 GLY H O 1
ATOM 1701 N N . GLY B 2 9 ? 15.654 2.429 4.118 1.00 7.04 9 GLY H N 1
ATOM 1702 C CA . GLY B 2 9 ? 14.517 3.103 4.726 1.00 6.13 9 GLY H CA 1
ATOM 1703 C C . GLY B 2 9 ? 14.848 3.680 6.088 1.00 7.03 9 GLY H C 1
ATOM 1704 O O . GLY B 2 9 ? 15.687 3.131 6.808 1.00 6.95 9 GLY H O 1
ATOM 1705 N N . GLU B 2 10 ? 14.193 4.777 6.458 1.00 5.81 10 GLU H N 1
ATOM 1706 C CA . GLU B 2 10 ? 14.466 5.398 7.752 1.00 8.15 10 GLU H CA 1
ATOM 1707 C C . GLU B 2 10 ? 13.231 5.975 8.439 1.00 9.83 10 GLU H C 1
ATOM 1708 O O . GLU B 2 10 ? 12.276 6.390 7.780 1.00 9.45 10 GLU H O 1
ATOM 1714 N N . VAL B 2 11 ? 13.266 5.992 9.772 1.00 7.46 11 VAL H N 1
ATOM 1715 C CA . VAL B 2 11 ? 12.199 6.580 10.574 1.00 7.90 11 VAL H CA 1
ATOM 1716 C C . VAL B 2 11 ? 12.822 7.878 11.076 1.00 7.95 11 VAL H C 1
ATOM 1717 O O . VAL B 2 11 ? 13.883 7.855 11.695 1.00 8.46 11 VAL H O 1
ATOM 1721 N N . LYS B 2 12 ? 12.173 9.002 10.793 1.00 8.58 12 LYS H N 1
ATOM 1722 C CA . LYS B 2 12 ? 12.688 10.307 11.188 1.00 9.28 12 LYS H CA 1
ATOM 1723 C C . LYS B 2 12 ? 11.675 11.096 12.013 1.00 10.45 12 LYS H C 1
ATOM 1724 O O . LYS B 2 12 ? 10.478 10.831 11.967 1.00 12.11 12 LYS H O 1
ATOM 1730 N N . GLN B 2 13 ? 12.167 12.069 12.770 1.00 11.72 13 GLN H N 1
ATOM 1731 C CA . GLN B 2 13 ? 11.300 12.914 13.580 1.00 12.72 13 GLN H CA 1
ATOM 1732 C C . GLN B 2 13 ? 11.051 14.190 12.788 1.00 11.14 13 GLN H C 1
ATOM 1733 O O . GLN B 2 13 ? 11.912 14.629 12.026 1.00 11.44 13 GLN H O 1
ATOM 1739 N N . PRO B 2 14 ? 9.866 14.794 12.940 1.00 11.30 14 PRO H N 1
ATOM 1740 C CA . PRO B 2 14 ? 9.641 16.029 12.189 1.00 11.95 14 PRO H CA 1
ATOM 1741 C C . PRO B 2 14 ? 10.655 17.073 12.666 1.00 11.87 14 PRO H C 1
ATOM 1742 O O . PRO B 2 14 ? 11.055 17.074 13.834 1.00 12.63 14 PRO H O 1
ATOM 1746 N N . GLY B 2 15 ? 11.086 17.941 11.761 1.00 10.27 15 GLY H N 1
ATOM 1747 C CA . GLY B 2 15 ? 12.060 18.953 12.121 1.00 10.09 15 GLY H CA 1
ATOM 1748 C C . GLY B 2 15 ? 13.482 18.544 11.772 1.00 11.53 15 GLY H C 1
ATOM 1749 O O . GLY B 2 15 ? 14.373 19.390 11.674 1.00 11.71 15 GLY H O 1
ATOM 1750 N N . GLN B 2 16 ? 13.700 17.248 11.575 1.00 10.03 16 GLN H N 1
ATOM 1751 C CA . GLN B 2 16 ? 15.029 16.740 11.239 1.00 11.14 16 GLN H CA 1
ATOM 1752 C C . GLN B 2 16 ? 15.365 16.892 9.755 1.00 11.02 16 GLN H C 1
ATOM 1753 O O . GLN B 2 16 ? 14.477 17.032 8.916 1.00 10.14 16 GLN H O 1
ATOM 1759 N N . SER B 2 17 ? 16.659 16.872 9.444 1.00 11.47 17 SER H N 1
ATOM 1760 C CA . SER B 2 17 ? 17.121 16.978 8.064 1.00 11.15 17 SER H CA 1
ATOM 1761 C C . SER B 2 17 ? 17.203 15.562 7.503 1.00 9.99 17 SER H C 1
ATOM 1762 O O . SER B 2 17 ? 17.202 14.589 8.262 1.00 9.89 17 SER H O 1
ATOM 1765 N N . LEU B 2 18 ? 17.275 15.444 6.181 1.00 7.76 18 LEU H N 1
ATOM 1766 C CA . LEU B 2 18 ? 17.357 14.132 5.548 1.00 7.99 18 LEU H CA 1
ATOM 1767 C C . LEU B 2 18 ? 17.901 14.210 4.136 1.00 7.98 18 LEU H C 1
ATOM 1768 O O . LEU B 2 18 ? 17.607 15.148 3.394 1.00 8.40 18 LEU H O 1
ATOM 1773 N N . LYS B 2 19 ? 18.695 13.209 3.771 1.00 7.95 19 LYS H N 1
ATOM 1774 C CA . LYS B 2 19 ? 19.256 13.126 2.433 1.00 7.64 19 LYS H CA 1
ATOM 1775 C C . LYS B 2 19 ? 19.254 11.657 2.055 1.00 5.97 19 LYS H C 1
ATOM 1776 O O . LYS B 2 19 ? 19.836 10.826 2.755 1.00 8.94 19 LYS H O 1
ATOM 1782 N N . ILE B 2 20 ? 18.565 11.327 0.970 1.00 6.51 20 ILE H N 1
ATOM 1783 C CA . ILE B 2 20 ? 18.505 9.948 0.517 1.00 4.81 20 ILE H CA 1
ATOM 1784 C C . ILE B 2 20 ? 19.228 9.879 -0.816 1.00 5.70 20 ILE H C 1
ATOM 1785 O O . ILE B 2 20 ? 19.344 10.886 -1.515 1.00 6.15 20 ILE H O 1
ATOM 1790 N N . SER B 2 21 ? 19.726 8.699 -1.166 1.00 6.80 21 SER H N 1
ATOM 1791 C CA . SER B 2 21 ? 20.486 8.555 -2.398 1.00 6.09 21 SER H CA 1
ATOM 1792 C C . SER B 2 21 ? 19.995 7.478 -3.350 1.00 6.96 21 SER H C 1
ATOM 1793 O O . SER B 2 21 ? 19.230 6.587 -2.982 1.00 4.27 21 SER H O 1
ATOM 1796 N N . CYS B 2 22 ? 20.484 7.571 -4.580 1.00 6.39 22 CYS H N 1
ATOM 1797 C CA . CYS B 2 22 ? 20.122 6.656 -5.645 1.00 7.25 22 CYS H CA 1
ATOM 1798 C C . CYS B 2 22 ? 21.370 6.434 -6.492 1.00 9.38 22 CYS H C 1
ATOM 1799 O O . CYS B 2 22 ? 21.785 7.327 -7.234 1.00 9.93 22 CYS H O 1
ATOM 1802 N N . LYS B 2 23 ? 21.969 5.253 -6.363 1.00 8.74 23 LYS H N 1
ATOM 1803 C CA . LYS B 2 23 ? 23.180 4.912 -7.105 1.00 9.11 23 LYS H CA 1
ATOM 1804 C C . LYS B 2 23 ? 22.851 4.205 -8.414 1.00 8.83 23 LYS H C 1
ATOM 1805 O O . LYS B 2 23 ? 22.199 3.163 -8.431 1.00 9.22 23 LYS H O 1
ATOM 1811 N N . SER B 2 24 ? 23.334 4.780 -9.507 1.00 8.63 24 SER H N 1
ATOM 1812 C CA . SER B 2 24 ? 23.094 4.269 -10.845 1.00 7.03 24 SER H CA 1
ATOM 1813 C C . SER B 2 24 ? 24.259 3.446 -11.384 1.00 8.35 24 SER H C 1
ATOM 1814 O O . SER B 2 24 ? 25.414 3.713 -11.072 1.00 9.15 24 SER H O 1
ATOM 1817 N N . SER B 2 25 ? 23.949 2.437 -12.191 1.00 8.18 25 SER H N 1
ATOM 1818 C CA . SER B 2 25 ? 24.986 1.603 -12.794 1.00 7.91 25 SER H CA 1
ATOM 1819 C C . SER B 2 25 ? 24.430 0.922 -14.043 1.00 8.31 25 SER H C 1
ATOM 1820 O O . SER B 2 25 ? 23.217 0.820 -14.209 1.00 8.44 25 SER H O 1
ATOM 1823 N N . GLY B 2 26 ? 25.317 0.488 -14.935 1.00 7.18 26 GLY H N 1
ATOM 1824 C CA . GLY B 2 26 ? 24.871 -0.207 -16.129 1.00 8.91 26 GLY H CA 1
ATOM 1825 C C . GLY B 2 26 ? 24.662 0.615 -17.386 1.00 8.43 26 GLY H C 1
ATOM 1826 O O . GLY B 2 26 ? 24.393 0.050 -18.447 1.00 10.18 26 GLY H O 1
ATOM 1827 N N . TYR B 2 27 ? 24.770 1.935 -17.278 1.00 7.01 27 TYR H N 1
ATOM 1828 C CA . TYR B 2 27 ? 24.600 2.816 -18.435 1.00 7.05 27 TYR H CA 1
ATOM 1829 C C . TYR B 2 27 ? 25.310 4.148 -18.168 1.00 7.68 27 TYR H C 1
ATOM 1830 O O . TYR B 2 27 ? 25.835 4.362 -17.079 1.00 7.16 27 TYR H O 1
ATOM 1839 N N . ASN B 2 28 ? 25.337 5.040 -19.155 1.00 7.61 28 ASN H N 1
ATOM 1840 C CA . ASN B 2 28 ? 25.996 6.328 -18.963 1.00 9.47 28 ASN H CA 1
ATOM 1841 C C . ASN B 2 28 ? 25.146 7.264 -18.102 1.00 7.91 28 ASN H C 1
ATOM 1842 O O . ASN B 2 28 ? 24.227 7.918 -18.586 1.00 7.64 28 ASN H O 1
ATOM 1847 N N . PHE B 2 29 ? 25.476 7.310 -16.813 1.00 8.39 29 PHE H N 1
ATOM 1848 C CA . PHE B 2 29 ? 24.770 8.128 -15.824 1.00 7.70 29 PHE H CA 1
ATOM 1849 C C . PHE B 2 29 ? 24.547 9.597 -16.192 1.00 8.12 29 PHE H C 1
ATOM 1850 O O . PHE B 2 29 ? 23.481 10.157 -15.941 1.00 7.64 29 PHE H O 1
ATOM 1858 N N . LEU B 2 30 ? 25.548 10.225 -16.789 1.00 6.82 30 LEU H N 1
ATOM 1859 C CA . LEU B 2 30 ? 25.432 11.637 -17.125 1.00 7.46 30 LEU H CA 1
ATOM 1860 C C . LEU B 2 30 ? 24.395 11.993 -18.179 1.00 8.40 30 LEU H C 1
ATOM 1861 O O . LEU B 2 30 ? 23.814 13.081 -18.140 1.00 7.77 30 LEU H O 1
ATOM 1866 N N . ASP B 2 31 ? 24.143 11.071 -19.100 1.00 8.92 31 ASP H N 1
ATOM 1867 C CA . ASP B 2 31 ? 23.251 11.347 -20.217 1.00 9.80 31 ASP H CA 1
ATOM 1868 C C . ASP B 2 31 ? 21.751 11.095 -20.149 1.00 7.76 31 ASP H C 1
ATOM 1869 O O . ASP B 2 31 ? 21.054 11.360 -21.122 1.00 6.91 31 ASP H O 1
ATOM 1874 N N . SER B 2 32 ? 21.247 10.600 -19.024 1.00 6.99 32 SER H N 1
ATOM 1875 C CA . SER B 2 32 ? 19.813 10.358 -18.889 1.00 5.92 32 SER H CA 1
ATOM 1876 C C . SER B 2 32 ? 19.237 11.101 -17.690 1.00 4.81 32 SER H C 1
ATOM 1877 O O . SER B 2 32 ? 19.823 11.091 -16.610 1.00 4.79 32 SER H O 1
ATOM 1880 N N . TRP B 2 33 ? 18.092 11.746 -17.884 1.00 3.99 33 TRP H N 1
ATOM 1881 C CA . TRP B 2 33 ? 17.437 12.453 -16.793 1.00 4.34 33 TRP H CA 1
ATOM 1882 C C . TRP B 2 33 ? 17.092 11.458 -15.685 1.00 4.41 33 TRP H C 1
ATOM 1883 O O . TRP B 2 33 ? 16.821 10.288 -15.958 1.00 5.49 33 TRP H O 1
ATOM 1894 N N . ILE B 2 34 ? 17.117 11.925 -14.440 1.00 4.74 34 ILE H N 1
ATOM 1895 C CA . ILE B 2 34 ? 16.749 11.093 -13.297 1.00 5.38 34 ILE H CA 1
ATOM 1896 C C . ILE B 2 34 ? 15.506 11.724 -12.697 1.00 5.77 34 ILE H C 1
ATOM 1897 O O . ILE B 2 34 ? 15.463 12.938 -12.474 1.00 7.79 34 ILE H O 1
ATOM 1902 N N . GLY B 2 35 ? 14.492 10.904 -12.446 1.00 5.36 35 GLY H N 1
ATOM 1903 C CA . GLY B 2 35 ? 13.266 11.421 -11.876 1.00 3.87 35 GLY H CA 1
ATOM 1904 C C . GLY B 2 35 ? 13.049 10.909 -10.470 1.00 4.58 35 GLY H C 1
ATOM 1905 O O . GLY B 2 35 ? 13.620 9.895 -10.073 1.00 5.53 35 GLY H O 1
ATOM 1906 N N . TRP B 2 36 ? 12.240 11.636 -9.708 1.00 5.23 36 TRP H N 1
ATOM 1907 C CA . TRP B 2 36 ? 11.910 11.247 -8.347 1.00 4.44 36 TRP H CA 1
ATOM 1908 C C . TRP B 2 36 ? 10.398 11.250 -8.250 1.00 5.09 36 TRP H C 1
ATOM 1909 O O . TRP B 2 36 ? 9.733 12.146 -8.771 1.00 4.91 36 TRP H O 1
ATOM 1920 N N . VAL B 2 37 ? 9.873 10.228 -7.589 1.00 3.59 37 VAL H N 1
ATOM 1921 C CA . VAL B 2 37 ? 8.442 10.039 -7.428 1.00 5.27 37 VAL H CA 1
ATOM 1922 C C . VAL B 2 37 ? 8.168 9.544 -6.016 1.00 6.65 37 VAL H C 1
ATOM 1923 O O . VAL B 2 37 ? 8.926 8.736 -5.477 1.00 6.40 37 VAL H O 1
ATOM 1927 N N . ARG B 2 38 ? 7.101 10.040 -5.407 1.00 6.26 38 ARG H N 1
ATOM 1928 C CA . ARG B 2 38 ? 6.755 9.587 -4.074 1.00 7.57 38 ARG H CA 1
ATOM 1929 C C . ARG B 2 38 ? 5.442 8.840 -4.121 1.00 8.11 38 ARG H C 1
ATOM 1930 O O . ARG B 2 38 ? 4.560 9.160 -4.912 1.00 7.97 38 ARG H O 1
ATOM 1938 N N . GLN B 2 39 ? 5.320 7.830 -3.271 1.00 8.54 39 GLN H N 1
ATOM 1939 C CA . GLN B 2 39 ? 4.093 7.071 -3.197 1.00 8.34 39 GLN H CA 1
ATOM 1940 C C . GLN B 2 39 ? 3.770 6.802 -1.744 1.00 9.13 39 GLN H C 1
ATOM 1941 O O . GLN B 2 39 ? 4.485 6.068 -1.062 1.00 10.77 39 GLN H O 1
ATOM 1947 N N . ILE B 2 40 ? 2.700 7.422 -1.267 1.00 9.76 40 ILE H N 1
ATOM 1948 C CA . ILE B 2 40 ? 2.270 7.218 0.103 1.00 12.93 40 ILE H CA 1
ATOM 1949 C C . ILE B 2 40 ? 1.648 5.827 0.127 1.00 14.20 40 ILE H C 1
ATOM 1950 O O . ILE B 2 40 ? 0.882 5.473 -0.769 1.00 12.45 40 ILE H O 1
ATOM 1955 N N . PRO B 2 41 ? 1.987 5.011 1.139 1.00 16.57 41 PRO H N 1
ATOM 1956 C CA . PRO B 2 41 ? 1.431 3.658 1.225 1.00 18.06 41 PRO H CA 1
ATOM 1957 C C . PRO B 2 41 ? -0.069 3.612 0.930 1.00 17.45 41 PRO H C 1
ATOM 1958 O O . PRO B 2 41 ? -0.860 4.288 1.588 1.00 18.79 41 PRO H O 1
ATOM 1962 N N . GLY B 2 42 ? -0.445 2.824 -0.073 1.00 17.48 42 GLY H N 1
ATOM 1963 C CA . GLY B 2 42 ? -1.846 2.694 -0.436 1.00 16.73 42 GLY H CA 1
ATOM 1964 C C . GLY B 2 42 ? -2.358 3.749 -1.401 1.00 17.41 42 GLY H C 1
ATOM 1965 O O . GLY B 2 42 ? -3.529 3.723 -1.790 1.00 17.07 42 GLY H O 1
ATOM 1966 N N . LYS B 2 43 ? -1.485 4.670 -1.799 1.00 14.68 43 LYS H N 1
ATOM 1967 C CA . LYS B 2 43 ? -1.865 5.742 -2.713 1.00 14.33 43 LYS H CA 1
ATOM 1968 C C . LYS B 2 43 ? -1.140 5.659 -4.055 1.00 12.75 43 LYS H C 1
ATOM 1969 O O . LYS B 2 43 ? -0.360 4.736 -4.297 1.00 12.23 43 LYS H O 1
ATOM 1975 N N . GLY B 2 44 ? -1.397 6.640 -4.917 1.00 11.59 44 GLY H N 1
ATOM 1976 C CA . GLY B 2 44 ? -0.789 6.656 -6.237 1.00 9.08 44 GLY H CA 1
ATOM 1977 C C . GLY B 2 44 ? 0.605 7.247 -6.326 1.00 9.59 44 GLY H C 1
ATOM 1978 O O . GLY B 2 44 ? 1.236 7.555 -5.317 1.00 10.87 44 GLY H O 1
ATOM 1979 N N . LEU B 2 45 ? 1.089 7.395 -7.553 1.00 8.82 45 LEU H N 1
ATOM 1980 C CA . LEU B 2 45 ? 2.415 7.944 -7.801 1.00 8.07 45 LEU H CA 1
ATOM 1981 C C . LEU B 2 45 ? 2.369 9.465 -7.897 1.00 9.65 45 LEU H C 1
ATOM 1982 O O . LEU B 2 45 ? 1.551 10.025 -8.626 1.00 10.47 45 LEU H O 1
ATOM 1987 N N . GLU B 2 46 ? 3.249 10.130 -7.157 1.00 8.51 46 GLU H N 1
ATOM 1988 C CA . GLU B 2 46 ? 3.308 11.586 -7.176 1.00 9.79 46 GLU H CA 1
ATOM 1989 C C . GLU B 2 46 ? 4.675 12.048 -7.672 1.00 8.03 46 GLU H C 1
ATOM 1990 O O . GLU B 2 46 ? 5.701 11.689 -7.101 1.00 8.29 46 GLU H O 1
ATOM 1996 N N . TRP B 2 47 ? 4.688 12.841 -8.740 1.00 6.97 47 TRP H N 1
ATOM 1997 C CA . TRP B 2 47 ? 5.948 13.325 -9.290 1.00 5.78 47 TRP H CA 1
ATOM 1998 C C . TRP B 2 47 ? 6.586 14.396 -8.414 1.00 6.49 47 TRP H C 1
ATOM 1999 O O . TRP B 2 47 ? 5.913 15.315 -7.945 1.00 5.55 47 TRP H O 1
ATOM 2010 N N . ILE B 2 48 ? 7.893 14.270 -8.202 1.00 4.49 48 ILE H N 1
ATOM 2011 C CA . ILE B 2 48 ? 8.636 15.228 -7.389 1.00 5.59 48 ILE H CA 1
ATOM 2012 C C . ILE B 2 48 ? 9.460 16.140 -8.288 1.00 4.77 48 ILE H C 1
ATOM 2013 O O . ILE B 2 48 ? 9.440 17.358 -8.129 1.00 5.54 48 ILE H O 1
ATOM 2018 N N . GLY B 2 49 ? 10.190 15.539 -9.223 1.00 4.71 49 GLY H N 1
ATOM 2019 C CA . GLY B 2 49 ? 11.004 16.318 -10.137 1.00 3.82 49 GLY H CA 1
ATOM 2020 C C . GLY B 2 49 ? 11.947 15.475 -10.974 1.00 4.51 49 GLY H C 1
ATOM 2021 O O . GLY B 2 49 ? 11.986 14.250 -10.838 1.00 4.15 49 GLY H O 1
ATOM 2022 N N . ILE B 2 50 ? 12.685 16.134 -11.866 1.00 4.49 50 ILE H N 1
ATOM 2023 C CA . ILE B 2 50 ? 13.679 15.469 -12.699 1.00 4.98 50 ILE H CA 1
ATOM 2024 C C . ILE B 2 50 ? 14.918 16.350 -12.722 1.00 5.07 50 ILE H C 1
ATOM 2025 O O . ILE B 2 50 ? 14.830 17.575 -12.582 1.00 7.25 50 ILE H O 1
ATOM 2030 N N . ILE B 2 51 ? 16.072 15.720 -12.892 1.00 4.33 51 ILE H N 1
ATOM 2031 C CA . ILE B 2 51 ? 17.329 16.442 -12.928 1.00 4.94 51 ILE H CA 1
ATOM 2032 C C . ILE B 2 51 ? 18.240 15.759 -13.936 1.00 5.31 51 ILE H C 1
ATOM 2033 O O . ILE B 2 51 ? 18.257 14.534 -14.026 1.00 4.78 51 ILE H O 1
ATOM 2038 N N . TYR B 2 52 ? 18.976 16.555 -14.708 1.00 4.57 52 TYR H N 1
ATOM 2039 C CA . TYR B 2 52 ? 19.884 16.016 -15.714 1.00 5.30 52 TYR H CA 1
ATOM 2040 C C . TYR B 2 52 ? 21.280 15.967 -15.090 1.00 5.77 52 TYR H C 1
ATOM 2041 O O . TYR B 2 52 ? 21.895 17.001 -14.845 1.00 6.48 52 TYR H O 1
ATOM 2050 N N . PRO B 2 53 A 21.799 14.758 -14.836 1.00 7.20 52 PRO H N 1
ATOM 2051 C CA . PRO B 2 53 A 23.122 14.584 -14.222 1.00 8.02 52 PRO H CA 1
ATOM 2052 C C . PRO B 2 53 A 24.306 15.341 -14.825 1.00 8.40 52 PRO H C 1
ATOM 2053 O O . PRO B 2 53 A 25.167 15.831 -14.096 1.00 9.13 52 PRO H O 1
ATOM 2057 N N . ASP B 2 54 ? 24.348 15.447 -16.146 1.00 8.86 53 ASP H N 1
ATOM 2058 C CA . ASP B 2 54 ? 25.466 16.117 -16.802 1.00 9.69 53 ASP H CA 1
ATOM 2059 C C . ASP B 2 54 ? 25.656 17.593 -16.433 1.00 9.60 53 ASP H C 1
ATOM 2060 O O . ASP B 2 54 ? 26.791 18.070 -16.359 1.00 9.90 53 ASP H O 1
ATOM 2065 N N . ASP B 2 55 ? 24.560 18.309 -16.193 1.00 8.75 54 ASP H N 1
ATOM 2066 C CA . ASP B 2 55 ? 24.642 19.735 -15.870 1.00 9.05 54 ASP H CA 1
ATOM 2067 C C . ASP B 2 55 ? 23.756 20.195 -14.714 1.00 9.70 54 ASP H C 1
ATOM 2068 O O . ASP B 2 55 ? 23.713 21.383 -14.385 1.00 10.58 54 ASP H O 1
ATOM 2073 N N . SER B 2 56 ? 23.055 19.251 -14.100 1.00 8.37 55 SER H N 1
ATOM 2074 C CA . SER B 2 56 ? 22.168 19.539 -12.978 1.00 9.63 55 SER H CA 1
ATOM 2075 C C . SER B 2 56 ? 20.960 20.414 -13.298 1.00 9.36 55 SER H C 1
ATOM 2076 O O . SER B 2 56 ? 20.369 21.009 -12.394 1.00 8.72 55 SER H O 1
ATOM 2079 N N . ASP B 2 57 ? 20.597 20.492 -14.577 1.00 9.16 56 ASP H N 1
ATOM 2080 C CA . ASP B 2 57 ? 19.422 21.256 -14.988 1.00 11.49 56 ASP H CA 1
ATOM 2081 C C . ASP B 2 57 ? 18.275 20.532 -14.286 1.00 11.95 56 ASP H C 1
ATOM 2082 O O . ASP B 2 57 ? 18.260 19.302 -14.247 1.00 9.62 56 ASP H O 1
ATOM 2087 N N . ALA B 2 58 ? 17.316 21.267 -13.734 1.00 10.87 57 ALA H N 1
ATOM 2088 C CA . ALA B 2 58 ? 16.231 20.607 -13.020 1.00 9.77 57 ALA H CA 1
ATOM 2089 C C . ALA B 2 58 ? 14.852 21.231 -13.182 1.00 10.66 57 ALA H C 1
ATOM 2090 O O . ALA B 2 58 ? 14.712 22.434 -13.409 1.00 9.55 57 ALA H O 1
ATOM 2092 N N . HIS B 2 59 ? 13.838 20.382 -13.052 1.00 7.95 58 HIS H N 1
ATOM 2093 C CA . HIS B 2 59 ? 12.443 20.778 -13.131 1.00 7.42 58 HIS H CA 1
ATOM 2094 C C . HIS B 2 59 ? 11.771 20.159 -11.907 1.00 8.00 58 HIS H C 1
ATOM 2095 O O . HIS B 2 59 ? 11.856 18.948 -11.697 1.00 7.48 58 HIS H O 1
ATOM 2102 N N . TYR B 2 60 ? 11.121 20.986 -11.094 1.00 7.50 59 TYR H N 1
ATOM 2103 C CA . TYR B 2 60 ? 10.445 20.495 -9.895 1.00 8.87 59 TYR H CA 1
ATOM 2104 C C . TYR B 2 60 ? 8.933 20.580 -9.994 1.00 9.54 59 TYR H C 1
ATOM 2105 O O . TYR B 2 60 ? 8.389 21.382 -10.751 1.00 8.80 59 TYR H O 1
ATOM 2114 N N . SER B 2 61 ? 8.262 19.748 -9.207 1.00 9.41 60 SER H N 1
ATOM 2115 C CA . SER B 2 61 ? 6.811 19.773 -9.127 1.00 10.26 60 SER H CA 1
ATOM 2116 C C . SER B 2 61 ? 6.510 20.897 -8.142 1.00 12.18 60 SER H C 1
ATOM 2117 O O . SER B 2 61 ? 7.160 21.002 -7.105 1.00 12.07 60 SER H O 1
ATOM 2120 N N . PRO B 2 62 ? 5.523 21.747 -8.451 1.00 14.00 61 PRO H N 1
ATOM 2121 C CA . PRO B 2 62 ? 5.176 22.851 -7.550 1.00 16.43 61 PRO H CA 1
ATOM 2122 C C . PRO B 2 62 ? 4.854 22.361 -6.139 1.00 17.53 61 PRO H C 1
ATOM 2123 O O . PRO B 2 62 ? 4.991 23.102 -5.167 1.00 19.63 61 PRO H O 1
ATOM 2127 N N . SER B 2 63 ? 4.431 21.106 -6.037 1.00 18.40 62 SER H N 1
ATOM 2128 C CA . SER B 2 63 ? 4.085 20.511 -4.751 1.00 18.59 62 SER H CA 1
ATOM 2129 C C . SER B 2 63 ? 5.307 20.216 -3.887 1.00 18.92 62 SER H C 1
ATOM 2130 O O . SER B 2 63 ? 5.203 20.155 -2.663 1.00 20.24 62 SER H O 1
ATOM 2133 N N . PHE B 2 64 ? 6.463 20.038 -4.520 1.00 16.99 63 PHE H N 1
ATOM 2134 C CA . PHE B 2 64 ? 7.685 19.721 -3.785 1.00 17.23 63 PHE H CA 1
ATOM 2135 C C . PHE B 2 64 ? 8.754 20.810 -3.823 1.00 17.96 63 PHE H C 1
ATOM 2136 O O . PHE B 2 64 ? 9.694 20.779 -3.030 1.00 19.81 63 PHE H O 1
ATOM 2144 N N . GLU B 2 65 ? 8.608 21.772 -4.731 1.00 20.52 64 GLU H N 1
ATOM 2145 C CA . GLU B 2 65 ? 9.580 22.861 -4.866 1.00 23.27 64 GLU H CA 1
ATOM 2146 C C . GLU B 2 65 ? 9.839 23.591 -3.551 1.00 23.83 64 GLU H C 1
ATOM 2147 O O . GLU B 2 65 ? 8.909 23.877 -2.801 1.00 24.42 64 GLU H O 1
ATOM 2153 N N . GLY B 2 66 ? 11.106 23.898 -3.285 1.00 22.91 65 GLY H N 1
ATOM 2154 C CA . GLY B 2 66 ? 11.461 24.611 -2.069 1.00 24.69 65 GLY H CA 1
ATOM 2155 C C . GLY B 2 66 ? 11.316 23.805 -0.793 1.00 24.06 65 GLY H C 1
ATOM 2156 O O . GLY B 2 66 ? 11.633 24.282 0.296 1.00 25.34 65 GLY H O 1
ATOM 2157 N N . GLN B 2 67 ? 10.831 22.578 -0.924 1.00 22.90 66 GLN H N 1
ATOM 2158 C CA . GLN B 2 67 ? 10.650 21.702 0.222 1.00 21.85 66 GLN H CA 1
ATOM 2159 C C . GLN B 2 67 ? 11.742 20.635 0.193 1.00 19.19 66 GLN H C 1
ATOM 2160 O O . GLN B 2 67 ? 12.198 20.149 1.229 1.00 19.78 66 GLN H O 1
ATOM 2166 N N . VAL B 2 68 ? 12.164 20.284 -1.013 1.00 14.55 67 VAL H N 1
ATOM 2167 C CA . VAL B 2 68 ? 13.196 19.281 -1.196 1.00 13.41 67 VAL H CA 1
ATOM 2168 C C . VAL B 2 68 ? 14.135 19.765 -2.293 1.00 11.78 67 VAL H C 1
ATOM 2169 O O . VAL B 2 68 ? 13.754 20.594 -3.125 1.00 10.87 67 VAL H O 1
ATOM 2173 N N . THR B 2 69 ? 15.364 19.263 -2.286 1.00 8.13 68 THR H N 1
ATOM 2174 C CA . THR B 2 69 ? 16.348 19.657 -3.279 1.00 8.31 68 THR H CA 1
ATOM 2175 C C . THR B 2 69 ? 16.962 18.445 -3.967 1.00 7.88 68 THR H C 1
ATOM 2176 O O . THR B 2 69 ? 17.339 17.478 -3.308 1.00 6.11 68 THR H O 1
ATOM 2180 N N . MET B 2 70 ? 17.047 18.503 -5.292 1.00 6.20 69 MET H N 1
ATOM 2181 C CA . MET B 2 70 ? 17.645 17.418 -6.064 1.00 7.14 69 MET H CA 1
ATOM 2182 C C . MET B 2 70 ? 19.079 17.816 -6.383 1.00 6.31 69 MET H C 1
ATOM 2183 O O . MET B 2 70 ? 19.364 18.989 -6.634 1.00 7.42 69 MET H O 1
ATOM 2188 N N . SER B 2 71 ? 19.976 16.837 -6.372 1.00 7.64 70 SER H N 1
ATOM 2189 C CA . SER B 2 71 ? 21.377 17.076 -6.688 1.00 7.97 70 SER H CA 1
ATOM 2190 C C . SER B 2 71 ? 21.986 15.771 -7.167 1.00 5.96 70 SER H C 1
ATOM 2191 O O . SER B 2 71 ? 21.367 14.717 -7.078 1.00 5.75 70 SER H O 1
ATOM 2194 N N . VAL B 2 72 ? 23.194 15.848 -7.705 1.00 7.11 71 VAL H N 1
ATOM 2195 C CA . VAL B 2 72 ? 23.882 14.656 -8.164 1.00 7.42 71 VAL H CA 1
ATOM 2196 C C . VAL B 2 72 ? 25.367 14.821 -7.896 1.00 8.63 71 VAL H C 1
ATOM 2197 O O . VAL B 2 72 ? 25.862 15.939 -7.751 1.00 8.07 71 VAL H O 1
ATOM 2201 N N . ASP B 2 73 ? 26.063 13.698 -7.799 1.00 8.40 72 ASP H N 1
ATOM 2202 C CA . ASP B 2 73 ? 27.505 13.706 -7.629 1.00 10.01 72 ASP H CA 1
ATOM 2203 C C . ASP B 2 73 ? 27.950 12.859 -8.808 1.00 9.58 72 ASP H C 1
ATOM 2204 O O . ASP B 2 73 ? 27.878 11.633 -8.765 1.00 9.43 72 ASP H O 1
ATOM 2209 N N . LYS B 2 74 ? 28.379 13.528 -9.874 1.00 9.81 73 LYS H N 1
ATOM 2210 C CA . LYS B 2 74 ? 28.797 12.844 -11.091 1.00 11.07 73 LYS H CA 1
ATOM 2211 C C . LYS B 2 74 ? 29.895 11.812 -10.877 1.00 11.71 73 LYS H C 1
ATOM 2212 O O . LYS B 2 74 ? 29.885 10.757 -11.509 1.00 11.60 73 LYS H O 1
ATOM 2218 N N . SER B 2 75 ? 30.826 12.101 -9.973 1.00 11.48 74 SER H N 1
ATOM 2219 C CA . SER B 2 75 ? 31.940 11.192 -9.718 1.00 12.71 74 SER H CA 1
ATOM 2220 C C . SER B 2 75 ? 31.535 9.811 -9.226 1.00 12.69 74 SER H C 1
ATOM 2221 O O . SER B 2 75 ? 32.248 8.839 -9.461 1.00 14.56 74 SER H O 1
ATOM 2224 N N . ILE B 2 76 ? 30.403 9.712 -8.535 1.00 11.07 75 ILE H N 1
ATOM 2225 C CA . ILE B 2 76 ? 29.973 8.419 -8.024 1.00 9.71 75 ILE H CA 1
ATOM 2226 C C . ILE B 2 76 ? 28.610 7.955 -8.535 1.00 9.87 75 ILE H C 1
ATOM 2227 O O . ILE B 2 76 ? 27.959 7.125 -7.902 1.00 10.68 75 ILE H O 1
ATOM 2232 N N . SER B 2 77 ? 28.193 8.484 -9.685 1.00 7.72 76 SER H N 1
ATOM 2233 C CA . SER B 2 77 ? 26.917 8.116 -10.302 1.00 8.09 76 SER H CA 1
ATOM 2234 C C . SER B 2 77 ? 25.774 8.048 -9.300 1.00 6.12 76 SER H C 1
ATOM 2235 O O . SER B 2 77 ? 24.993 7.097 -9.299 1.00 6.69 76 SER H O 1
ATOM 2238 N N . THR B 2 78 ? 25.669 9.064 -8.456 1.00 6.79 77 THR H N 1
ATOM 2239 C CA . THR B 2 78 ? 24.627 9.085 -7.444 1.00 7.44 77 THR H CA 1
ATOM 2240 C C . THR B 2 78 ? 23.764 10.334 -7.504 1.00 7.59 77 THR H C 1
ATOM 2241 O O . THR B 2 78 ? 24.258 11.444 -7.704 1.00 7.63 77 THR H O 1
ATOM 2245 N N . ALA B 2 79 ? 22.463 10.131 -7.337 1.00 7.20 78 ALA H N 1
ATOM 2246 C CA . ALA B 2 79 ? 21.498 11.219 -7.342 1.00 7.08 78 ALA H CA 1
ATOM 2247 C C . ALA B 2 79 ? 20.933 11.292 -5.929 1.00 6.77 78 ALA H C 1
ATOM 2248 O O . ALA B 2 79 ? 20.739 10.259 -5.279 1.00 5.74 78 ALA H O 1
ATOM 2250 N N . TYR B 2 80 ? 20.675 12.503 -5.448 1.00 6.20 79 TYR H N 1
ATOM 2251 C CA . TYR B 2 80 ? 20.146 12.669 -4.098 1.00 5.04 79 TYR H CA 1
ATOM 2252 C C . TYR B 2 80 ? 18.895 13.523 -4.022 1.00 7.45 79 TYR H C 1
ATOM 2253 O O . TYR B 2 80 ? 18.629 14.356 -4.894 1.00 5.87 79 TYR H O 1
ATOM 2262 N N . LEU B 2 81 ? 18.145 13.312 -2.946 1.00 6.44 80 LEU H N 1
ATOM 2263 C CA . LEU B 2 81 ? 16.953 14.090 -2.658 1.00 8.54 80 LEU H CA 1
ATOM 2264 C C . LEU B 2 81 ? 17.181 14.503 -1.205 1.00 9.75 80 LEU H C 1
ATOM 2265 O O . LEU B 2 81 ? 17.417 13.648 -0.349 1.00 10.38 80 LEU H O 1
ATOM 2270 N N . GLN B 2 82 ? 17.136 15.799 -0.916 1.00 9.40 81 GLN H N 1
ATOM 2271 C CA . GLN B 2 82 ? 17.383 16.230 0.451 1.00 11.46 81 GLN H CA 1
ATOM 2272 C C . GLN B 2 82 ? 16.388 17.241 1.004 1.00 10.76 81 GLN H C 1
ATOM 2273 O O . GLN B 2 82 ? 15.878 18.099 0.282 1.00 8.30 81 GLN H O 1
ATOM 2279 N N . TRP B 2 83 ? 16.121 17.113 2.301 1.00 10.30 82 TRP H N 1
ATOM 2280 C CA . TRP B 2 83 ? 15.204 17.995 3.020 1.00 10.60 82 TRP H CA 1
ATOM 2281 C C . TRP B 2 83 ? 15.983 18.733 4.100 1.00 11.00 82 TRP H C 1
ATOM 2282 O O . TRP B 2 83 ? 16.870 18.161 4.731 1.00 10.18 82 TRP H O 1
ATOM 2293 N N . THR B 2 84 A 15.647 19.998 4.318 1.00 11.74 82 THR H N 1
ATOM 2294 C CA . THR B 2 84 A 16.301 20.765 5.364 1.00 14.80 82 THR H CA 1
ATOM 2295 C C . THR B 2 84 A 15.539 20.505 6.658 1.00 14.82 82 THR H C 1
ATOM 2296 O O . THR B 2 84 A 16.140 20.330 7.715 1.00 14.90 82 THR H O 1
ATOM 2300 N N . THR B 2 85 B 14.211 20.461 6.555 1.00 14.68 82 THR H N 1
ATOM 2301 C CA . THR B 2 85 B 13.343 20.230 7.707 1.00 16.42 82 THR H CA 1
ATOM 2302 C C . THR B 2 85 B 12.157 19.339 7.336 1.00 15.55 82 THR H C 1
ATOM 2303 O O . THR B 2 85 B 11.277 19.755 6.583 1.00 17.07 82 THR H O 1
ATOM 2307 N N . LEU B 2 86 C 12.126 18.126 7.877 1.00 13.00 82 LEU H N 1
ATOM 2308 C CA . LEU B 2 86 C 11.044 17.188 7.588 1.00 11.85 82 LEU H CA 1
ATOM 2309 C C . LEU B 2 86 C 9.725 17.505 8.287 1.00 11.47 82 LEU H C 1
ATOM 2310 O O . LEU B 2 86 C 9.704 18.084 9.377 1.00 11.27 82 LEU H O 1
ATOM 2315 N N . GLN B 2 87 ? 8.629 17.119 7.637 1.00 11.78 83 GLN H N 1
ATOM 2316 C CA . GLN B 2 87 ? 7.280 17.286 8.174 1.00 13.83 83 GLN H CA 1
ATOM 2317 C C . GLN B 2 87 ? 6.608 15.921 8.068 1.00 12.78 83 GLN H C 1
ATOM 2318 O O . GLN B 2 87 ? 7.003 15.095 7.246 1.00 11.13 83 GLN H O 1
ATOM 2324 N N . ALA B 2 88 ? 5.593 15.682 8.893 1.00 13.11 84 ALA H N 1
ATOM 2325 C CA . ALA B 2 88 ? 4.884 14.409 8.860 1.00 12.80 84 ALA H CA 1
ATOM 2326 C C . ALA B 2 88 ? 4.362 14.135 7.450 1.00 13.83 84 ALA H C 1
ATOM 2327 O O . ALA B 2 88 ? 4.285 12.982 7.015 1.00 13.22 84 ALA H O 1
ATOM 2329 N N . SER B 2 89 ? 4.022 15.201 6.732 1.00 13.28 85 SER H N 1
ATOM 2330 C CA . SER B 2 89 ? 3.509 15.072 5.372 1.00 13.23 85 SER H CA 1
ATOM 2331 C C . SER B 2 89 ? 4.575 14.628 4.368 1.00 12.11 85 SER H C 1
ATOM 2332 O O . SER B 2 89 ? 4.274 14.423 3.191 1.00 13.45 85 SER H O 1
ATOM 2335 N N . ASP B 2 90 ? 5.818 14.484 4.823 1.00 10.08 86 ASP H N 1
ATOM 2336 C CA . ASP B 2 90 ? 6.889 14.033 3.935 1.00 9.63 86 ASP H CA 1
ATOM 2337 C C . ASP B 2 90 ? 6.982 12.510 3.928 1.00 9.01 86 ASP H C 1
ATOM 2338 O O . ASP B 2 90 ? 7.753 11.929 3.165 1.00 10.48 86 ASP H O 1
ATOM 2343 N N . THR B 2 91 ? 6.190 11.872 4.780 1.00 7.83 87 THR H N 1
ATOM 2344 C CA . THR B 2 91 ? 6.173 10.416 4.872 1.00 8.52 87 THR H CA 1
ATOM 2345 C C . THR B 2 91 ? 5.834 9.798 3.517 1.00 8.71 87 THR H C 1
ATOM 2346 O O . THR B 2 91 ? 5.001 10.326 2.777 1.00 10.41 87 THR H O 1
ATOM 2350 N N . GLY B 2 92 ? 6.489 8.689 3.190 1.00 9.51 88 GLY H N 1
ATOM 2351 C CA . GLY B 2 92 ? 6.214 8.028 1.926 1.00 7.47 88 GLY H CA 1
ATOM 2352 C C . GLY B 2 92 ? 7.373 7.234 1.354 1.00 9.04 88 GLY H C 1
ATOM 2353 O O . GLY B 2 92 ? 8.509 7.322 1.831 1.00 7.90 88 GLY H O 1
ATOM 2354 N N . LYS B 2 93 ? 7.081 6.438 0.331 1.00 6.17 89 LYS H N 1
ATOM 2355 C CA . LYS B 2 93 ? 8.111 5.648 -0.318 1.00 6.49 89 LYS H CA 1
ATOM 2356 C C . LYS B 2 93 ? 8.615 6.490 -1.477 1.00 7.14 89 LYS H C 1
ATOM 2357 O O . LYS B 2 93 ? 7.836 6.904 -2.340 1.00 6.96 89 LYS H O 1
ATOM 2363 N N . TYR B 2 94 ? 9.914 6.762 -1.486 1.00 6.13 90 TYR H N 1
ATOM 2364 C CA . TYR B 2 94 ? 10.497 7.577 -2.542 1.00 5.48 90 TYR H CA 1
ATOM 2365 C C . TYR B 2 94 ? 11.252 6.755 -3.570 1.00 5.40 90 TYR H C 1
ATOM 2366 O O . TYR B 2 94 ? 12.157 5.997 -3.230 1.00 6.99 90 TYR H O 1
ATOM 2375 N N . PHE B 2 95 ? 10.870 6.913 -4.833 1.00 5.74 91 PHE H N 1
ATOM 2376 C CA . PHE B 2 95 ? 11.513 6.190 -5.926 1.00 5.02 91 PHE H CA 1
ATOM 2377 C C . PHE B 2 95 ? 12.317 7.116 -6.824 1.00 6.06 91 PHE H C 1
ATOM 2378 O O . PHE B 2 95 ? 11.912 8.247 -7.086 1.00 5.51 91 PHE H O 1
ATOM 2386 N N . CYS B 2 96 ? 13.465 6.642 -7.290 1.00 6.64 92 CYS H N 1
ATOM 2387 C CA . CYS B 2 96 ? 14.220 7.409 -8.260 1.00 7.22 92 CYS H CA 1
ATOM 2388 C C . CYS B 2 96 ? 14.025 6.559 -9.503 1.00 6.39 92 CYS H C 1
ATOM 2389 O O . CYS B 2 96 ? 13.798 5.347 -9.410 1.00 4.17 92 CYS H O 1
ATOM 2392 N N . THR B 2 97 ? 14.085 7.186 -10.665 1.00 5.32 93 THR H N 1
ATOM 2393 C CA . THR B 2 97 ? 13.872 6.461 -11.895 1.00 4.46 93 THR H CA 1
ATOM 2394 C C . THR B 2 97 ? 14.621 7.132 -13.032 1.00 5.29 93 THR H C 1
ATOM 2395 O O . THR B 2 97 ? 14.915 8.332 -12.977 1.00 6.39 93 THR H O 1
ATOM 2399 N N . ARG B 2 98 ? 14.957 6.357 -14.054 1.00 5.80 94 ARG H N 1
ATOM 2400 C CA . ARG B 2 98 ? 15.655 6.929 -15.189 1.00 6.67 94 ARG H CA 1
ATOM 2401 C C . ARG B 2 98 ? 14.740 7.143 -16.377 1.00 6.03 94 ARG H C 1
ATOM 2402 O O . ARG B 2 98 ? 13.982 6.250 -16.759 1.00 6.12 94 ARG H O 1
ATOM 2410 N N . LEU B 2 99 ? 14.828 8.333 -16.960 1.00 4.38 95 LEU H N 1
ATOM 2411 C CA . LEU B 2 99 ? 14.051 8.669 -18.140 1.00 5.71 95 LEU H CA 1
ATOM 2412 C C . LEU B 2 99 ? 14.906 8.251 -19.324 1.00 5.76 95 LEU H C 1
ATOM 2413 O O . LEU B 2 99 ? 15.997 8.789 -19.537 1.00 6.97 95 LEU H O 1
ATOM 2418 N N . TYR B 2 100 ? 14.422 7.288 -20.093 1.00 5.53 96 TYR H N 1
ATOM 2419 C CA . TYR B 2 100 ? 15.181 6.823 -21.238 1.00 6.19 96 TYR H CA 1
ATOM 2420 C C . TYR B 2 100 ? 14.716 7.526 -22.500 1.00 7.69 96 TYR H C 1
ATOM 2421 O O . TYR B 2 100 ? 13.524 7.764 -22.683 1.00 8.70 96 TYR H O 1
ATOM 2430 N N . LEU B 2 101 ? 15.667 7.872 -23.359 1.00 7.78 97 LEU H N 1
ATOM 2431 C CA . LEU B 2 101 ? 15.348 8.511 -24.628 1.00 8.21 97 LEU H CA 1
ATOM 2432 C C . LEU B 2 101 ? 15.397 7.414 -25.685 1.00 9.67 97 LEU H C 1
ATOM 2433 O O . LEU B 2 101 ? 16.469 6.902 -26.001 1.00 9.34 97 LEU H O 1
ATOM 2438 N N . PHE B 2 102 ? 14.233 7.027 -26.195 1.00 10.05 98 PHE H N 1
ATOM 2439 C CA . PHE B 2 102 ? 14.165 5.999 -27.224 1.00 11.88 98 PHE H CA 1
ATOM 2440 C C . PHE B 2 102 ? 14.425 6.686 -28.553 1.00 12.41 98 PHE H C 1
ATOM 2441 O O . PHE B 2 102 ? 13.640 7.527 -28.981 1.00 14.42 98 PHE H O 1
ATOM 2449 N N . GLU B 2 103 ? 15.527 6.326 -29.196 1.00 13.62 99 GLU H N 1
ATOM 2450 C CA . GLU B 2 103 ? 15.902 6.925 -30.469 1.00 16.20 99 GLU H CA 1
ATOM 2451 C C . GLU B 2 103 ? 15.383 6.121 -31.653 1.00 16.03 99 GLU H C 1
ATOM 2452 O O . GLU B 2 103 ? 16.167 5.595 -32.448 1.00 16.65 99 GLU H O 1
ATOM 2458 N N . GLY B 2 104 ? 14.060 6.027 -31.760 1.00 15.80 100 GLY H N 1
ATOM 2459 C CA . GLY B 2 104 ? 13.445 5.289 -32.851 1.00 16.84 100 GLY H CA 1
ATOM 2460 C C . GLY B 2 104 ? 13.101 6.194 -34.021 1.00 17.76 100 GLY H C 1
ATOM 2461 O O . GLY B 2 104 ? 13.638 7.296 -34.129 1.00 15.63 100 GLY H O 1
ATOM 2462 N N . ALA B 2 105 A 12.212 5.731 -34.899 1.00 18.51 100 ALA H N 1
ATOM 2463 C CA . ALA B 2 105 A 11.797 6.517 -36.063 1.00 20.49 100 ALA H CA 1
ATOM 2464 C C . ALA B 2 105 A 11.416 7.917 -35.591 1.00 20.66 100 ALA H C 1
ATOM 2465 O O . ALA B 2 105 A 11.737 8.919 -36.232 1.00 20.83 100 ALA H O 1
ATOM 2467 N N . GLN B 2 106 B 10.717 7.965 -34.464 1.00 21.28 100 GLN H N 1
ATOM 2468 C CA . GLN B 2 106 B 10.312 9.217 -33.838 1.00 21.81 100 GLN H CA 1
ATOM 2469 C C . GLN B 2 106 B 10.865 9.112 -32.424 1.00 20.41 100 GLN H C 1
ATOM 2470 O O . GLN B 2 106 B 10.849 8.034 -31.835 1.00 21.51 100 GLN H O 1
ATOM 2476 N N . SER B 2 107 C 11.367 10.211 -31.878 1.00 17.71 100 SER H N 1
ATOM 2477 C CA . SER B 2 107 C 11.919 10.171 -30.530 1.00 14.58 100 SER H CA 1
ATOM 2478 C C . SER B 2 107 C 10.844 10.328 -29.463 1.00 12.63 100 SER H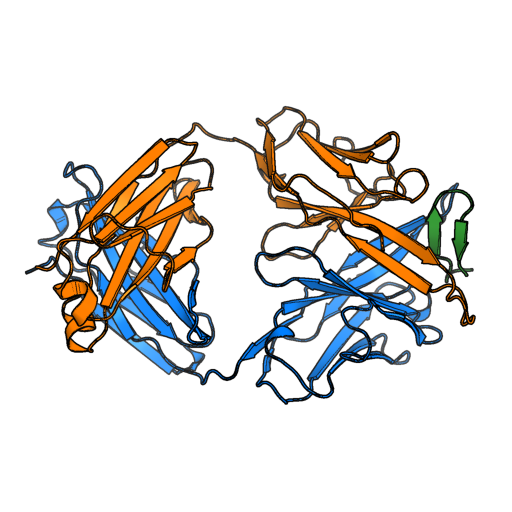 C 1
ATOM 2479 O O . SER B 2 107 C 9.853 11.028 -29.659 1.00 10.73 100 SER H O 1
ATOM 2482 N N . SER B 2 108 D 11.048 9.657 -28.334 1.00 9.63 100 SER H N 1
ATOM 2483 C CA . SER B 2 108 D 10.118 9.719 -27.217 1.00 8.68 100 SER H CA 1
ATOM 2484 C C . SER B 2 108 D 10.856 9.283 -25.959 1.00 7.76 100 SER H C 1
ATOM 2485 O O . SER B 2 108 D 11.960 8.736 -26.034 1.00 5.16 100 SER H O 1
ATOM 2488 N N . ASN B 2 109 E 10.245 9.522 -24.805 1.00 6.94 100 ASN H N 1
ATOM 2489 C CA . ASN B 2 109 E 10.875 9.192 -23.536 1.00 6.63 100 ASN H CA 1
ATOM 2490 C C . ASN B 2 109 E 9.929 8.452 -22.604 1.00 7.39 100 ASN H C 1
ATOM 2491 O O . ASN B 2 109 E 8.710 8.580 -22.711 1.00 7.46 100 ASN H O 1
ATOM 2496 N N . ALA B 2 110 F 10.505 7.689 -21.680 1.00 7.65 100 ALA H N 1
ATOM 2497 C CA . ALA B 2 110 F 9.728 6.948 -20.691 1.00 6.89 100 ALA H CA 1
ATOM 2498 C C . ALA B 2 110 F 10.646 6.485 -19.565 1.00 6.46 100 ALA H C 1
ATOM 2499 O O . ALA B 2 110 F 11.833 6.257 -19.777 1.00 6.06 100 ALA H O 1
ATOM 2501 N N . PHE B 2 111 G 10.088 6.362 -18.366 1.00 4.96 100 PHE H N 1
ATOM 2502 C CA . PHE B 2 111 G 10.851 5.925 -17.203 1.00 6.26 100 PHE H CA 1
ATOM 2503 C C . PHE B 2 111 G 10.940 4.407 -17.213 1.00 4.77 100 PHE H C 1
ATOM 2504 O O . PHE B 2 111 G 10.072 3.717 -16.679 1.00 4.60 100 PHE H O 1
ATOM 2512 N N . ASP B 2 112 ? 12.010 3.897 -17.815 1.00 4.73 101 ASP H N 1
ATOM 2513 C CA . ASP B 2 112 ? 12.198 2.456 -17.961 1.00 6.12 101 ASP H CA 1
ATOM 2514 C C . ASP B 2 112 ? 12.906 1.768 -16.804 1.00 7.71 101 ASP H C 1
ATOM 2515 O O . ASP B 2 112 ? 12.769 0.557 -16.622 1.00 8.64 101 ASP H O 1
ATOM 2520 N N . LEU B 2 113 ? 13.669 2.532 -16.035 1.00 7.58 102 LEU H N 1
ATOM 2521 C CA . LEU B 2 113 ? 14.409 1.976 -14.912 1.00 8.13 102 LEU H CA 1
ATOM 2522 C C . LEU B 2 113 ? 13.934 2.594 -13.607 1.00 6.37 102 LEU H C 1
ATOM 2523 O O . LEU B 2 113 ? 13.828 3.812 -13.496 1.00 6.64 102 LEU H O 1
ATOM 2528 N N . TRP B 2 114 ? 13.645 1.750 -12.622 1.00 5.34 103 TRP H N 1
ATOM 2529 C CA . TRP B 2 114 ? 13.175 2.233 -11.332 1.00 5.55 103 TRP H CA 1
ATOM 2530 C C . TRP B 2 114 ? 13.952 1.631 -10.170 1.00 6.78 103 TRP H C 1
ATOM 2531 O O . TRP B 2 114 ? 14.277 0.444 -10.178 1.00 7.60 103 TRP H O 1
ATOM 2542 N N . GLY B 2 115 ? 14.248 2.457 -9.172 1.00 7.23 104 GLY H N 1
ATOM 2543 C CA . GLY B 2 115 ? 14.944 1.966 -7.999 1.00 5.96 104 GLY H CA 1
ATOM 2544 C C . GLY B 2 115 ? 13.949 1.177 -7.166 1.00 6.21 104 GLY H C 1
ATOM 2545 O O . GLY B 2 115 ? 12.755 1.149 -7.486 1.00 5.14 104 GLY H O 1
ATOM 2546 N N . GLN B 2 116 ? 14.422 0.538 -6.099 1.00 5.77 105 GLN H N 1
ATOM 2547 C CA . GLN B 2 116 ? 13.546 -0.268 -5.254 1.00 6.67 105 GLN H CA 1
ATOM 2548 C C . GLN B 2 116 ? 12.737 0.556 -4.258 1.00 5.86 105 GLN H C 1
ATOM 2549 O O . GLN B 2 116 ? 11.889 0.022 -3.538 1.00 6.18 105 GLN H O 1
ATOM 2555 N N . GLY B 2 117 ? 13.001 1.858 -4.225 1.00 5.14 106 GLY H N 1
ATOM 2556 C CA . GLY B 2 117 ? 12.290 2.740 -3.321 1.00 3.60 106 GLY H CA 1
ATOM 2557 C C . GLY B 2 117 ? 12.947 2.844 -1.958 1.00 5.99 106 GLY H C 1
ATOM 2558 O O . GLY B 2 117 ? 13.637 1.923 -1.523 1.00 6.48 106 GLY H O 1
ATOM 2559 N N . THR B 2 118 ? 12.739 3.979 -1.296 1.00 5.23 107 THR H N 1
ATOM 2560 C CA . THR B 2 118 ? 13.267 4.224 0.042 1.00 6.63 107 THR H CA 1
ATOM 2561 C C . THR B 2 118 ? 12.080 4.674 0.883 1.00 7.63 107 THR H C 1
ATOM 2562 O O . THR B 2 118 ? 11.505 5.735 0.636 1.00 6.93 107 THR H O 1
ATOM 2566 N N . MET B 2 119 ? 11.704 3.866 1.867 1.00 6.87 108 MET H N 1
ATOM 2567 C CA . MET B 2 119 ? 10.571 4.216 2.715 1.00 8.43 108 MET H CA 1
ATOM 2568 C C . MET B 2 119 ? 11.000 5.189 3.805 1.00 8.26 108 MET H C 1
ATOM 2569 O O . MET B 2 119 ? 11.890 4.893 4.598 1.00 8.77 108 MET H O 1
ATOM 2574 N N . ILE B 2 120 ? 10.366 6.355 3.827 1.00 6.86 109 ILE H N 1
ATOM 2575 C CA . ILE B 2 120 ? 10.667 7.371 4.823 1.00 6.94 109 ILE H CA 1
ATOM 2576 C C . ILE B 2 120 ? 9.427 7.607 5.673 1.00 8.01 109 ILE H C 1
ATOM 2577 O O . ILE B 2 120 ? 8.379 8.008 5.168 1.00 7.09 109 ILE H O 1
ATOM 2582 N N . LEU B 2 121 ? 9.548 7.333 6.966 1.00 8.18 110 LEU H N 1
ATOM 2583 C CA . LEU B 2 121 ? 8.436 7.522 7.883 1.00 8.76 110 LEU H CA 1
ATOM 2584 C C . LEU B 2 121 ? 8.772 8.667 8.820 1.00 8.31 110 LEU H C 1
ATOM 2585 O O . LEU B 2 121 ? 9.698 8.568 9.622 1.00 9.20 110 LEU H O 1
ATOM 2590 N N . VAL B 2 122 ? 8.036 9.767 8.703 1.00 7.56 111 VAL H N 1
ATOM 2591 C CA . VAL B 2 122 ? 8.280 10.918 9.564 1.00 7.68 111 VAL H CA 1
ATOM 2592 C C . VAL B 2 122 ? 7.223 10.888 10.650 1.00 8.72 111 VAL H C 1
ATOM 2593 O O . VAL B 2 122 ? 6.050 11.147 10.391 1.00 9.95 111 VAL H O 1
ATOM 2597 N N . SER B 2 123 ? 7.644 10.556 11.863 1.00 8.68 112 SER H N 1
ATOM 2598 C CA . SER B 2 123 ? 6.721 10.465 12.981 1.00 9.94 112 SER H CA 1
ATOM 2599 C C . SER B 2 123 ? 7.362 10.898 14.283 1.00 11.13 112 SER H C 1
ATOM 2600 O O . SER B 2 123 ? 8.567 10.749 14.469 1.00 12.19 112 SER H O 1
ATOM 2603 N N . SER B 2 124 ? 6.539 11.421 15.186 1.00 13.73 113 SER H N 1
ATOM 2604 C CA . SER B 2 124 ? 7.017 11.859 16.489 1.00 16.54 113 SER H CA 1
ATOM 2605 C C . SER B 2 124 ? 6.828 10.733 17.502 1.00 17.01 113 SER H C 1
ATOM 2606 O O . SER B 2 124 ? 7.083 10.909 18.691 1.00 17.04 113 SER H O 1
ATOM 2609 N N . GLY B 2 125 ? 6.385 9.576 17.018 1.00 16.50 114 GLY H N 1
ATOM 2610 C CA . GLY B 2 125 ? 6.157 8.442 17.895 1.00 16.04 114 GLY H CA 1
ATOM 2611 C C . GLY B 2 125 ? 7.428 7.802 18.416 1.00 17.58 114 GLY H C 1
ATOM 2612 O O . GLY B 2 125 ? 8.421 7.691 17.700 1.00 17.69 114 GLY H O 1
ATOM 2613 N N . THR B 2 126 ? 7.403 7.386 19.676 1.00 17.87 115 THR H N 1
ATOM 2614 C CA . THR B 2 126 ? 8.564 6.745 20.276 1.00 19.51 115 THR H CA 1
ATOM 2615 C C . THR B 2 126 ? 8.430 5.237 20.113 1.00 16.32 115 THR H C 1
ATOM 2616 O O . THR B 2 126 ? 7.322 4.714 20.007 1.00 15.15 115 THR H O 1
ATOM 2620 N N . THR B 2 127 ? 9.563 4.546 20.074 1.00 15.25 116 THR H N 1
ATOM 2621 C CA . THR B 2 127 ? 9.568 3.095 19.948 1.00 13.41 116 THR H CA 1
ATOM 2622 C C . THR B 2 127 ? 8.830 2.520 21.152 1.00 13.37 116 THR H C 1
ATOM 2623 O O . THR B 2 127 ? 9.204 2.770 22.299 1.00 13.90 116 THR H O 1
ATOM 2627 N N . LYS B 2 128 ? 7.783 1.748 20.884 1.00 12.66 117 LYS H N 1
ATOM 2628 C CA . LYS B 2 128 ? 6.968 1.174 21.948 1.00 12.98 117 LYS H CA 1
ATOM 2629 C C . LYS B 2 128 ? 6.453 -0.224 21.631 1.00 11.51 117 LYS H C 1
ATOM 2630 O O . LYS B 2 128 ? 6.035 -0.502 20.508 1.00 10.65 117 LYS H O 1
ATOM 2636 N N . GLY B 2 129 ? 6.477 -1.094 22.637 1.00 11.04 118 GLY H N 1
ATOM 2637 C CA . GLY B 2 129 ? 5.992 -2.450 22.470 1.00 10.46 118 GLY H CA 1
ATOM 2638 C C . GLY B 2 129 ? 4.478 -2.455 22.577 1.00 9.54 118 GLY H C 1
ATOM 2639 O O . GLY B 2 129 ? 3.900 -1.581 23.224 1.00 8.93 118 GLY H O 1
ATOM 2640 N N . PRO B 2 130 ? 3.800 -3.432 21.964 1.00 9.18 119 PRO H N 1
ATOM 2641 C CA . PRO B 2 130 ? 2.339 -3.472 22.034 1.00 9.35 119 PRO H CA 1
ATOM 2642 C C . PRO B 2 130 ? 1.777 -4.134 23.282 1.00 8.43 119 PRO H C 1
ATOM 2643 O O . PRO B 2 130 ? 2.479 -4.846 24.000 1.00 9.10 119 PRO H O 1
ATOM 2647 N N . SER B 2 131 ? 0.501 -3.867 23.534 1.00 8.31 120 SER H N 1
ATOM 2648 C CA . SER B 2 131 ? -0.219 -4.501 24.621 1.00 9.09 120 SER H CA 1
ATOM 2649 C C . SER B 2 131 ? -0.937 -5.602 23.850 1.00 8.58 120 SER H C 1
ATOM 2650 O O . SER B 2 131 ? -1.436 -5.359 22.754 1.00 10.32 120 SER H O 1
ATOM 2653 N N . VAL B 2 132 ? -0.966 -6.811 24.394 1.00 8.21 121 VAL H N 1
ATOM 2654 C CA . VAL B 2 132 ? -1.619 -7.914 23.707 1.00 7.76 121 VAL H CA 1
ATOM 2655 C C . VAL B 2 132 ? -2.863 -8.330 24.477 1.00 8.56 121 VAL H C 1
ATOM 2656 O O . VAL B 2 132 ? -2.787 -8.677 25.655 1.00 10.23 121 VAL H O 1
ATOM 2660 N N . PHE B 2 133 ? -4.010 -8.277 23.809 1.00 6.17 122 PHE H N 1
ATOM 2661 C CA . PHE B 2 133 ? -5.267 -8.646 24.440 1.00 6.78 122 PHE H CA 1
ATOM 2662 C C . PHE B 2 133 ? -5.866 -9.857 23.749 1.00 6.95 122 PHE H C 1
ATOM 2663 O O . PHE B 2 133 ? -5.776 -10.001 22.529 1.00 8.85 122 PHE H O 1
ATOM 2671 N N . PRO B 2 134 ? -6.490 -10.750 24.522 1.00 6.17 123 PRO H N 1
ATOM 2672 C CA . PRO B 2 134 ? -7.085 -11.931 23.902 1.00 7.49 123 PRO H CA 1
ATOM 2673 C C . PRO B 2 134 ? -8.423 -11.592 23.262 1.00 8.33 123 PRO H C 1
ATOM 2674 O O . PRO B 2 134 ? -9.130 -10.690 23.716 1.00 8.57 123 PRO H O 1
ATOM 2678 N N . LEU B 2 135 ? -8.743 -12.297 22.185 1.00 7.84 124 LEU H N 1
ATOM 2679 C CA . LEU B 2 135 ? -10.019 -12.135 21.505 1.00 7.68 124 LEU H CA 1
ATOM 2680 C C . LEU B 2 135 ? -10.664 -13.507 21.712 1.00 7.95 124 LEU H C 1
ATOM 2681 O O . LEU B 2 135 ? -10.466 -14.431 20.924 1.00 9.10 124 LEU H O 1
ATOM 2686 N N . ALA B 2 136 ? -11.412 -13.628 22.804 1.00 9.47 125 ALA H N 1
ATOM 2687 C CA . ALA B 2 136 ? -12.062 -14.879 23.179 1.00 11.72 125 ALA H CA 1
ATOM 2688 C C . ALA B 2 136 ? -12.917 -15.494 22.079 1.00 14.37 125 ALA H C 1
ATOM 2689 O O . ALA B 2 136 ? -13.638 -14.793 21.369 1.00 15.41 125 ALA H O 1
ATOM 2691 N N . PRO B 2 137 ? -12.853 -16.829 21.943 1.00 16.36 126 PRO H N 1
ATOM 2692 C CA . PRO B 2 137 ? -13.586 -17.623 20.954 1.00 17.97 126 PRO H CA 1
ATOM 2693 C C . PRO B 2 137 ? -15.018 -17.175 20.726 1.00 20.20 126 PRO H C 1
ATOM 2694 O O . PRO B 2 137 ? -15.787 -17.008 21.671 1.00 19.42 126 PRO H O 1
ATOM 2698 N N . SER B 2 138 ? -15.364 -16.993 19.457 1.00 22.71 127 SER H N 1
ATOM 2699 C CA . SER B 2 138 ? -16.700 -16.576 19.067 1.00 26.19 127 SER H CA 1
ATOM 2700 C C . SER B 2 138 ? -17.120 -17.405 17.855 1.00 28.33 127 SER H C 1
ATOM 2701 O O . SER B 2 138 ? -16.335 -17.599 16.927 1.00 27.41 127 SER H O 1
ATOM 2704 N N . SER B 2 139 ? -18.354 -17.898 17.874 1.00 31.28 128 SER H N 1
ATOM 2705 C CA . SER B 2 139 ? -18.872 -18.713 16.779 1.00 34.07 128 SER H CA 1
ATOM 2706 C C . SER B 2 139 ? -18.591 -18.079 15.419 1.00 35.76 128 SER H C 1
ATOM 2707 O O . SER B 2 139 ? -18.788 -16.879 15.234 1.00 35.61 128 SER H O 1
ATOM 2710 N N . LYS B 2 140 ? -18.130 -18.890 14.472 1.00 38.57 129 LYS H N 1
ATOM 2711 C CA . LYS B 2 140 ? -17.832 -18.401 13.130 1.00 41.38 129 LYS H CA 1
ATOM 2712 C C . LYS B 2 140 ? -18.745 -19.040 12.086 1.00 44.16 129 LYS H C 1
ATOM 2713 O O . LYS B 2 140 ? -19.370 -18.341 11.289 1.00 43.98 129 LYS H O 1
ATOM 2719 N N . SER B 2 141 ? -18.820 -20.369 12.098 1.00 47.32 130 SER H N 1
ATOM 2720 C CA . SER B 2 141 ? -19.653 -21.098 11.144 1.00 50.97 130 SER H CA 1
ATOM 2721 C C . SER B 2 141 ? -21.064 -21.354 11.657 1.00 52.95 130 SER H C 1
ATOM 2722 O O . SER B 2 141 ? -21.449 -22.501 11.883 1.00 53.69 130 SER H O 1
ATOM 2725 N N . THR B 2 142 ? -21.830 -20.279 11.829 1.00 55.08 131 THR H N 1
ATOM 2726 C CA . THR B 2 142 ? -23.208 -20.362 12.307 1.00 56.30 131 THR H CA 1
ATOM 2727 C C . THR B 2 142 ? -23.381 -21.469 13.345 1.00 56.40 131 THR H C 1
ATOM 2728 O O . THR B 2 142 ? -24.192 -22.380 13.168 1.00 56.64 131 THR H O 1
ATOM 2732 N N . SER B 2 143 ? -22.608 -21.384 14.425 1.00 56.39 132 SER H N 1
ATOM 2733 C CA . SER B 2 143 ? -22.662 -22.372 15.499 1.00 55.64 132 SER H CA 1
ATOM 2734 C C . SER B 2 143 ? -22.759 -23.790 14.943 1.00 54.57 132 SER H C 1
ATOM 2735 O O . SER B 2 143 ? -23.397 -24.661 15.537 1.00 54.95 132 SER H O 1
ATOM 2738 N N . GLY B 2 144 ? -22.121 -24.011 13.797 1.00 52.57 133 GLY H N 1
ATOM 2739 C CA . GLY B 2 144 ? -22.144 -25.320 13.173 1.00 49.73 133 GLY H CA 1
ATOM 2740 C C . GLY B 2 144 ? -21.026 -26.219 13.664 1.00 47.66 133 GLY H C 1
ATOM 2741 O O . GLY B 2 144 ? -21.267 -27.372 14.028 1.00 48.03 133 GLY H O 1
ATOM 2742 N N . GLY B 2 145 ? -19.801 -25.697 13.677 1.00 44.61 134 GLY H N 1
ATOM 2743 C CA . GLY B 2 145 ? -18.675 -26.491 14.134 1.00 39.70 134 GLY H CA 1
ATOM 2744 C C . GLY B 2 145 ? -17.368 -25.745 14.335 1.00 36.05 134 GLY H C 1
ATOM 2745 O O . GLY B 2 145 ? -16.491 -26.230 15.049 1.00 35.67 134 GLY H O 1
ATOM 2746 N N . THR B 2 146 ? -17.224 -24.573 13.722 1.00 32.79 135 THR H N 1
ATOM 2747 C CA . THR B 2 146 ? -15.987 -23.805 13.858 1.00 29.55 135 THR H CA 1
ATOM 2748 C C . THR B 2 146 ? -16.167 -22.505 14.631 1.00 27.37 135 THR H C 1
ATOM 2749 O O . THR B 2 146 ? -17.251 -21.925 14.655 1.00 28.12 135 THR H O 1
ATOM 2753 N N . ALA B 2 147 ? -15.084 -22.049 15.250 1.00 24.10 136 ALA H N 1
ATOM 2754 C CA . ALA B 2 147 ? -15.090 -20.815 16.023 1.00 20.99 136 ALA H CA 1
ATOM 2755 C C . ALA B 2 147 ? -13.844 -20.009 15.678 1.00 19.06 136 ALA H C 1
ATOM 2756 O O . ALA B 2 147 ? -12.859 -20.557 15.183 1.00 17.54 136 ALA H O 1
ATOM 2758 N N . ALA B 2 148 ? -13.889 -18.707 15.931 1.00 15.76 137 ALA H N 1
ATOM 2759 C CA . ALA B 2 148 ? -12.748 -17.855 15.653 1.00 12.85 137 ALA H CA 1
ATOM 2760 C C . ALA B 2 148 ? -12.254 -17.244 16.956 1.00 10.93 137 ALA H C 1
ATOM 2761 O O . ALA B 2 148 ? -13.048 -16.774 17.770 1.00 10.46 137 ALA H O 1
ATOM 2763 N N . LEU B 2 149 ? -10.942 -17.278 17.156 1.00 9.36 138 LEU H N 1
ATOM 2764 C CA . LEU B 2 149 ? -10.324 -16.707 18.344 1.00 9.32 138 LEU H CA 1
ATOM 2765 C C . LEU B 2 149 ? -9.047 -16.024 17.875 1.00 9.54 138 LEU H C 1
ATOM 2766 O O . LEU B 2 149 ? -8.566 -16.293 16.776 1.00 11.63 138 LEU H O 1
ATOM 2771 N N . GLY B 2 150 ? -8.498 -15.135 18.690 1.00 9.51 139 GLY H N 1
ATOM 2772 C CA . GLY B 2 150 ? -7.282 -14.469 18.270 1.00 8.90 139 GLY H CA 1
ATOM 2773 C C . GLY B 2 150 ? -6.646 -13.586 19.314 1.00 8.95 139 GLY H C 1
ATOM 2774 O O . GLY B 2 150 ? -6.950 -13.677 20.508 1.00 6.81 139 GLY H O 1
ATOM 2775 N N . CYS B 2 151 ? -5.739 -12.735 18.847 1.00 7.88 140 CYS H N 1
ATOM 2776 C CA . CYS B 2 151 ? -5.041 -11.799 19.706 1.00 8.51 140 CYS H CA 1
ATOM 2777 C C . CYS B 2 151 ? -5.000 -10.433 19.058 1.00 7.49 140 CYS H C 1
ATOM 2778 O O . CYS B 2 151 ? -4.745 -10.305 17.858 1.00 7.15 140 CYS H O 1
ATOM 2781 N N . LEU B 2 152 ? -5.276 -9.421 19.869 1.00 5.56 141 LEU H N 1
ATOM 2782 C CA . LEU B 2 152 ? -5.242 -8.042 19.424 1.00 6.25 141 LEU H CA 1
ATOM 2783 C C . LEU B 2 152 ? -3.891 -7.493 19.873 1.00 5.90 141 LEU H C 1
ATOM 2784 O O . LEU B 2 152 ? -3.588 -7.475 21.063 1.00 7.96 141 LEU H O 1
ATOM 2789 N N . VAL B 2 153 ? -3.073 -7.071 18.916 1.00 7.23 142 VAL H N 1
ATOM 2790 C CA . VAL B 2 153 ? -1.749 -6.529 19.216 1.00 8.27 142 VAL H CA 1
ATOM 2791 C C . VAL B 2 153 ? -1.886 -5.024 19.039 1.00 9.10 142 VAL H C 1
ATOM 2792 O O . VAL B 2 153 ? -1.817 -4.495 17.927 1.00 10.24 142 VAL H O 1
ATOM 2796 N N . LYS B 2 154 ? -2.056 -4.347 20.169 1.00 8.54 143 LYS H N 1
ATOM 2797 C CA . LYS B 2 154 ? -2.323 -2.919 20.201 1.00 11.27 143 LYS H CA 1
ATOM 2798 C C . LYS B 2 154 ? -1.209 -1.932 20.537 1.00 8.69 143 LYS H C 1
ATOM 2799 O O . LYS B 2 154 ? -0.364 -2.176 21.399 1.00 9.65 143 LYS H O 1
ATOM 2805 N N . ASP B 2 155 ? -1.261 -0.801 19.843 1.00 9.62 144 ASP H N 1
ATOM 2806 C CA . ASP B 2 155 ? -0.359 0.328 20.031 1.00 10.11 144 ASP H CA 1
ATOM 2807 C C . ASP B 2 155 ? 1.145 0.105 20.089 1.00 10.21 144 ASP H C 1
ATOM 2808 O O . ASP B 2 155 ? 1.756 0.265 21.147 1.00 8.82 144 ASP H O 1
ATOM 2813 N N . TYR B 2 156 ? 1.743 -0.243 18.954 1.00 8.84 145 TYR H N 1
ATOM 2814 C CA . TYR B 2 156 ? 3.183 -0.431 18.902 1.00 7.54 145 TYR H CA 1
ATOM 2815 C C . TYR B 2 156 ? 3.783 0.479 17.835 1.00 7.87 145 TYR H C 1
ATOM 2816 O O . TYR B 2 156 ? 3.067 1.050 17.006 1.00 7.27 145 TYR H O 1
ATOM 2825 N N . PHE B 2 157 ? 5.098 0.638 17.885 1.00 7.39 146 PHE H N 1
ATOM 2826 C CA . PHE B 2 157 ? 5.810 1.469 16.924 1.00 9.01 146 PHE H CA 1
ATOM 2827 C C . PHE B 2 157 ? 7.295 1.153 16.991 1.00 9.20 146 PHE H C 1
ATOM 2828 O O . PHE B 2 157 ? 7.875 1.087 18.074 1.00 8.57 146 PHE H O 1
ATOM 2836 N N . PRO B 2 158 ? 7.931 0.941 15.830 1.00 10.02 147 PRO H N 1
ATOM 2837 C CA . PRO B 2 158 ? 7.322 0.982 14.499 1.00 9.82 147 PRO H CA 1
ATOM 2838 C C . PRO B 2 158 ? 6.994 -0.445 14.091 1.00 9.42 147 PRO H C 1
ATOM 2839 O O . PRO B 2 158 ? 7.036 -1.352 14.920 1.00 9.80 147 PRO H O 1
ATOM 2843 N N . GLU B 2 159 ? 6.664 -0.653 12.823 1.00 8.61 148 GLU H N 1
ATOM 2844 C CA . GLU B 2 159 ? 6.392 -2.009 12.370 1.00 10.04 148 GLU H CA 1
ATOM 2845 C C . GLU B 2 159 ? 7.762 -2.669 12.261 1.00 9.21 148 GLU H C 1
ATOM 2846 O O . GLU B 2 159 ? 8.779 -1.981 12.178 1.00 10.95 148 GLU H O 1
ATOM 2852 N N . PRO B 2 160 ? 7.809 -4.009 12.252 1.00 10.30 149 PRO H N 1
ATOM 2853 C CA . PRO B 2 160 ? 6.650 -4.893 12.339 1.00 9.55 149 PRO H CA 1
ATOM 2854 C C . PRO B 2 160 ? 6.661 -5.683 13.641 1.00 10.10 149 PRO H C 1
ATOM 2855 O O . PRO B 2 160 ? 7.537 -5.511 14.485 1.00 7.75 149 PRO H O 1
ATOM 2859 N N . VAL B 2 161 ? 5.670 -6.552 13.782 1.00 12.29 150 VAL H N 1
ATOM 2860 C CA . VAL B 2 161 ? 5.574 -7.446 14.923 1.00 11.52 150 VAL H CA 1
ATOM 2861 C C . VAL B 2 161 ? 5.360 -8.791 14.265 1.00 12.20 150 VAL H C 1
ATOM 2862 O O . VAL B 2 161 ? 4.875 -8.861 13.134 1.00 13.45 150 VAL H O 1
ATOM 2866 N N . THR B 2 162 ? 5.744 -9.854 14.951 1.00 12.37 151 THR H N 1
ATOM 2867 C CA . THR B 2 162 ? 5.543 -11.189 14.419 1.00 13.32 151 THR H CA 1
ATOM 2868 C C . THR B 2 162 ? 4.641 -11.890 15.414 1.00 12.43 151 THR H C 1
ATOM 2869 O O . THR B 2 162 ? 4.738 -11.658 16.620 1.00 12.55 151 THR H O 1
ATOM 2873 N N . VAL B 2 163 ? 3.738 -12.720 14.910 1.00 10.74 152 VAL H N 1
ATOM 2874 C CA . VAL B 2 163 ? 2.826 -13.433 15.784 1.00 10.70 152 VAL H CA 1
ATOM 2875 C C . VAL B 2 163 ? 2.859 -14.911 15.464 1.00 11.42 152 VAL H C 1
ATOM 2876 O O . VAL B 2 163 ? 2.762 -15.312 14.307 1.00 12.55 152 VAL H O 1
ATOM 2880 N N . SER B 2 164 ? 3.016 -15.713 16.504 1.00 10.68 153 SER H N 1
ATOM 2881 C CA . SER B 2 164 ? 3.029 -17.157 16.366 1.00 12.13 153 SER H CA 1
ATOM 2882 C C . SER B 2 164 ? 1.951 -17.677 17.298 1.00 9.99 153 SER H C 1
ATOM 2883 O O . SER B 2 164 ? 1.413 -16.924 18.108 1.00 11.25 153 SER H O 1
ATOM 2886 N N . TRP B 2 165 ? 1.621 -18.957 17.168 1.00 9.97 154 TRP H N 1
ATOM 2887 C CA . TRP B 2 165 ? 0.636 -19.574 18.037 1.00 8.57 154 TRP H CA 1
ATOM 2888 C C . TRP B 2 165 ? 1.241 -20.855 18.587 1.00 10.79 154 TRP H C 1
ATOM 2889 O O . TRP B 2 165 ? 1.842 -21.642 17.848 1.00 11.14 154 TRP H O 1
ATOM 2900 N N . ASN B 2 166 ? 1.097 -21.037 19.895 1.00 10.52 155 ASN H N 1
ATOM 2901 C CA . ASN B 2 166 ? 1.636 -22.193 20.590 1.00 12.07 155 ASN H CA 1
ATOM 2902 C C . ASN B 2 166 ? 3.107 -22.416 20.269 1.00 13.33 155 ASN H C 1
ATOM 2903 O O . ASN B 2 166 ? 3.544 -23.534 19.992 1.00 13.02 155 ASN H O 1
ATOM 2908 N N . SER B 2 167 ? 3.861 -21.323 20.311 1.00 11.80 156 SER H N 1
ATOM 2909 C CA . SER B 2 167 ? 5.295 -21.342 20.062 1.00 14.45 156 SER H CA 1
ATOM 2910 C C . SER B 2 167 ? 5.684 -21.826 18.670 1.00 15.00 156 SER H C 1
ATOM 2911 O O . SER B 2 167 ? 6.783 -22.351 18.474 1.00 17.29 156 SER H O 1
ATOM 2914 N N . GLY B 2 168 ? 4.787 -21.637 17.709 1.00 14.66 157 GLY H N 1
ATOM 2915 C CA . GLY B 2 168 ? 5.061 -22.052 16.345 1.00 13.56 157 GLY H CA 1
ATOM 2916 C C . GLY B 2 168 ? 4.518 -23.426 16.007 1.00 14.65 157 GLY H C 1
ATOM 2917 O O . GLY B 2 168 ? 4.594 -23.863 14.859 1.00 14.38 157 GLY H O 1
ATOM 2918 N N . ALA B 2 169 ? 3.961 -24.105 17.006 1.00 14.19 158 ALA H N 1
ATOM 2919 C CA . ALA B 2 169 ? 3.411 -25.442 16.812 1.00 14.67 158 ALA H CA 1
ATOM 2920 C C . ALA B 2 169 ? 2.092 -25.423 16.046 1.00 14.10 158 ALA H C 1
ATOM 2921 O O . ALA B 2 169 ? 1.746 -26.392 15.371 1.00 12.99 158 ALA H O 1
ATOM 2923 N N . LEU B 2 170 ? 1.361 -24.317 16.145 1.00 13.55 159 LEU H N 1
ATOM 2924 C CA . LEU B 2 170 ? 0.076 -24.192 15.466 1.00 14.96 159 LEU H CA 1
ATOM 2925 C C . LEU B 2 170 ? 0.176 -23.250 14.274 1.00 14.45 159 LEU H C 1
ATOM 2926 O O . LEU B 2 170 ? 0.437 -22.057 14.441 1.00 16.16 159 LEU H O 1
ATOM 2931 N N . THR B 2 171 ? -0.033 -23.787 13.074 1.00 15.63 160 THR H N 1
ATOM 2932 C CA . THR B 2 171 ? 0.049 -22.987 11.851 1.00 16.05 160 THR H CA 1
ATOM 2933 C C . THR B 2 171 ? -1.215 -23.056 10.998 1.00 16.76 160 THR H C 1
ATOM 2934 O O . THR B 2 171 ? -1.548 -22.104 10.292 1.00 14.84 160 THR H O 1
ATOM 2938 N N . SER B 2 172 ? -1.914 -24.186 11.062 1.00 16.00 161 SER H N 1
ATOM 2939 C CA . SER B 2 172 ? -3.138 -24.373 10.289 1.00 16.42 161 SER H CA 1
ATOM 2940 C C . SER B 2 172 ? -4.282 -23.498 10.799 1.00 15.40 161 SER H C 1
ATOM 2941 O O . SER B 2 172 ? -4.518 -23.411 12.001 1.00 14.18 161 SER H O 1
ATOM 2944 N N . GLY B 2 173 ? -4.984 -22.852 9.872 1.00 14.33 162 GLY H N 1
ATOM 2945 C CA . GLY B 2 173 ? -6.107 -22.009 10.238 1.00 15.20 162 GLY H CA 1
ATOM 2946 C C . GLY B 2 173 ? -5.742 -20.678 10.867 1.00 14.70 162 GLY H C 1
ATOM 2947 O O . GLY B 2 173 ? -6.592 -20.022 11.468 1.00 14.95 162 GLY H O 1
ATOM 2948 N N . VAL B 2 174 ? -4.485 -20.272 10.733 1.00 13.16 163 VAL H N 1
ATOM 2949 C CA . VAL B 2 174 ? -4.043 -19.008 11.305 1.00 12.96 163 VAL H CA 1
ATOM 2950 C C . VAL B 2 174 ? -3.908 -17.920 10.251 1.00 12.29 163 VAL H C 1
ATOM 2951 O O . VAL B 2 174 ? -3.425 -18.165 9.144 1.00 11.09 163 VAL H O 1
ATOM 2955 N N . HIS B 2 175 ? -4.344 -16.715 10.601 1.00 12.55 164 HIS H N 1
ATOM 2956 C CA . HIS B 2 175 ? -4.237 -15.583 9.695 1.00 12.87 164 HIS H CA 1
ATOM 2957 C C . HIS B 2 175 ? -3.879 -14.336 10.487 1.00 12.07 164 HIS H C 1
ATOM 2958 O O . HIS B 2 175 ? -4.637 -13.897 11.353 1.00 13.42 164 HIS H O 1
ATOM 2965 N N . THR B 2 176 ? -2.710 -13.780 10.200 1.00 12.33 165 THR H N 1
ATOM 2966 C CA . THR B 2 176 ? -2.271 -12.568 10.868 1.00 11.70 165 THR H CA 1
ATOM 2967 C C . THR B 2 176 ? -2.440 -11.432 9.864 1.00 12.24 165 THR H C 1
ATOM 2968 O O . THR B 2 176 ? -1.852 -11.447 8.776 1.00 11.70 165 THR H O 1
ATOM 2972 N N . PHE B 2 177 ? -3.266 -10.460 10.233 1.00 10.99 166 PHE H N 1
ATOM 2973 C CA . PHE B 2 177 ? -3.566 -9.325 9.366 1.00 10.99 166 PHE H CA 1
ATOM 2974 C C . PHE B 2 177 ? -2.496 -8.257 9.297 1.00 11.24 166 PHE H C 1
ATOM 2975 O O . PHE B 2 177 ? -1.604 -8.184 10.149 1.00 11.11 166 PHE H O 1
ATOM 2983 N N . PRO B 2 178 ? -2.573 -7.409 8.262 1.00 11.65 167 PRO H N 1
ATOM 2984 C CA . PRO B 2 178 ? -1.615 -6.320 8.096 1.00 11.21 167 PRO H CA 1
ATOM 2985 C C 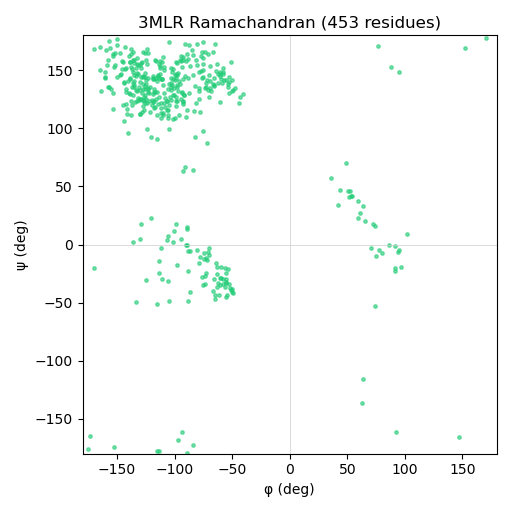. PRO B 2 178 ? -1.991 -5.360 9.214 1.00 10.81 167 PRO H C 1
ATOM 2986 O O . PRO B 2 178 ? -3.083 -5.462 9.772 1.00 9.42 167 PRO H O 1
ATOM 2990 N N . ALA B 2 179 ? -1.111 -4.426 9.542 1.00 9.33 168 ALA H N 1
ATOM 2991 C CA . ALA B 2 179 ? -1.410 -3.487 10.611 1.00 10.24 168 ALA H CA 1
ATOM 2992 C C . ALA B 2 179 ? -2.145 -2.251 10.113 1.00 11.03 168 ALA H C 1
ATOM 2993 O O . ALA B 2 179 ? -2.130 -1.942 8.922 1.00 11.45 168 ALA H O 1
ATOM 2995 N N . VAL B 2 180 ? -2.806 -1.565 11.038 1.00 12.17 169 VAL H N 1
ATOM 2996 C CA . VAL B 2 180 ? -3.497 -0.321 10.726 1.00 13.39 169 VAL H CA 1
ATOM 2997 C C . VAL B 2 180 ? -2.719 0.754 11.474 1.00 14.69 169 VAL H C 1
ATOM 2998 O O . VAL B 2 180 ? -2.089 0.471 12.491 1.00 11.95 169 VAL H O 1
ATOM 3002 N N . LEU B 2 181 ? -2.738 1.977 10.961 1.00 17.45 170 LEU H N 1
ATOM 3003 C CA . LEU B 2 181 ? -2.050 3.081 11.621 1.00 20.32 170 LEU H CA 1
ATOM 3004 C C . LEU B 2 181 ? -3.142 3.984 12.162 1.00 21.91 170 LEU H C 1
ATOM 3005 O O . LEU B 2 181 ? -3.888 4.587 11.396 1.00 22.82 170 LEU H O 1
ATOM 3010 N N . GLN B 2 182 ? -3.246 4.064 13.482 1.00 23.31 171 GLN H N 1
ATOM 3011 C CA . GLN B 2 182 ? -4.276 4.881 14.102 1.00 25.72 171 GLN H CA 1
ATOM 3012 C C . GLN B 2 182 ? -3.857 6.339 14.239 1.00 26.26 171 GLN H C 1
ATOM 3013 O O . GLN B 2 182 ? -2.687 6.683 14.059 1.00 24.58 171 GLN H O 1
ATOM 3019 N N . SER B 2 183 ? -4.829 7.188 14.557 1.00 27.48 172 SER H N 1
ATOM 3020 C CA . SER B 2 183 ? -4.607 8.621 14.712 1.00 29.19 172 SER H CA 1
ATOM 3021 C C . SER B 2 183 ? -3.525 8.963 15.733 1.00 28.79 172 SER H C 1
ATOM 3022 O O . SER B 2 183 ? -2.972 10.062 15.714 1.00 30.13 172 SER H O 1
ATOM 3025 N N . SER B 2 184 ? -3.226 8.024 16.623 1.00 27.62 173 SER H N 1
ATOM 3026 C CA . SER B 2 184 ? -2.215 8.244 17.652 1.00 25.77 173 SER H CA 1
ATOM 3027 C C . SER B 2 184 ? -0.797 8.101 17.109 1.00 24.53 173 SER H C 1
ATOM 3028 O O . SER B 2 184 ? 0.173 8.450 17.786 1.00 25.24 173 SER H O 1
ATOM 3031 N N . GLY B 2 185 ? -0.682 7.586 15.889 1.00 21.18 174 GLY H N 1
ATOM 3032 C CA . GLY B 2 185 ? 0.623 7.395 15.288 1.00 19.05 174 GLY H CA 1
ATOM 3033 C C . GLY B 2 185 ? 1.168 6.011 15.589 1.00 16.03 174 GLY H C 1
ATOM 3034 O O . GLY B 2 185 ? 2.255 5.651 15.137 1.00 16.13 174 GLY H O 1
ATOM 3035 N N . LEU B 2 186 ? 0.405 5.234 16.354 1.00 14.59 175 LEU H N 1
ATOM 3036 C CA . LEU B 2 186 ? 0.803 3.880 16.725 1.00 13.01 175 LEU H CA 1
ATOM 3037 C C . LEU B 2 186 ? 0.052 2.842 15.892 1.00 13.12 175 LEU H C 1
ATOM 3038 O O . LEU B 2 186 ? -1.077 3.075 15.453 1.00 12.86 175 LEU H O 1
ATOM 3043 N N . TYR B 2 187 ? 0.684 1.692 15.690 1.00 9.66 176 TYR H N 1
ATOM 3044 C CA . TYR B 2 187 ? 0.096 0.619 14.902 1.00 9.15 176 TYR H CA 1
ATOM 3045 C C . TYR B 2 187 ? -0.628 -0.414 15.749 1.00 9.05 176 TYR H C 1
ATOM 3046 O O . TYR B 2 187 ? -0.366 -0.554 16.940 1.00 8.66 176 TYR H O 1
ATOM 3055 N N . SER B 2 188 ? -1.531 -1.146 15.104 1.00 8.37 177 SER H N 1
ATOM 3056 C CA . SER B 2 188 ? -2.285 -2.209 15.752 1.00 7.59 177 SER H CA 1
ATOM 3057 C C . SER B 2 188 ? -2.621 -3.273 14.715 1.00 8.22 177 SER H C 1
ATOM 3058 O O . SER B 2 188 ? -2.865 -2.963 13.551 1.00 9.30 177 SER H O 1
ATOM 3061 N N . LEU B 2 189 ? -2.615 -4.531 15.134 1.00 6.57 178 LEU H N 1
ATOM 3062 C CA . LEU B 2 189 ? -2.981 -5.610 14.235 1.00 5.63 178 LEU H CA 1
ATOM 3063 C C . LEU B 2 189 ? -3.590 -6.740 15.042 1.00 5.81 178 LEU H C 1
ATOM 3064 O O . LEU B 2 189 ? -3.588 -6.713 16.280 1.00 6.40 178 LEU H O 1
ATOM 3069 N N . SER B 2 190 ? -4.130 -7.723 14.336 1.00 5.38 179 SER H N 1
ATOM 3070 C CA . SER B 2 190 ? -4.740 -8.875 14.982 1.00 7.09 179 SER H CA 1
ATOM 3071 C C . SER B 2 190 ? -4.347 -10.138 14.247 1.00 7.22 179 SER H C 1
ATOM 3072 O O . SER B 2 190 ? -4.045 -10.110 13.054 1.00 8.30 179 SER H O 1
ATOM 3075 N N . SER B 2 191 ? -4.335 -11.241 14.979 1.00 7.33 180 SER H N 1
ATOM 3076 C CA . SER B 2 191 ? -4.036 -12.540 14.411 1.00 8.55 180 SER H CA 1
ATOM 3077 C C . SER B 2 191 ? -5.179 -13.419 14.891 1.00 9.50 180 SER H C 1
ATOM 3078 O O . SER B 2 191 ? -5.452 -13.501 16.089 1.00 9.80 180 SER H O 1
ATOM 3081 N N . VAL B 2 192 ? -5.854 -14.059 13.948 1.00 9.80 181 VAL H N 1
ATOM 3082 C CA . VAL B 2 192 ? -6.992 -14.903 14.265 1.00 11.23 181 VAL H CA 1
ATOM 3083 C C . VAL B 2 192 ? -6.782 -16.353 13.853 1.00 10.92 181 VAL H C 1
ATOM 3084 O O . VAL B 2 192 ? -6.143 -16.638 12.839 1.00 12.13 181 VAL H O 1
ATOM 3088 N N . VAL B 2 193 ? -7.329 -17.259 14.656 1.00 12.65 182 VAL H N 1
ATOM 3089 C CA . VAL B 2 193 ? -7.237 -18.687 14.398 1.00 12.80 182 VAL H CA 1
ATOM 3090 C C . VAL B 2 193 ? -8.654 -19.243 14.297 1.00 13.47 182 VAL H C 1
ATOM 3091 O O . VAL B 2 193 ? -9.501 -18.968 15.151 1.00 11.55 182 VAL H O 1
ATOM 3095 N N . THR B 2 194 ? -8.918 -20.004 13.242 1.00 14.15 183 THR H N 1
ATOM 3096 C CA . THR B 2 194 ? -10.223 -20.621 13.070 1.00 15.38 183 THR H CA 1
ATOM 3097 C C . THR B 2 194 ? -10.030 -22.046 13.567 1.00 17.51 183 THR H C 1
ATOM 3098 O O . THR B 2 194 ? -9.157 -22.763 13.077 1.00 17.06 183 THR H O 1
ATOM 3102 N N . VAL B 2 195 ? -10.832 -22.453 14.545 1.00 17.96 184 VAL H N 1
ATOM 3103 C CA . VAL B 2 195 ? -10.691 -23.785 15.115 1.00 20.82 184 VAL H CA 1
ATOM 3104 C C . VAL B 2 195 ? -12.021 -24.473 15.367 1.00 22.06 184 VAL H C 1
ATOM 3105 O O . VAL B 2 195 ? -13.071 -23.837 15.368 1.00 23.05 184 VAL H O 1
ATOM 3109 N N . PRO B 2 196 ? -11.989 -25.798 15.573 1.00 24.14 185 PRO H N 1
ATOM 3110 C CA . PRO B 2 196 ? -13.216 -26.553 15.835 1.00 24.91 185 PRO H CA 1
ATOM 3111 C C . PRO B 2 196 ? -13.757 -26.149 17.202 1.00 26.09 185 PRO H C 1
ATOM 3112 O O . PRO B 2 196 ? -13.012 -26.103 18.182 1.00 24.87 185 PRO H O 1
ATOM 3116 N N . SER B 2 197 ? -15.049 -25.849 17.268 1.00 27.42 186 SER H N 1
ATOM 3117 C CA . SER B 2 197 ? -15.667 -25.443 18.522 1.00 30.05 186 SER H CA 1
ATOM 3118 C C . SER B 2 197 ? -15.498 -26.501 19.609 1.00 31.19 186 SER H C 1
ATOM 3119 O O . SER B 2 197 ? -15.436 -26.179 20.795 1.00 31.93 186 SER H O 1
ATOM 3122 N N . SER B 2 198 ? -15.411 -27.761 19.197 1.00 32.61 187 SER H N 1
ATOM 3123 C CA . SER B 2 198 ? -15.265 -28.872 20.134 1.00 34.18 187 SER H CA 1
ATOM 3124 C C . SER B 2 198 ? -13.895 -28.926 20.805 1.00 34.64 187 SER H C 1
ATOM 3125 O O . SER B 2 198 ? -13.671 -29.735 21.707 1.00 35.22 187 SER H O 1
ATOM 3128 N N . SER B 2 199 ? -12.984 -28.063 20.370 1.00 34.91 188 SER H N 1
ATOM 3129 C CA . SER B 2 199 ? -11.638 -28.028 20.930 1.00 34.96 188 SER H CA 1
ATOM 3130 C C . SER B 2 199 ? -11.485 -26.941 21.989 1.00 34.48 188 SER H C 1
ATOM 3131 O O . SER B 2 199 ? -10.549 -26.971 22.787 1.00 34.75 188 SER H O 1
ATOM 3134 N N . LEU B 2 200 ? -12.409 -25.986 21.993 1.00 33.69 189 LEU H N 1
ATOM 3135 C CA . LEU B 2 200 ? -12.367 -24.878 22.942 1.00 34.07 189 LEU H CA 1
ATOM 3136 C C . LEU B 2 200 ? -12.282 -25.302 24.403 1.00 34.81 189 LEU H C 1
ATOM 3137 O O . LEU B 2 200 ? -11.856 -24.522 25.255 1.00 33.99 189 LEU H O 1
ATOM 3142 N N . GLY B 2 201 ? -12.685 -26.532 24.695 1.00 35.01 190 GLY H N 1
ATOM 3143 C CA . GLY B 2 201 ? -12.632 -27.001 26.067 1.00 36.40 190 GLY H CA 1
ATOM 3144 C C . GLY B 2 201 ? -11.505 -27.982 26.332 1.00 36.58 190 GLY H C 1
ATOM 3145 O O . GLY B 2 201 ? -11.418 -28.552 27.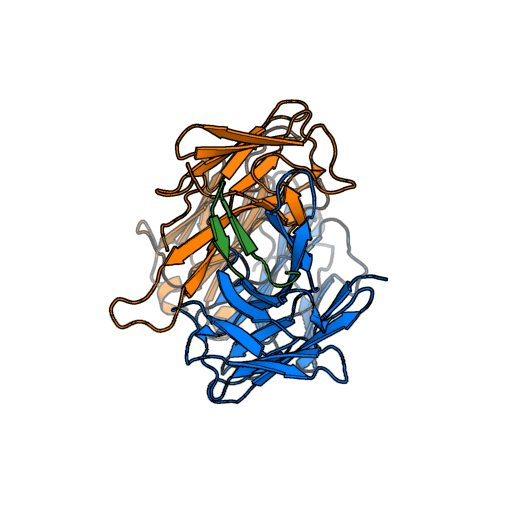420 1.00 38.11 190 GLY H O 1
ATOM 3146 N N . THR B 2 202 ? -10.633 -28.174 25.348 1.00 35.56 191 THR H N 1
ATOM 3147 C CA . THR B 2 202 ? -9.527 -29.113 25.493 1.00 34.40 191 THR H CA 1
ATOM 3148 C C . THR B 2 202 ? -8.195 -28.545 25.025 1.00 32.32 191 THR H C 1
ATOM 3149 O O . THR B 2 202 ? -7.192 -28.619 25.735 1.00 33.37 191 THR H O 1
ATOM 3153 N N . GLN B 2 203 ? -8.191 -27.983 23.822 1.00 29.61 192 GLN H N 1
ATOM 3154 C CA . GLN B 2 203 ? -6.979 -27.422 23.244 1.00 26.81 192 GLN H CA 1
ATOM 3155 C C . GLN B 2 203 ? -6.599 -26.067 23.832 1.00 23.99 192 GLN H C 1
ATOM 3156 O O . GLN B 2 203 ? -7.461 -25.247 24.144 1.00 22.35 192 GLN H O 1
ATOM 3162 N N . THR B 2 204 ? -5.298 -25.844 23.980 1.00 20.59 193 THR H N 1
ATOM 3163 C CA . THR B 2 204 ? -4.783 -24.589 24.516 1.00 17.96 193 THR H CA 1
ATOM 3164 C C . THR B 2 204 ? -4.327 -23.705 23.362 1.00 15.18 193 THR H C 1
ATOM 3165 O O . THR B 2 204 ? -3.764 -24.196 22.381 1.00 13.76 193 THR H O 1
ATOM 3169 N N . TYR B 2 205 ? -4.575 -22.405 23.483 1.00 13.08 194 TYR H N 1
ATOM 3170 C CA . TYR B 2 205 ? -4.208 -21.445 22.447 1.00 12.16 194 TYR H CA 1
ATOM 3171 C C . TYR B 2 205 ? -3.457 -20.260 23.035 1.00 11.51 194 TYR H C 1
ATOM 3172 O O . TYR B 2 205 ? -4.026 -19.449 23.772 1.00 10.89 194 TYR H O 1
ATOM 3181 N N . ILE B 2 206 ? -2.177 -20.160 22.692 1.00 10.83 195 ILE H N 1
ATOM 3182 C CA . ILE B 2 206 ? -1.328 -19.082 23.181 1.00 10.79 195 ILE H CA 1
ATOM 3183 C C . ILE B 2 206 ? -0.705 -18.351 22.004 1.00 10.14 195 ILE H C 1
ATOM 3184 O O . ILE B 2 206 ? -0.065 -18.968 21.156 1.00 10.89 195 ILE H O 1
ATOM 3189 N N . CYS B 2 207 ? -0.894 -17.040 21.937 1.00 9.90 196 CYS H N 1
ATOM 3190 C CA . CYS B 2 207 ? -0.285 -16.297 20.845 1.00 10.08 196 CYS H CA 1
ATOM 3191 C C . CYS B 2 207 ? 1.012 -15.698 21.356 1.00 9.91 196 CYS H C 1
ATOM 3192 O O . CYS B 2 207 ? 1.053 -15.110 22.442 1.00 11.38 196 CYS H O 1
ATOM 3195 N N . ASN B 2 208 ? 2.076 -15.877 20.582 1.00 10.05 197 ASN H N 1
ATOM 3196 C CA . ASN B 2 208 ? 3.383 -15.354 20.947 1.00 9.10 197 ASN H CA 1
ATOM 3197 C C . ASN B 2 208 ? 3.665 -14.158 20.055 1.00 9.90 197 ASN H C 1
ATOM 3198 O O . ASN B 2 208 ? 3.783 -14.288 18.836 1.00 9.98 197 ASN H O 1
ATOM 3203 N N . VAL B 2 209 ? 3.764 -12.992 20.682 1.00 8.68 198 VAL H N 1
ATOM 3204 C CA . VAL B 2 209 ? 3.992 -11.749 19.968 1.00 8.58 198 VAL H CA 1
ATOM 3205 C C . VAL B 2 209 ? 5.397 -11.233 20.231 1.00 8.70 198 VAL H C 1
ATOM 3206 O O . VAL B 2 209 ? 5.834 -11.155 21.377 1.00 8.98 198 VAL H O 1
ATOM 3210 N N . ASN B 2 210 ? 6.103 -10.895 19.160 1.00 8.86 199 ASN H N 1
ATOM 3211 C CA . ASN B 2 210 ? 7.455 -10.376 19.287 1.00 12.69 199 ASN H CA 1
ATOM 3212 C C . ASN B 2 210 ? 7.610 -9.060 18.527 1.00 10.36 199 ASN H C 1
ATOM 3213 O O . ASN B 2 210 ? 7.323 -8.991 17.334 1.00 10.71 199 ASN H O 1
ATOM 3218 N N . HIS B 2 211 ? 8.032 -8.017 19.238 1.00 8.80 200 HIS H N 1
ATOM 3219 C CA . HIS B 2 211 ? 8.266 -6.707 18.638 1.00 8.46 200 HIS H CA 1
ATOM 3220 C C . HIS B 2 211 ? 9.736 -6.423 18.917 1.00 8.81 200 HIS H C 1
ATOM 3221 O O . HIS B 2 211 ? 10.088 -5.894 19.970 1.00 9.47 200 HIS H O 1
ATOM 3228 N N . LYS B 2 212 ? 10.591 -6.786 17.969 1.00 9.24 201 LYS H N 1
ATOM 3229 C CA . LYS B 2 212 ? 12.029 -6.612 18.133 1.00 10.60 201 LYS H CA 1
ATOM 3230 C C . LYS B 2 212 ? 12.532 -5.216 18.478 1.00 10.70 201 LYS H C 1
ATOM 3231 O O . LYS B 2 212 ? 13.396 -5.071 19.341 1.00 9.89 201 LYS H O 1
ATOM 3237 N N . PRO B 2 213 ? 12.006 -4.171 17.817 1.00 11.73 202 PRO H N 1
ATOM 3238 C CA . PRO B 2 213 ? 12.456 -2.804 18.107 1.00 12.12 202 PRO H CA 1
ATOM 3239 C C . PRO B 2 213 ? 12.411 -2.421 19.585 1.00 11.85 202 PRO H C 1
ATOM 3240 O O . PRO B 2 213 ? 13.290 -1.713 20.077 1.00 11.24 202 PRO H O 1
ATOM 3244 N N . SER B 2 214 ? 11.385 -2.882 20.292 1.00 10.20 203 SER H N 1
ATOM 3245 C CA . SER B 2 214 ? 11.256 -2.565 21.708 1.00 11.23 203 SER H CA 1
ATOM 3246 C C . SER B 2 214 ? 11.705 -3.718 22.592 1.00 10.84 203 SER H C 1
ATOM 3247 O O . SER B 2 214 ? 11.618 -3.629 23.815 1.00 11.14 203 SER H O 1
ATOM 3250 N N . ASN B 2 215 ? 12.185 -4.794 21.972 1.00 11.76 204 ASN H N 1
ATOM 3251 C CA . ASN B 2 215 ? 12.630 -5.979 22.706 1.00 12.84 204 ASN H CA 1
ATOM 3252 C C . ASN B 2 215 ? 11.453 -6.512 23.515 1.00 14.77 204 ASN H C 1
ATOM 3253 O O . ASN B 2 215 ? 11.610 -6.983 24.644 1.00 15.43 204 ASN H O 1
ATOM 3258 N N . THR B 2 216 ? 10.268 -6.431 22.925 1.00 14.17 205 THR H N 1
ATOM 3259 C CA . THR B 2 216 ? 9.056 -6.889 23.582 1.00 15.37 205 THR H CA 1
ATOM 3260 C C . THR B 2 216 ? 8.646 -8.284 23.132 1.00 15.16 205 THR H C 1
ATOM 3261 O O . THR B 2 216 ? 8.529 -8.555 21.938 1.00 14.29 205 THR H O 1
ATOM 3265 N N . LYS B 2 217 ? 8.445 -9.165 24.105 1.00 14.29 206 LYS H N 1
ATOM 3266 C CA . LYS B 2 217 ? 7.995 -10.526 23.845 1.00 15.79 206 LYS H CA 1
ATOM 3267 C C . LYS B 2 217 ? 6.839 -10.790 24.800 1.00 15.81 206 LYS H C 1
ATOM 3268 O O . LYS B 2 217 ? 6.962 -10.597 26.012 1.00 17.15 206 LYS H O 1
ATOM 3274 N N . VAL B 2 218 ? 5.706 -11.210 24.255 1.00 13.47 207 VAL H N 1
ATOM 3275 C CA . VAL B 2 218 ? 4.539 -11.476 25.082 1.00 12.30 207 VAL H CA 1
ATOM 3276 C C . VAL B 2 218 ? 3.848 -12.767 24.673 1.00 11.23 207 VAL H C 1
ATOM 3277 O O . VAL B 2 218 ? 3.720 -13.059 23.491 1.00 9.87 207 VAL H O 1
ATOM 3281 N N . ASP B 2 219 ? 3.421 -13.542 25.661 1.00 10.99 208 ASP H N 1
ATOM 3282 C CA . ASP B 2 219 ? 2.697 -14.779 25.407 1.00 11.76 208 ASP H CA 1
ATOM 3283 C C . ASP B 2 219 ? 1.338 -14.555 26.041 1.00 12.29 208 ASP H C 1
ATOM 3284 O O . 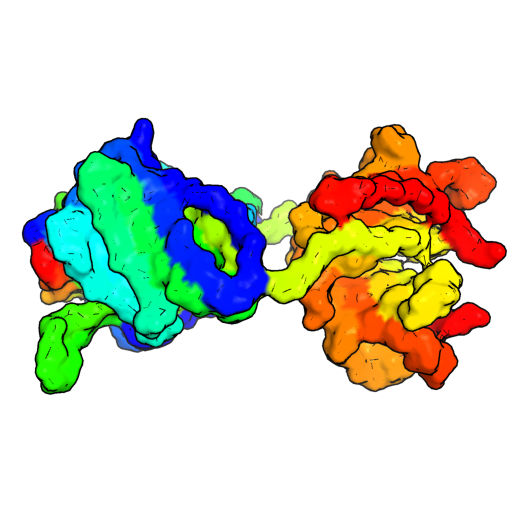ASP B 2 219 ? 1.258 -14.240 27.227 1.00 11.61 208 ASP H O 1
ATOM 3289 N N . LYS B 2 220 ? 0.273 -14.690 25.260 1.00 11.37 209 LYS H N 1
ATOM 3290 C CA . LYS B 2 220 ? -1.061 -14.483 25.803 1.00 11.43 209 LYS H CA 1
ATOM 3291 C C . LYS B 2 220 ? -1.973 -15.682 25.590 1.00 11.21 209 LYS H C 1
ATOM 3292 O O . LYS B 2 220 ? -2.206 -16.112 24.460 1.00 9.15 209 LYS H O 1
ATOM 3298 N N . LYS B 2 221 ? -2.482 -16.228 26.688 1.00 10.96 210 LYS H N 1
ATOM 3299 C CA . LYS B 2 221 ? -3.376 -17.367 26.599 1.00 10.66 210 LYS H CA 1
ATOM 3300 C C . LYS B 2 221 ? -4.752 -16.842 26.215 1.00 11.43 210 LYS H C 1
ATOM 3301 O O . LYS B 2 221 ? -5.245 -15.876 26.806 1.00 10.97 210 LYS H O 1
ATOM 3307 N N . VAL B 2 222 ? -5.368 -17.469 25.221 1.00 8.36 211 VAL H N 1
ATOM 3308 C CA . VAL B 2 222 ? -6.691 -17.057 24.779 1.00 10.35 211 VAL H CA 1
ATOM 3309 C C . VAL B 2 222 ? -7.674 -18.143 25.188 1.00 12.68 211 VAL H C 1
ATOM 3310 O O . VAL B 2 222 ? -7.637 -19.257 24.663 1.00 13.15 211 VAL H O 1
ATOM 3314 N N . GLU B 2 223 ? -8.546 -17.810 26.133 1.00 16.85 212 GLU H N 1
ATOM 3315 C CA . GLU B 2 223 ? -9.531 -18.756 26.647 1.00 20.59 212 GLU H CA 1
ATOM 3316 C C . GLU B 2 223 ? -10.967 -18.327 26.365 1.00 21.92 212 GLU H C 1
ATOM 3317 O O . GLU B 2 223 ? -11.245 -17.148 26.147 1.00 18.95 212 GLU H O 1
ATOM 3323 N N . PRO B 2 224 ? -11.906 -19.286 26.385 1.00 24.15 213 PRO H N 1
ATOM 3324 C CA . PRO B 2 224 ? -13.314 -18.965 26.133 1.00 27.75 213 PRO H CA 1
ATOM 3325 C C . PRO B 2 224 ? -13.832 -17.981 27.181 1.00 30.20 213 PRO H C 1
ATOM 3326 O O . PRO B 2 224 ? -13.425 -18.036 28.342 1.00 30.41 213 PRO H O 1
ATOM 3330 N N . LYS B 2 225 ? -14.721 -17.082 26.766 1.00 34.42 214 LYS H N 1
ATOM 3331 C CA . LYS B 2 225 ? -15.284 -16.076 27.664 1.00 38.02 214 LYS H CA 1
ATOM 3332 C C . LYS B 2 225 ? -15.850 -16.673 28.947 1.00 39.99 214 LYS H C 1
ATOM 3333 O O . LYS B 2 225 ? -16.195 -17.854 28.995 1.00 40.47 214 LYS H O 1
ATOM 3339 N N . SER B 2 226 ? -15.941 -15.840 29.982 1.00 42.07 215 SER H N 1
ATOM 3340 C CA . SER B 2 226 ? -16.468 -16.246 31.284 1.00 43.71 215 SER H CA 1
ATOM 3341 C C . SER B 2 226 ? -15.570 -17.250 31.998 1.00 44.61 215 SER H C 1
ATOM 3342 O O . SER B 2 226 ? -15.195 -16.973 33.159 1.00 45.20 215 SER H O 1
ATOM 3346 N N . THR C 3 3 ? 19.781 16.414 -29.026 1.00 31.24 303 THR P N 1
ATOM 3347 C CA . THR C 3 3 ? 20.847 15.866 -28.141 1.00 29.75 303 THR P CA 1
ATOM 3348 C C . THR C 3 3 ? 20.290 14.748 -27.266 1.00 27.17 303 THR P C 1
ATOM 3349 O O . THR C 3 3 ? 19.106 14.415 -27.346 1.00 26.44 303 THR P O 1
ATOM 3353 N N . LYS C 3 4 ? 21.151 14.183 -26.425 1.00 24.67 304 LYS P N 1
ATOM 3354 C CA . LYS C 3 4 ? 20.759 13.101 -25.528 1.00 21.51 304 LYS P CA 1
ATOM 3355 C C . LYS C 3 4 ? 19.913 13.617 -24.371 1.00 18.52 304 LYS P C 1
ATOM 3356 O O . LYS C 3 4 ? 19.300 12.838 -23.646 1.00 17.36 304 LYS P O 1
ATOM 3362 N N . LYS C 3 5 ? 19.885 14.936 -24.206 1.00 14.74 305 LYS P N 1
ATOM 3363 C CA . LYS C 3 5 ? 19.116 15.573 -23.140 1.00 11.24 305 LYS P CA 1
ATOM 3364 C C . LYS C 3 5 ? 17.680 15.803 -23.602 1.00 10.04 305 LYS P C 1
ATOM 3365 O O . LYS C 3 5 ? 16.818 16.227 -22.829 1.00 8.98 305 LYS P O 1
ATOM 3371 N N . GLY C 3 6 ? 17.427 15.508 -24.870 1.00 10.50 306 GLY P N 1
ATOM 3372 C CA . GLY C 3 6 ? 16.103 15.718 -25.425 1.00 9.77 306 GLY P CA 1
ATOM 3373 C C . GLY C 3 6 ? 14.954 14.980 -24.762 1.00 9.96 306 GLY P C 1
ATOM 3374 O O . GLY C 3 6 ? 15.079 13.814 -24.378 1.00 9.19 306 GLY P O 1
ATOM 3375 N N . ILE C 3 7 ? 13.832 15.681 -24.616 1.00 8.39 307 ILE P N 1
ATOM 3376 C CA . ILE C 3 7 ? 12.619 15.104 -24.046 1.00 8.82 307 ILE P CA 1
ATOM 3377 C C . ILE C 3 7 ? 11.483 15.432 -25.014 1.00 9.83 307 ILE P C 1
ATOM 3378 O O . ILE C 3 7 ? 11.120 16.597 -25.194 1.00 8.67 307 ILE P O 1
ATOM 3383 N N . ALA C 3 8 ? 10.946 14.402 -25.659 1.00 10.34 308 ALA P N 1
ATOM 3384 C CA . ALA C 3 8 ? 9.859 14.578 -26.616 1.00 12.69 308 ALA P CA 1
ATOM 3385 C C . ALA C 3 8 ? 8.507 14.485 -25.917 1.00 14.32 308 ALA P C 1
ATOM 3386 O O . ALA C 3 8 ? 8.097 13.407 -25.491 1.00 16.70 308 ALA P O 1
ATOM 3388 N N . ILE C 3 9 ? 7.826 15.624 -25.812 1.00 12.24 309 ILE P N 1
ATOM 3389 C CA . ILE C 3 9 ? 6.519 15.727 -25.155 1.00 13.10 309 ILE P CA 1
ATOM 3390 C C . ILE C 3 9 ? 5.386 15.162 -25.999 1.00 12.00 309 ILE P C 1
ATOM 3391 O O . ILE C 3 9 ? 4.417 14.601 -25.478 1.00 8.74 309 ILE P O 1
ATOM 3396 N N . GLY C 3 10 ? 5.502 15.334 -27.307 1.00 10.85 312 GLY P N 1
ATOM 3397 C CA . GLY C 3 10 ? 4.485 14.837 -28.208 1.00 10.71 312 GLY P CA 1
ATOM 3398 C C . GLY C 3 10 ? 4.941 15.074 -29.630 1.00 12.20 312 GLY P C 1
ATOM 3399 O O . GLY C 3 10 ? 6.061 15.539 -29.842 1.00 12.17 312 GLY P O 1
ATOM 3400 N N . PRO C 3 11 ? 4.105 14.760 -30.627 1.00 14.27 313 PRO P N 1
ATOM 3401 C CA . PRO C 3 11 ? 4.478 14.964 -32.029 1.00 16.64 313 PRO P CA 1
ATOM 3402 C C . PRO C 3 11 ? 4.942 16.398 -32.280 1.00 18.58 313 PRO P C 1
ATOM 3403 O O . PRO C 3 11 ? 4.278 17.350 -31.875 1.00 19.02 313 PRO P O 1
ATOM 3407 N N . GLY C 3 12 ? 6.089 16.543 -32.934 1.00 20.80 314 GLY P N 1
ATOM 3408 C CA . GLY C 3 12 ? 6.615 17.864 -33.234 1.00 24.71 314 GLY P CA 1
ATOM 3409 C C . GLY C 3 12 ? 6.885 18.776 -32.047 1.00 25.77 314 GLY P C 1
ATOM 3410 O O . GLY C 3 12 ? 6.920 19.998 -32.202 1.00 26.39 314 GLY P O 1
ATOM 3411 N N . ARG C 3 13 ? 7.077 18.202 -30.863 1.00 25.59 315 ARG P N 1
ATOM 3412 C CA . ARG C 3 13 ? 7.352 19.007 -29.675 1.00 25.80 315 ARG P CA 1
ATOM 3413 C C . ARG C 3 13 ? 8.401 18.340 -28.789 1.00 24.81 315 ARG P C 1
ATOM 3414 O O . ARG C 3 13 ? 8.081 17.470 -27.975 1.00 23.45 315 ARG P O 1
ATOM 3422 N N . THR C 3 14 ? 9.652 18.759 -28.954 1.00 23.70 316 THR P N 1
ATOM 3423 C CA . THR C 3 14 ? 10.760 18.207 -28.182 1.00 24.04 316 THR P CA 1
ATOM 3424 C C . THR C 3 14 ? 11.624 19.307 -27.581 1.00 24.57 316 THR P C 1
ATOM 3425 O O . THR C 3 14 ? 11.952 20.286 -28.254 1.00 24.30 316 THR P O 1
ATOM 3429 N N . LEU C 3 15 ? 11.986 19.144 -26.313 1.00 23.80 317 LEU P N 1
ATOM 3430 C CA . LEU C 3 15 ? 12.833 20.118 -25.632 1.00 23.33 317 LEU P CA 1
ATOM 3431 C C . LEU C 3 15 ? 14.270 19.615 -25.557 1.00 23.27 317 LEU P C 1
ATOM 3432 O O . LEU C 3 15 ? 14.516 18.410 -25.529 1.00 21.17 317 LEU P O 1
ATOM 3437 N N . TYR C 3 16 ? 15.215 20.548 -25.526 1.00 22.53 318 TYR P N 1
ATOM 3438 C CA . TYR C 3 16 ? 16.637 20.219 -25.466 1.00 23.89 318 TYR P CA 1
ATOM 3439 C C . TYR C 3 16 ? 17.055 19.396 -26.682 1.00 24.99 318 TYR P C 1
ATOM 3440 O O . TYR C 3 16 ? 17.878 18.472 -26.509 1.00 27.37 318 TYR P O 1
#

Secondary structure (DSSP, 8-state):
--EEEEPPPEEE-TT--EEEEEEEESS-GGGS-EEEEEE-TTS--EEEEEEETTTTEEEE-TTTBTTBEEEEEGGGTEEEEEESS--GGG-EEEEEEEEEEEESSSEEEEEEEE---EEEEE--PPPBPPEEEEEEEEE-STTSSEEEEEEEEEEEBSS--EEEEGGGT--TTEEEPPPEE-TTS-EEEEEEEEEEGGGTTT---EEEEEEGGGTEEEEEE-----/----B--SEEEE-TTS-EEEEEE-TTGGGS--EEEEE-TTS--EEEEBTTTBPPTT--TTEEEEEETTEEEEEE-S--GGG-EEEEEEEEEEEE-TT-SSEEEEEEE---EEEEE--S--BPPEEEEEPPPHHHHTTT-EEEEEEEEEEBSS--EEEEEETTEEE-TTEEEPPPEE-TTSSEEEEEEEEE-HHHHHHSS-EEEEEEETTEEEEEEE---/-TT-EEEETTEEE-

B-factor: mean 14.12, std 8.7, range [2.25, 58.51]